Protein AF-A0A812RSB1-F1 (afdb_monomer_lite)

Structure (mmCIF, N/CA/C/O backbone):
data_AF-A0A812RSB1-F1
#
_entry.id   AF-A0A812RSB1-F1
#
loop_
_atom_site.group_PDB
_atom_site.id
_atom_site.type_symbol
_atom_site.label_atom_id
_atom_site.label_alt_id
_atom_site.label_comp_id
_atom_site.label_asym_id
_atom_site.label_entity_id
_atom_site.label_seq_id
_atom_site.pdbx_PDB_ins_code
_atom_site.Cartn_x
_atom_site.Cartn_y
_atom_site.Cartn_z
_atom_site.occupancy
_atom_site.B_iso_or_equiv
_atom_site.auth_seq_id
_atom_site.auth_comp_id
_atom_site.auth_asym_id
_atom_site.auth_atom_id
_atom_site.pdbx_PDB_model_num
ATOM 1 N N . MET A 1 1 ? 6.809 13.454 -17.494 1.00 49.53 1 MET A N 1
ATOM 2 C CA . MET A 1 1 ? 7.675 13.398 -16.291 1.00 49.53 1 MET A CA 1
ATOM 3 C C . MET A 1 1 ? 7.667 14.705 -15.499 1.00 49.53 1 MET A C 1
ATOM 5 O O . MET A 1 1 ? 7.183 14.689 -14.375 1.00 49.53 1 MET A O 1
ATOM 9 N N . VAL A 1 2 ? 8.113 15.830 -16.083 1.00 49.38 2 VAL A N 1
ATOM 10 C CA . VAL A 1 2 ? 8.108 17.153 -15.418 1.00 49.38 2 VAL A CA 1
ATOM 11 C C . VAL A 1 2 ? 6.722 17.513 -14.894 1.00 49.38 2 VAL A C 1
ATOM 13 O O . VAL A 1 2 ? 6.624 17.955 -13.766 1.00 49.38 2 VAL A O 1
ATOM 16 N N . LEU A 1 3 ? 5.649 17.221 -15.638 1.00 50.78 3 LEU A N 1
ATOM 17 C CA . LEU A 1 3 ? 4.277 17.473 -15.187 1.00 50.78 3 LEU A CA 1
ATOM 18 C C . LEU A 1 3 ? 3.860 16.628 -13.970 1.00 50.78 3 LEU A C 1
ATOM 20 O O . LEU A 1 3 ? 3.276 17.166 -13.045 1.00 50.78 3 LEU A O 1
ATOM 24 N N . ALA A 1 4 ? 4.164 15.326 -13.933 1.00 53.88 4 ALA A N 1
ATOM 25 C CA . ALA A 1 4 ? 3.795 14.464 -12.803 1.00 53.88 4 ALA A CA 1
ATOM 26 C C . ALA A 1 4 ? 4.578 14.836 -11.536 1.00 53.88 4 ALA A C 1
ATOM 28 O O . ALA A 1 4 ? 3.996 14.984 -10.465 1.00 53.88 4 ALA A O 1
ATOM 29 N N . MET A 1 5 ? 5.885 15.078 -11.682 1.00 57.00 5 MET A N 1
ATOM 30 C CA . MET A 1 5 ? 6.706 15.644 -10.615 1.00 57.00 5 MET A CA 1
ATOM 31 C C . MET A 1 5 ? 6.168 17.007 -10.187 1.00 57.00 5 MET A C 1
ATOM 33 O O . MET A 1 5 ? 5.941 17.222 -9.006 1.00 57.00 5 MET A O 1
ATOM 37 N N . TRP A 1 6 ? 5.899 17.908 -11.131 1.00 66.25 6 TRP A N 1
ATOM 38 C CA . TRP A 1 6 ? 5.356 19.235 -10.862 1.00 66.25 6 TRP A CA 1
ATOM 39 C C . TRP A 1 6 ? 4.002 19.167 -10.161 1.00 66.25 6 TRP A C 1
ATOM 41 O O . TRP A 1 6 ? 3.794 19.924 -9.232 1.00 66.25 6 TRP A O 1
ATOM 51 N N . LEU A 1 7 ? 3.113 18.233 -10.500 1.00 59.78 7 LEU A N 1
ATOM 52 C CA . LEU A 1 7 ? 1.844 18.039 -9.794 1.00 59.78 7 LEU A CA 1
ATOM 53 C C . LEU A 1 7 ? 2.051 17.523 -8.362 1.00 59.78 7 LEU A C 1
ATOM 55 O O . LEU A 1 7 ? 1.311 17.929 -7.465 1.00 59.78 7 LEU A O 1
ATOM 59 N N . ILE A 1 8 ? 3.060 16.678 -8.124 1.00 58.88 8 ILE A N 1
ATOM 60 C CA . ILE A 1 8 ? 3.468 16.258 -6.772 1.00 58.88 8 ILE A CA 1
ATOM 61 C C . ILE A 1 8 ? 4.057 17.452 -5.998 1.00 58.88 8 ILE A C 1
ATOM 63 O O . ILE A 1 8 ? 3.692 17.676 -4.845 1.00 58.88 8 ILE A O 1
ATOM 67 N N . PHE A 1 9 ? 4.908 18.262 -6.636 1.00 63.09 9 PHE A N 1
ATOM 68 C CA . PHE A 1 9 ? 5.545 19.443 -6.041 1.00 63.09 9 PHE A CA 1
ATOM 69 C C . PHE A 1 9 ? 4.565 20.580 -5.762 1.00 63.09 9 PHE A C 1
ATOM 71 O O . PHE A 1 9 ? 4.555 21.132 -4.664 1.00 63.09 9 PHE A O 1
ATOM 78 N N . ALA A 1 10 ? 3.711 20.907 -6.725 1.00 68.19 10 ALA A N 1
ATOM 79 C CA . ALA A 1 10 ? 2.697 21.947 -6.629 1.00 68.19 10 ALA A CA 1
ATOM 80 C C . ALA A 1 10 ? 1.650 21.609 -5.560 1.00 68.19 10 ALA A C 1
ATOM 82 O O . ALA A 1 10 ? 1.092 22.506 -4.935 1.00 68.19 10 ALA A O 1
ATOM 83 N N . ASN A 1 11 ? 1.426 20.319 -5.288 1.00 70.81 11 ASN A N 1
ATOM 84 C CA . ASN A 1 11 ? 0.566 19.866 -4.199 1.00 70.81 11 ASN A CA 1
ATOM 85 C C . ASN A 1 11 ? 1.333 19.496 -2.919 1.00 70.81 11 ASN A C 1
ATOM 87 O O . ASN A 1 11 ? 0.725 18.943 -2.005 1.00 70.81 11 ASN A O 1
ATOM 91 N N . ASN A 1 12 ? 2.628 19.808 -2.790 1.00 70.38 12 ASN A N 1
ATOM 92 C CA . ASN A 1 12 ? 3.428 19.393 -1.630 1.00 70.38 12 ASN A CA 1
ATOM 93 C C . ASN A 1 12 ? 2.857 19.910 -0.296 1.00 70.38 12 ASN A C 1
ATOM 95 O O . ASN A 1 12 ? 2.898 19.199 0.703 1.00 70.38 12 ASN A O 1
ATOM 99 N N . SER A 1 13 ? 2.247 21.101 -0.270 1.00 70.56 13 SER A N 1
ATOM 100 C CA . SER A 1 13 ? 1.531 21.601 0.914 1.00 70.56 13 SER A CA 1
ATOM 101 C C . SER A 1 13 ? 0.355 20.694 1.293 1.00 70.56 13 SER A C 1
ATOM 103 O O . SER A 1 13 ? 0.229 20.302 2.451 1.00 70.56 13 SER A O 1
ATOM 105 N N . LYS A 1 14 ? -0.451 20.269 0.314 1.00 82.25 14 LYS A N 1
ATOM 106 C CA . LYS A 1 14 ? -1.558 19.325 0.520 1.00 82.25 14 LYS A CA 1
ATOM 107 C C . LYS A 1 14 ? -1.062 17.945 0.939 1.00 82.25 14 LYS A C 1
ATOM 109 O O . LYS A 1 14 ? -1.669 17.332 1.806 1.00 82.25 14 LYS A O 1
ATOM 114 N N . VAL A 1 15 ? 0.051 17.469 0.379 1.00 82.38 15 VAL A N 1
ATOM 115 C CA . VAL A 1 15 ? 0.662 16.183 0.761 1.00 82.38 15 VAL A CA 1
ATOM 116 C C . VAL A 1 15 ? 1.251 16.252 2.174 1.00 82.38 15 VAL A C 1
ATOM 118 O O . VAL A 1 15 ? 1.156 15.291 2.934 1.00 82.38 15 VAL A O 1
ATOM 121 N N . ALA A 1 16 ? 1.818 17.392 2.568 1.00 86.19 16 ALA A N 1
ATOM 122 C CA . ALA A 1 16 ? 2.317 17.597 3.920 1.00 86.19 16 ALA A CA 1
ATOM 123 C C . ALA A 1 16 ? 1.189 17.629 4.957 1.00 86.19 16 ALA A C 1
ATOM 125 O O . ALA A 1 16 ? 1.330 17.038 6.028 1.00 86.19 16 ALA A O 1
ATOM 126 N N . VAL A 1 17 ? 0.069 18.272 4.618 1.00 88.75 17 VAL A N 1
ATOM 127 C CA . VAL A 1 17 ? -1.168 18.219 5.407 1.00 88.75 17 VAL A CA 1
ATOM 128 C C . VAL A 1 17 ? -1.701 16.787 5.452 1.00 88.75 17 VAL A C 1
ATOM 130 O O . VAL A 1 17 ? -1.991 16.289 6.532 1.00 88.75 17 VAL A O 1
ATOM 133 N N . ALA A 1 18 ? -1.722 16.083 4.317 1.00 89.31 18 ALA A N 1
ATOM 134 C CA . ALA A 1 18 ? -2.164 14.694 4.234 1.00 89.31 18 ALA A CA 1
ATOM 135 C C . ALA A 1 18 ? -1.343 13.757 5.130 1.00 89.31 18 ALA A C 1
ATOM 137 O O . ALA A 1 18 ? -1.919 12.931 5.821 1.00 89.31 18 ALA A O 1
ATOM 138 N N . GLN A 1 19 ? -0.014 13.888 5.174 1.00 90.62 19 GLN A N 1
ATOM 139 C CA . GLN A 1 19 ? 0.820 13.054 6.049 1.00 90.62 19 GLN A CA 1
ATOM 140 C C . GLN A 1 19 ? 0.535 13.313 7.539 1.00 90.62 19 GLN A C 1
ATOM 142 O O . GLN A 1 19 ? 0.650 12.406 8.357 1.00 90.62 19 GLN A O 1
ATOM 147 N N . LYS A 1 20 ? 0.166 14.542 7.910 1.00 90.19 20 LYS A N 1
ATOM 148 C CA . LYS A 1 20 ? -0.197 14.887 9.293 1.00 90.19 20 LYS A CA 1
ATOM 149 C C . LYS A 1 20 ? -1.659 14.581 9.627 1.00 90.19 20 LYS A C 1
ATOM 151 O O . LYS A 1 20 ? -2.046 14.709 10.783 1.00 90.19 20 LYS A O 1
ATOM 156 N N . ALA A 1 21 ? -2.458 14.206 8.634 1.00 89.75 21 ALA A N 1
ATOM 157 C CA . ALA A 1 21 ? -3.871 13.943 8.806 1.00 89.75 21 ALA A CA 1
ATOM 158 C C . ALA A 1 21 ? -4.132 12.656 9.615 1.00 89.75 21 ALA A C 1
ATOM 160 O O . ALA A 1 21 ? -3.266 11.766 9.682 1.00 89.75 21 ALA A O 1
ATOM 161 N N . PRO A 1 22 ? -5.345 12.504 10.178 1.00 88.00 22 PRO A N 1
ATOM 162 C CA . PRO A 1 22 ? -5.785 11.250 10.776 1.00 88.00 22 PRO A CA 1
ATOM 163 C C . PRO A 1 22 ? -5.596 10.059 9.828 1.00 88.00 22 PRO A C 1
ATOM 165 O O . PRO A 1 22 ? -5.604 10.201 8.601 1.00 88.00 22 PRO A O 1
ATOM 168 N N . LEU A 1 23 ? -5.404 8.867 10.399 1.00 89.25 23 LEU A N 1
ATOM 169 C CA . LEU A 1 23 ? -5.113 7.651 9.631 1.00 89.25 23 LEU A CA 1
ATOM 170 C C . LEU A 1 23 ? -6.201 7.348 8.586 1.00 89.25 23 LEU A C 1
ATOM 172 O O . LEU A 1 23 ? -5.881 7.002 7.449 1.00 89.25 23 LEU A O 1
ATOM 176 N N . GLU A 1 24 ? -7.470 7.577 8.923 1.00 87.38 24 GLU A N 1
ATOM 177 C CA . GLU A 1 24 ? -8.598 7.435 8.000 1.00 87.38 24 GLU A CA 1
ATOM 178 C C . GLU A 1 24 ? -8.453 8.326 6.754 1.00 87.38 24 GLU A C 1
ATOM 180 O O . GLU A 1 24 ? -8.559 7.857 5.615 1.00 87.38 24 GLU A O 1
ATOM 185 N N . GLN A 1 25 ? -8.140 9.609 6.947 1.00 88.44 25 GLN A N 1
ATOM 186 C CA . GLN A 1 25 ? -7.951 10.545 5.841 1.00 88.44 25 GLN A CA 1
ATOM 187 C C . GLN A 1 25 ? -6.737 10.156 4.986 1.00 88.44 25 GLN A C 1
ATOM 189 O O . GLN A 1 25 ? -6.804 10.209 3.755 1.00 88.44 25 GLN A O 1
ATOM 194 N N . ARG A 1 26 ? -5.652 9.685 5.615 1.00 93.38 26 ARG A N 1
ATOM 195 C CA . ARG A 1 26 ? -4.484 9.137 4.906 1.00 93.38 26 ARG A CA 1
ATOM 196 C C . ARG A 1 26 ? -4.847 7.929 4.043 1.00 93.38 26 ARG A C 1
ATOM 198 O O . ARG A 1 26 ? -4.439 7.882 2.880 1.00 93.38 26 ARG A O 1
ATOM 205 N N . HIS A 1 27 ? -5.639 6.990 4.563 1.00 92.25 27 HIS A N 1
ATOM 206 C CA . HIS A 1 27 ? -6.136 5.844 3.798 1.00 92.25 27 HIS A CA 1
ATOM 207 C C . HIS A 1 27 ? -6.982 6.273 2.599 1.00 92.25 27 HIS A C 1
ATOM 209 O O . HIS A 1 27 ? -6.788 5.753 1.501 1.00 92.25 27 HIS A O 1
ATOM 215 N N . ASN A 1 28 ? -7.879 7.245 2.776 1.00 88.94 28 ASN A N 1
ATOM 216 C CA . ASN A 1 28 ? -8.705 7.770 1.689 1.00 88.94 28 ASN A CA 1
ATOM 217 C C . ASN A 1 28 ? -7.861 8.389 0.570 1.00 88.94 28 ASN A C 1
ATOM 219 O O . ASN A 1 28 ? -8.055 8.061 -0.600 1.00 88.94 28 ASN A O 1
ATOM 223 N N . ILE A 1 29 ? -6.869 9.206 0.924 1.00 90.81 29 ILE A N 1
ATOM 224 C CA . ILE A 1 29 ? -5.946 9.806 -0.047 1.00 90.81 29 ILE A CA 1
ATOM 225 C C . ILE A 1 29 ? -5.142 8.716 -0.771 1.00 90.81 29 ILE A C 1
ATOM 227 O O . ILE A 1 29 ? -5.072 8.710 -2.001 1.00 90.81 29 ILE A O 1
ATOM 231 N N . CYS A 1 30 ? -4.588 7.746 -0.037 1.00 92.88 30 CYS A N 1
ATOM 232 C CA . CYS A 1 30 ? -3.840 6.633 -0.625 1.00 92.88 30 CYS A CA 1
ATOM 233 C C . CYS A 1 30 ? -4.706 5.755 -1.544 1.00 92.88 30 CYS A C 1
ATOM 235 O O . CYS A 1 30 ? -4.207 5.258 -2.560 1.00 92.88 30 CYS A O 1
ATOM 237 N N . ALA A 1 31 ? -5.990 5.577 -1.229 1.00 89.88 31 ALA A N 1
ATOM 238 C CA . ALA A 1 31 ? -6.953 4.863 -2.063 1.00 89.88 31 ALA A CA 1
ATOM 239 C C . ALA A 1 31 ? -7.212 5.580 -3.387 1.00 89.88 31 ALA A C 1
ATOM 241 O O . ALA A 1 31 ? -7.066 4.958 -4.437 1.00 89.88 31 ALA A O 1
ATOM 242 N N . THR A 1 32 ? -7.472 6.886 -3.362 1.00 88.44 32 THR A N 1
ATOM 243 C CA . THR A 1 32 ? -7.654 7.685 -4.585 1.00 88.44 32 THR A CA 1
ATOM 244 C C . THR A 1 32 ? -6.414 7.641 -5.477 1.00 88.44 32 THR A C 1
ATOM 246 O O . THR A 1 32 ? -6.513 7.399 -6.680 1.00 88.44 32 THR A O 1
ATOM 249 N N . ILE A 1 33 ? -5.225 7.792 -4.886 1.00 89.12 33 ILE A N 1
ATOM 250 C CA . ILE A 1 33 ? -3.960 7.693 -5.626 1.00 89.12 33 ILE A CA 1
ATOM 251 C C . ILE A 1 33 ? -3.783 6.287 -6.228 1.00 89.12 33 ILE A C 1
ATOM 253 O O . ILE A 1 33 ? -3.262 6.148 -7.331 1.00 89.12 33 ILE A O 1
ATOM 257 N N . SER A 1 34 ? -4.236 5.232 -5.544 1.00 90.50 34 SER A N 1
ATOM 258 C CA . SER A 1 34 ? -4.175 3.857 -6.068 1.00 90.50 34 SER A CA 1
ATOM 259 C C . SER A 1 34 ? -5.009 3.665 -7.318 1.00 90.50 34 SER A C 1
ATOM 261 O O . SER A 1 34 ? -4.541 3.016 -8.246 1.00 90.50 34 SER A O 1
ATOM 263 N N . THR A 1 35 ? -6.211 4.238 -7.352 1.00 87.06 35 THR A N 1
ATOM 264 C CA . THR A 1 35 ? -7.065 4.198 -8.539 1.00 87.06 35 THR A CA 1
ATOM 265 C C . THR A 1 35 ? -6.372 4.879 -9.714 1.00 87.06 35 THR A C 1
ATOM 267 O O . THR A 1 35 ? -6.333 4.316 -10.801 1.00 87.06 35 THR A O 1
ATOM 270 N N . ALA A 1 36 ? -5.733 6.033 -9.491 1.00 86.94 36 ALA A N 1
ATOM 271 C CA . ALA A 1 36 ? -4.947 6.695 -10.530 1.00 86.94 36 ALA A CA 1
ATOM 272 C C . ALA A 1 36 ? -3.779 5.817 -11.019 1.00 86.94 36 ALA A C 1
ATOM 274 O O . ALA A 1 36 ? -3.605 5.650 -12.222 1.00 86.94 36 ALA A O 1
ATOM 275 N N . VAL A 1 37 ? -3.013 5.203 -10.106 1.00 90.81 37 VAL A N 1
ATOM 276 C CA . VAL A 1 37 ? -1.923 4.275 -10.467 1.00 90.81 37 VAL A CA 1
ATOM 277 C C . VAL A 1 37 ? -2.446 3.083 -11.271 1.00 90.81 37 VAL A C 1
ATOM 279 O O . VAL A 1 37 ? -1.833 2.732 -12.276 1.00 90.81 37 VAL A O 1
ATOM 282 N N . ALA A 1 38 ? -3.573 2.485 -10.875 1.00 89.31 38 ALA A N 1
ATOM 283 C CA . ALA A 1 38 ? -4.195 1.380 -11.604 1.00 89.31 38 ALA A CA 1
ATOM 284 C C . ALA A 1 38 ? -4.617 1.796 -13.019 1.00 89.31 38 ALA A C 1
ATOM 286 O O . ALA A 1 38 ? -4.326 1.076 -13.968 1.00 89.31 38 ALA A O 1
ATOM 287 N N . LEU A 1 39 ? -5.241 2.970 -13.167 1.00 89.12 39 LEU A N 1
ATOM 288 C CA . LEU A 1 39 ? -5.656 3.505 -14.466 1.00 89.12 39 LEU A CA 1
ATOM 289 C C . LEU A 1 39 ? -4.456 3.766 -15.384 1.00 89.12 39 LEU A C 1
ATOM 291 O O . LEU A 1 39 ? -4.465 3.321 -16.528 1.00 89.12 39 LEU A O 1
ATOM 295 N N . PHE A 1 40 ? -3.403 4.427 -14.884 1.00 89.31 40 PHE A N 1
ATOM 296 C CA . PHE A 1 40 ? -2.184 4.655 -15.667 1.00 89.31 40 PHE A CA 1
ATOM 297 C C . PHE A 1 40 ? -1.501 3.342 -16.054 1.00 89.31 40 PHE A C 1
ATOM 299 O O . PHE A 1 40 ? -1.122 3.180 -17.208 1.00 89.31 40 PHE A O 1
ATOM 306 N N . SER A 1 41 ? -1.385 2.394 -15.121 1.00 91.56 41 SER A N 1
ATOM 307 C CA . SER A 1 41 ? -0.762 1.092 -15.403 1.00 91.56 41 SER A CA 1
ATOM 308 C C . SER A 1 41 ? -1.579 0.297 -16.423 1.00 91.56 41 SER A C 1
ATOM 310 O O . SER A 1 41 ? -1.020 -0.275 -17.347 1.00 91.56 41 SER A O 1
ATOM 312 N N . GLY A 1 42 ? -2.912 0.300 -16.307 1.00 89.06 42 GLY A N 1
ATOM 313 C CA . GLY A 1 42 ? -3.801 -0.326 -17.286 1.00 89.06 42 GLY A CA 1
ATOM 314 C C . GLY A 1 42 ? -3.659 0.291 -18.677 1.00 89.06 42 GLY A C 1
ATOM 315 O O . GLY A 1 42 ? -3.538 -0.439 -19.655 1.00 89.06 42 GLY A O 1
ATOM 316 N N . PHE A 1 43 ? -3.599 1.623 -18.763 1.00 90.94 43 PHE A N 1
ATOM 317 C CA . PHE A 1 43 ? -3.384 2.334 -20.024 1.00 90.94 43 PHE A CA 1
ATOM 318 C C . PHE A 1 43 ? -2.038 1.981 -20.674 1.00 90.94 43 PHE A C 1
ATOM 320 O O . PHE A 1 43 ? -2.008 1.631 -21.851 1.00 90.94 43 PHE A O 1
ATOM 327 N N . PHE A 1 44 ? -0.932 2.023 -19.924 1.00 91.12 44 PHE A N 1
ATOM 328 C CA . PHE A 1 44 ? 0.382 1.684 -20.475 1.00 91.12 44 PHE A CA 1
ATOM 329 C C . PHE A 1 44 ? 0.519 0.194 -20.801 1.00 91.12 44 PHE A C 1
ATOM 331 O O . PHE A 1 44 ? 1.106 -0.116 -21.826 1.00 91.12 44 PHE A O 1
ATOM 338 N N . ASN A 1 45 ? -0.080 -0.719 -20.031 1.00 87.69 45 ASN A N 1
ATOM 339 C CA . ASN A 1 45 ? -0.124 -2.140 -20.400 1.00 87.69 45 ASN A CA 1
ATOM 340 C C . ASN A 1 45 ? -0.865 -2.368 -21.729 1.00 87.69 45 ASN A C 1
ATOM 342 O O . ASN A 1 45 ? -0.471 -3.232 -22.503 1.00 87.69 45 ASN A O 1
ATOM 346 N N . ILE A 1 46 ? -1.916 -1.592 -22.029 1.00 87.62 46 ILE A N 1
ATOM 347 C CA . ILE A 1 46 ? -2.570 -1.647 -23.347 1.00 87.62 46 ILE A CA 1
ATOM 348 C C . ILE A 1 46 ? -1.609 -1.170 -24.439 1.00 87.62 46 ILE A C 1
ATOM 350 O O . ILE A 1 46 ? -1.524 -1.822 -25.473 1.00 87.62 46 ILE A O 1
ATOM 354 N N . LEU A 1 47 ? -0.859 -0.083 -24.213 1.00 89.00 47 LEU A N 1
ATOM 355 C CA . LEU A 1 47 ? 0.153 0.372 -25.173 1.00 89.00 47 LEU A CA 1
ATOM 356 C C . LEU A 1 47 ? 1.216 -0.708 -25.426 1.00 89.00 47 LEU A C 1
ATOM 358 O O . LEU A 1 47 ? 1.450 -1.028 -26.589 1.00 89.00 47 LEU A O 1
ATOM 362 N N . GLN A 1 48 ? 1.728 -1.349 -24.366 1.00 86.38 48 GLN A N 1
ATOM 363 C CA . GLN A 1 48 ? 2.692 -2.460 -24.453 1.00 86.38 48 GLN A CA 1
ATOM 364 C C . GLN A 1 48 ? 2.184 -3.583 -25.364 1.00 86.38 48 GLN A C 1
ATOM 366 O O . GLN A 1 48 ? 2.914 -4.086 -26.209 1.00 86.38 48 GLN A O 1
ATOM 371 N N . LEU A 1 49 ? 0.903 -3.948 -25.243 1.00 83.31 49 LEU A N 1
ATOM 372 C CA . LEU A 1 49 ? 0.298 -4.999 -26.068 1.00 83.31 49 LEU A CA 1
ATOM 373 C C . LEU A 1 49 ? 0.146 -4.617 -27.547 1.00 83.31 49 LEU A C 1
ATOM 375 O O . LEU A 1 49 ? 0.047 -5.501 -28.394 1.00 83.31 49 LEU A O 1
ATOM 379 N N . THR A 1 50 ? 0.079 -3.322 -27.866 1.00 86.00 50 THR A N 1
ATOM 380 C CA . THR A 1 50 ? -0.087 -2.845 -29.249 1.00 86.00 50 THR A CA 1
ATOM 381 C C . THR A 1 50 ? 1.226 -2.726 -30.023 1.00 86.00 50 THR A C 1
ATOM 383 O O . THR A 1 50 ? 1.162 -2.516 -31.234 1.00 86.00 50 THR A O 1
ATOM 386 N N . ALA A 1 51 ? 2.385 -2.837 -29.357 1.00 84.06 51 ALA A N 1
ATOM 387 C CA . ALA A 1 51 ? 3.723 -2.668 -29.945 1.00 84.06 51 ALA A CA 1
ATOM 388 C C . ALA A 1 51 ? 3.928 -1.327 -30.690 1.00 84.06 51 ALA A C 1
ATOM 390 O O . ALA A 1 51 ? 4.859 -1.168 -31.474 1.00 84.06 51 ALA A O 1
ATOM 391 N N . ILE A 1 52 ? 3.058 -0.331 -30.467 1.00 86.81 52 ILE A N 1
ATOM 392 C CA . ILE A 1 52 ? 3.128 0.988 -31.130 1.00 86.81 52 ILE A CA 1
ATOM 393 C C . ILE A 1 52 ? 4.353 1.780 -30.651 1.00 86.81 52 ILE A C 1
ATOM 395 O O . ILE A 1 52 ? 4.829 2.688 -31.330 1.00 86.81 52 ILE A O 1
ATOM 399 N N . ASP A 1 53 ? 4.842 1.458 -29.461 1.00 86.88 53 ASP A N 1
ATOM 400 C CA . ASP A 1 53 ? 5.923 2.128 -28.755 1.00 86.88 53 ASP A CA 1
ATOM 401 C C . ASP A 1 53 ? 7.233 1.322 -28.737 1.00 86.88 53 ASP A C 1
ATOM 403 O O . ASP A 1 53 ? 8.152 1.649 -27.978 1.00 86.88 53 ASP A O 1
ATOM 407 N N . ASP A 1 54 ? 7.309 0.288 -29.572 1.00 89.00 54 ASP A N 1
ATOM 408 C CA . ASP A 1 54 ? 8.501 -0.518 -29.781 1.00 89.00 54 ASP A CA 1
ATOM 409 C C . ASP A 1 54 ? 9.550 0.291 -30.554 1.00 89.00 54 ASP A C 1
ATOM 411 O O . ASP A 1 54 ? 9.314 0.811 -31.646 1.00 89.00 54 ASP A O 1
ATOM 415 N N . PHE A 1 55 ? 10.725 0.435 -29.947 1.00 86.25 55 PHE A N 1
ATOM 416 C CA . PHE A 1 55 ? 11.831 1.217 -30.474 1.00 86.25 55 PHE A CA 1
ATOM 417 C C . PHE A 1 55 ? 13.052 0.326 -30.690 1.00 86.25 55 PHE A C 1
ATOM 419 O O . PHE A 1 55 ? 13.672 -0.150 -29.735 1.00 86.25 55 PHE A O 1
ATOM 426 N N . ASP A 1 56 ? 13.426 0.131 -31.951 1.00 85.06 56 ASP A N 1
ATOM 427 C CA . ASP A 1 56 ? 14.638 -0.598 -32.306 1.00 85.06 56 ASP A CA 1
ATOM 428 C C . ASP A 1 56 ? 15.869 0.261 -32.019 1.00 85.06 56 ASP A C 1
ATOM 430 O O . ASP A 1 56 ? 16.029 1.360 -32.557 1.00 85.06 56 ASP A O 1
ATOM 434 N N . LEU A 1 57 ? 16.761 -0.237 -31.162 1.00 81.06 57 LEU A N 1
ATOM 435 C CA . LEU A 1 57 ? 17.987 0.472 -30.806 1.00 81.06 57 LEU A CA 1
ATOM 436 C C . LEU A 1 57 ? 19.131 0.066 -31.750 1.00 81.06 57 LEU A C 1
ATOM 438 O O . LEU A 1 57 ? 19.670 -1.039 -31.612 1.00 81.06 57 LEU A O 1
ATOM 442 N N . PRO A 1 58 ? 19.551 0.938 -32.694 1.00 71.19 58 PRO A N 1
ATOM 443 C CA . PRO A 1 58 ? 20.633 0.612 -33.613 1.00 71.19 58 PRO A CA 1
ATOM 444 C C . PRO A 1 58 ? 21.955 0.455 -32.851 1.00 71.19 58 PRO A C 1
ATOM 446 O O . PRO A 1 58 ? 22.302 1.278 -32.005 1.00 71.19 58 PRO A O 1
ATOM 449 N N . GLY A 1 59 ? 22.712 -0.600 -33.164 1.00 67.31 59 GLY A N 1
ATOM 450 C CA . GLY A 1 59 ? 24.035 -0.854 -32.579 1.00 67.31 59 GLY A CA 1
ATOM 451 C C . GLY A 1 59 ? 24.063 -1.801 -31.373 1.00 67.31 59 GLY A C 1
ATOM 452 O O . GLY A 1 59 ? 25.143 -2.069 -30.854 1.00 67.31 59 GLY A O 1
ATOM 453 N N . ARG A 1 60 ? 22.922 -2.357 -30.942 1.00 71.62 60 ARG A N 1
ATOM 454 C CA . ARG A 1 60 ? 22.891 -3.456 -29.961 1.00 71.62 60 ARG A CA 1
ATOM 455 C C . ARG A 1 60 ? 22.988 -4.808 -30.674 1.00 71.62 60 ARG A C 1
ATOM 457 O O . ARG A 1 60 ? 22.311 -5.032 -31.675 1.00 71.62 60 ARG A O 1
ATOM 464 N N . ALA A 1 61 ? 23.803 -5.725 -30.152 1.00 62.62 61 ALA A N 1
ATOM 465 C CA . ALA A 1 61 ? 23.797 -7.108 -30.625 1.00 62.62 61 ALA A CA 1
ATOM 466 C C . ALA A 1 61 ? 22.401 -7.733 -30.406 1.00 62.62 61 ALA A C 1
ATOM 468 O O . ALA A 1 61 ? 21.785 -7.496 -29.367 1.00 62.62 61 ALA A O 1
ATOM 469 N N . ASN A 1 62 ? 21.934 -8.539 -31.368 1.00 64.06 62 ASN A N 1
ATOM 470 C CA . ASN A 1 62 ? 20.672 -9.302 -31.344 1.00 64.06 62 ASN A CA 1
ATOM 471 C C . ASN A 1 62 ? 19.355 -8.533 -31.585 1.00 64.06 62 ASN A C 1
ATOM 473 O O . ASN A 1 62 ? 18.324 -9.001 -31.115 1.00 64.06 62 ASN A O 1
ATOM 477 N N . ASN A 1 63 ? 19.350 -7.419 -32.335 1.00 66.38 63 ASN A N 1
ATOM 478 C CA . ASN A 1 63 ? 18.114 -6.706 -32.728 1.00 66.38 63 ASN A CA 1
ATOM 479 C C . ASN A 1 63 ? 17.167 -6.463 -31.535 1.00 66.38 63 ASN A C 1
ATOM 481 O O . ASN A 1 63 ? 16.017 -6.889 -31.534 1.00 66.38 63 ASN A O 1
ATOM 485 N N . PHE A 1 64 ? 17.691 -5.842 -30.476 1.00 78.88 64 PHE A N 1
ATOM 486 C CA . PHE A 1 64 ? 16.906 -5.549 -29.282 1.00 78.88 64 PHE A CA 1
ATOM 487 C C . PHE A 1 64 ? 15.874 -4.452 -29.564 1.00 78.88 64 PHE A C 1
ATOM 489 O O . PHE A 1 64 ? 16.242 -3.296 -29.799 1.00 78.88 64 PHE A O 1
ATOM 496 N N . THR A 1 65 ? 14.602 -4.819 -29.457 1.00 84.25 65 THR A N 1
ATOM 497 C CA . THR A 1 65 ? 13.469 -3.898 -29.507 1.00 84.25 65 THR A CA 1
ATOM 498 C C . THR A 1 65 ? 13.087 -3.499 -28.083 1.00 84.25 65 THR A C 1
ATOM 500 O O . THR A 1 65 ? 12.814 -4.346 -27.231 1.00 84.25 65 THR A O 1
ATOM 503 N N . LEU A 1 66 ? 13.117 -2.197 -27.798 1.00 85.88 66 LEU A N 1
ATOM 504 C CA . LEU A 1 66 ? 12.747 -1.648 -26.500 1.00 85.88 66 LEU A CA 1
ATOM 505 C C . LEU A 1 66 ? 11.298 -1.184 -26.520 1.00 85.88 66 LEU A C 1
ATOM 507 O O . LEU A 1 66 ? 10.971 -0.231 -27.220 1.00 85.88 66 LEU A O 1
ATOM 511 N N . ASN A 1 67 ? 10.472 -1.752 -25.653 1.00 88.88 67 ASN A N 1
ATOM 512 C CA . ASN A 1 67 ? 9.147 -1.214 -25.401 1.00 88.88 67 ASN A CA 1
ATOM 513 C C . ASN A 1 67 ? 9.226 0.005 -24.446 1.00 88.88 67 ASN A C 1
ATOM 515 O O . ASN A 1 67 ? 9.553 -0.132 -23.259 1.00 88.88 67 ASN A O 1
ATOM 519 N N . LEU A 1 68 ? 8.989 1.218 -24.967 1.00 90.69 68 LEU A N 1
ATOM 520 C CA . LEU A 1 68 ? 9.204 2.484 -24.243 1.00 90.69 68 LEU A CA 1
ATOM 521 C C . LEU A 1 68 ? 8.147 2.795 -23.182 1.00 90.69 68 LEU A C 1
ATOM 523 O O . LEU A 1 68 ? 8.408 3.551 -22.239 1.00 90.69 68 LEU A O 1
ATOM 527 N N . SER A 1 69 ? 6.952 2.240 -23.303 1.00 92.25 69 SER A N 1
ATOM 528 C CA . SER A 1 69 ? 5.872 2.464 -22.353 1.00 92.25 69 SER A CA 1
ATOM 529 C C . SER A 1 69 ? 6.198 1.871 -20.989 1.00 92.25 69 SER A C 1
ATOM 531 O O . SER A 1 69 ? 5.817 2.486 -19.994 1.00 92.25 69 SER A O 1
ATOM 533 N N . ARG A 1 70 ? 6.983 0.784 -20.904 1.00 91.88 70 ARG A N 1
ATOM 534 C CA . ARG A 1 70 ? 7.454 0.212 -19.625 1.00 91.88 70 ARG A CA 1
ATOM 535 C C . ARG A 1 70 ? 8.215 1.226 -18.756 1.00 91.88 70 ARG A C 1
ATOM 537 O O . ARG A 1 70 ? 7.741 1.541 -17.660 1.00 91.88 70 ARG A O 1
ATOM 544 N N . PRO A 1 71 ? 9.365 1.791 -19.187 1.00 93.88 71 PRO A N 1
ATOM 545 C CA . PRO A 1 71 ? 10.092 2.757 -18.368 1.00 93.88 71 PRO A CA 1
ATOM 546 C C . PRO A 1 71 ? 9.267 4.020 -18.095 1.00 93.88 71 PRO A C 1
ATOM 548 O O . PRO A 1 71 ? 9.339 4.557 -16.989 1.00 93.88 71 PRO A O 1
ATOM 551 N N . ILE A 1 72 ? 8.439 4.476 -19.044 1.00 93.75 72 ILE A N 1
ATOM 552 C CA . ILE A 1 72 ? 7.559 5.635 -18.835 1.00 93.75 72 ILE A CA 1
ATOM 553 C C . ILE A 1 72 ? 6.538 5.351 -17.725 1.00 93.75 72 ILE A C 1
ATOM 555 O O . ILE A 1 72 ? 6.405 6.151 -16.795 1.00 93.75 72 ILE A O 1
ATOM 559 N N . GLU A 1 73 ? 5.846 4.214 -17.785 1.00 94.56 73 GLU A N 1
ATOM 560 C CA . GLU A 1 73 ? 4.885 3.779 -16.774 1.00 94.56 73 GLU A CA 1
ATOM 561 C C . GLU A 1 73 ? 5.552 3.680 -15.402 1.00 94.56 73 GLU A C 1
ATOM 563 O O . GLU A 1 73 ? 5.038 4.219 -14.418 1.00 94.56 73 GLU A O 1
ATOM 568 N N . TRP A 1 74 ? 6.707 3.017 -15.316 1.00 95.75 74 TRP A N 1
ATOM 569 C CA . TRP A 1 74 ? 7.414 2.820 -14.054 1.00 95.75 74 TRP A CA 1
ATOM 570 C C . TRP A 1 74 ? 7.842 4.151 -13.442 1.00 95.75 74 TRP A C 1
ATOM 572 O O . TRP A 1 74 ? 7.601 4.383 -12.258 1.00 95.75 74 TRP A O 1
ATOM 582 N N . ILE A 1 75 ? 8.409 5.062 -14.239 1.00 95.06 75 ILE A N 1
ATOM 583 C CA . ILE A 1 75 ? 8.836 6.391 -13.769 1.00 95.06 75 ILE A CA 1
ATOM 584 C C . ILE A 1 75 ? 7.642 7.211 -13.265 1.00 95.06 75 ILE A C 1
ATOM 586 O O . ILE A 1 75 ? 7.800 8.037 -12.367 1.00 95.06 75 ILE A O 1
ATOM 590 N N . LEU A 1 76 ? 6.442 6.993 -13.806 1.00 91.12 76 LEU A N 1
ATOM 591 C CA . LEU A 1 76 ? 5.233 7.670 -13.341 1.00 91.12 76 LEU A CA 1
ATOM 592 C C . LEU A 1 76 ? 4.634 7.015 -12.091 1.00 91.12 76 LEU A C 1
ATOM 594 O O . LEU A 1 76 ? 4.207 7.718 -11.179 1.00 91.12 76 LEU A O 1
ATOM 598 N N . THR A 1 77 ? 4.593 5.687 -12.027 1.00 94.81 77 THR A N 1
ATOM 599 C CA . THR A 1 77 ? 3.810 4.949 -11.021 1.00 94.81 77 THR A CA 1
ATOM 600 C C . THR A 1 77 ? 4.609 4.583 -9.771 1.00 94.81 77 THR A C 1
ATOM 602 O O . THR A 1 77 ? 4.107 4.739 -8.654 1.00 94.81 77 THR A O 1
ATOM 605 N N . CYS A 1 78 ? 5.864 4.156 -9.914 1.00 96.25 78 CYS A N 1
ATOM 606 C CA . CYS A 1 78 ? 6.700 3.707 -8.799 1.00 96.25 78 CYS A CA 1
ATOM 607 C C . CYS A 1 78 ? 6.973 4.817 -7.762 1.00 96.25 78 CYS A C 1
ATOM 609 O O . CYS A 1 78 ? 6.771 4.571 -6.567 1.00 96.25 78 CYS A O 1
ATOM 611 N N . PRO A 1 79 ? 7.317 6.064 -8.151 1.00 95.69 79 PRO A N 1
ATOM 612 C CA . PRO A 1 79 ? 7.511 7.146 -7.184 1.00 95.69 79 PRO A CA 1
ATOM 613 C C . PRO A 1 79 ? 6.226 7.493 -6.426 1.00 95.69 79 PRO A C 1
ATOM 615 O O . PRO A 1 79 ? 6.273 7.835 -5.246 1.00 95.69 79 PRO A O 1
ATOM 618 N N . ILE A 1 80 ? 5.067 7.359 -7.078 1.00 93.94 80 ILE A N 1
ATOM 619 C CA . ILE A 1 80 ? 3.757 7.566 -6.454 1.00 93.94 80 ILE A CA 1
ATOM 620 C C . ILE A 1 80 ? 3.474 6.472 -5.413 1.00 93.94 80 ILE A C 1
ATOM 622 O O . ILE A 1 80 ? 2.981 6.770 -4.325 1.00 93.94 80 ILE A O 1
ATOM 626 N N . MET A 1 81 ? 3.814 5.210 -5.696 1.00 95.62 81 MET A N 1
ATOM 627 C CA . MET A 1 81 ? 3.699 4.121 -4.717 1.00 95.62 81 MET A CA 1
ATOM 628 C C . MET A 1 81 ? 4.620 4.328 -3.507 1.00 95.62 81 MET A C 1
ATOM 630 O O . MET A 1 81 ? 4.176 4.132 -2.376 1.00 95.62 81 MET A O 1
ATOM 634 N N . GLN A 1 82 ? 5.854 4.797 -3.723 1.00 96.75 82 GLN A N 1
ATOM 635 C CA . GLN A 1 82 ? 6.762 5.178 -2.633 1.00 96.75 82 GLN A CA 1
ATOM 636 C C . GLN A 1 82 ? 6.198 6.339 -1.805 1.00 96.75 82 GLN A C 1
ATOM 638 O O . GLN A 1 82 ? 6.195 6.285 -0.577 1.00 96.75 82 GLN A O 1
ATOM 643 N N . LEU A 1 83 ? 5.646 7.366 -2.462 1.00 94.81 83 LEU A N 1
ATOM 644 C CA . LEU A 1 83 ? 5.007 8.488 -1.775 1.00 94.81 83 LEU A CA 1
ATOM 645 C C . LEU A 1 83 ? 3.837 8.026 -0.899 1.00 94.81 83 LEU A C 1
ATOM 647 O O . LEU A 1 83 ? 3.686 8.511 0.221 1.00 94.81 83 LEU A O 1
ATOM 651 N N . LYS A 1 84 ? 3.026 7.075 -1.379 1.00 94.88 84 LYS A N 1
ATOM 652 C CA . LYS A 1 84 ? 1.912 6.513 -0.605 1.00 94.88 84 LYS A CA 1
ATOM 653 C C . LYS A 1 84 ? 2.378 5.864 0.693 1.00 94.88 84 LYS A C 1
ATOM 655 O O . LYS A 1 84 ? 1.722 6.079 1.705 1.00 94.88 84 LYS A O 1
ATOM 660 N N . LEU A 1 85 ? 3.482 5.110 0.683 1.00 96.25 85 LEU A N 1
ATOM 661 C CA . LEU A 1 85 ? 4.030 4.540 1.919 1.00 96.25 85 LEU A CA 1
ATOM 662 C C . LEU A 1 85 ? 4.397 5.646 2.911 1.00 96.25 85 LEU A C 1
ATOM 664 O O . LEU A 1 85 ? 3.927 5.618 4.043 1.00 96.25 85 LEU A O 1
ATOM 668 N N . VAL A 1 86 ? 5.116 6.680 2.467 1.00 96.44 86 VAL A N 1
ATOM 669 C CA . VAL A 1 86 ? 5.497 7.803 3.341 1.00 96.44 86 VAL A CA 1
ATOM 670 C C . VAL A 1 86 ? 4.269 8.525 3.912 1.00 96.44 86 VAL A C 1
ATOM 672 O O . VAL A 1 86 ? 4.218 8.829 5.103 1.00 96.44 86 VAL A O 1
ATOM 675 N N . VAL A 1 87 ? 3.266 8.810 3.072 1.00 95.25 87 VAL A N 1
ATOM 676 C CA . VAL A 1 87 ? 2.024 9.471 3.507 1.00 95.25 87 VAL A CA 1
ATOM 677 C C . VAL A 1 87 ? 1.285 8.595 4.509 1.00 95.25 87 VAL A C 1
ATOM 679 O O . VAL A 1 87 ? 0.860 9.098 5.546 1.00 95.25 87 VAL A O 1
ATOM 682 N N . LEU A 1 88 ? 1.171 7.294 4.237 1.00 95.38 88 LEU A N 1
ATOM 683 C CA . LEU A 1 88 ? 0.496 6.347 5.114 1.00 95.38 88 LEU A CA 1
ATOM 684 C C . LEU A 1 88 ? 1.211 6.198 6.460 1.00 95.38 88 LEU A C 1
ATOM 686 O O . LEU A 1 88 ? 0.536 6.117 7.480 1.00 95.38 88 LEU A O 1
ATOM 690 N N . ALA A 1 89 ? 2.543 6.253 6.491 1.00 95.06 89 ALA A N 1
ATOM 691 C CA . ALA A 1 89 ? 3.329 6.190 7.723 1.00 95.06 89 ALA A CA 1
ATOM 692 C C . ALA A 1 89 ? 3.071 7.374 8.674 1.00 95.06 89 ALA A C 1
ATOM 694 O O . ALA A 1 89 ? 3.243 7.264 9.889 1.00 95.06 89 ALA A O 1
ATOM 695 N N . GLY A 1 90 ? 2.617 8.505 8.132 1.00 93.69 90 GLY A N 1
ATOM 696 C CA . GLY A 1 90 ? 2.217 9.676 8.903 1.00 93.69 90 GLY A CA 1
ATOM 697 C C . GLY A 1 90 ? 3.375 10.466 9.499 1.00 93.69 90 GLY A C 1
ATOM 698 O O . GLY A 1 90 ? 4.497 10.424 8.998 1.00 93.69 90 GLY A O 1
ATOM 699 N N . SER A 1 91 ? 3.101 11.208 10.573 1.00 91.38 91 SER A N 1
ATOM 700 C CA . SER A 1 91 ? 4.058 12.107 11.240 1.00 91.38 91 SER A CA 1
ATOM 701 C C . SER A 1 91 ? 5.259 11.408 11.881 1.00 91.38 91 SER A C 1
ATOM 703 O O . SER A 1 91 ? 6.259 12.074 12.142 1.00 91.38 91 SER A O 1
ATOM 705 N N . ARG A 1 92 ? 5.183 10.091 12.106 1.00 91.81 92 ARG A N 1
ATOM 706 C CA . ARG A 1 92 ? 6.279 9.292 12.676 1.00 91.81 92 ARG A CA 1
ATOM 707 C C . ARG A 1 92 ? 7.474 9.149 11.736 1.00 91.81 92 ARG A C 1
ATOM 709 O O . ARG A 1 92 ? 8.601 9.010 12.191 1.00 91.81 92 ARG A O 1
ATOM 716 N N . VAL A 1 93 ? 7.241 9.218 10.425 1.00 94.25 93 VAL A N 1
ATOM 717 C CA . VAL A 1 93 ? 8.312 9.189 9.424 1.00 94.25 93 VAL A CA 1
ATOM 718 C C . VAL A 1 93 ? 8.755 10.622 9.098 1.00 94.25 93 VAL A C 1
ATOM 720 O O . VAL A 1 93 ? 7.905 11.485 8.842 1.00 94.25 93 VAL A O 1
ATOM 723 N N . PRO A 1 94 ? 10.071 10.915 9.053 1.00 94.56 94 PRO A N 1
ATOM 724 C CA . PRO A 1 94 ? 10.576 12.259 8.797 1.00 94.56 94 PRO A CA 1
ATOM 725 C C . PRO A 1 94 ? 10.025 12.889 7.513 1.00 94.56 94 PRO A C 1
ATOM 727 O O . PRO A 1 94 ? 9.993 12.276 6.448 1.00 94.56 94 PRO A O 1
ATOM 730 N N . SER A 1 95 ? 9.664 14.173 7.578 1.00 92.31 95 SER A N 1
ATOM 731 C CA . SER A 1 95 ? 9.009 14.885 6.467 1.00 92.31 95 SER A CA 1
ATOM 732 C C . SER A 1 95 ? 9.819 14.921 5.161 1.00 92.31 95 SER A C 1
ATOM 734 O O . SER A 1 95 ? 9.227 14.988 4.083 1.00 92.31 95 SER A O 1
ATOM 736 N N . TYR A 1 96 ? 11.155 14.857 5.222 1.00 93.81 96 TYR A N 1
ATOM 737 C CA . TYR A 1 96 ? 12.005 14.848 4.024 1.00 93.81 96 TYR A CA 1
ATOM 738 C C . TYR A 1 96 ? 11.833 13.568 3.182 1.00 93.81 96 TYR A C 1
ATOM 740 O O . TYR A 1 96 ? 12.085 13.585 1.975 1.00 93.81 96 TYR A O 1
ATOM 748 N N . ARG A 1 97 ? 11.343 12.468 3.781 1.00 94.69 97 ARG A N 1
ATOM 749 C CA . ARG A 1 97 ? 11.081 11.191 3.092 1.00 94.69 97 ARG A CA 1
ATOM 750 C C . ARG A 1 97 ? 10.064 11.327 1.971 1.00 94.69 97 ARG A C 1
ATOM 752 O O . ARG A 1 97 ? 10.186 10.627 0.971 1.00 94.69 97 ARG A O 1
ATOM 759 N N . ARG A 1 98 ? 9.128 12.278 2.093 1.00 93.06 98 ARG A N 1
ATOM 760 C CA . ARG A 1 98 ? 8.110 12.562 1.067 1.00 93.06 98 ARG A CA 1
ATOM 761 C C . ARG A 1 98 ? 8.730 12.902 -0.282 1.00 93.06 98 ARG A C 1
ATOM 763 O O . ARG A 1 98 ? 8.141 12.616 -1.311 1.00 93.06 98 ARG A O 1
ATOM 770 N N . PHE A 1 99 ? 9.904 13.523 -0.267 1.00 91.31 99 PHE A N 1
ATOM 771 C CA . PHE A 1 99 ? 10.640 13.877 -1.472 1.00 91.31 99 PHE A CA 1
ATOM 772 C C . PHE A 1 99 ? 11.693 12.828 -1.808 1.00 91.31 99 PHE A C 1
ATOM 774 O O . PHE A 1 99 ? 11.808 12.380 -2.945 1.00 91.31 99 PHE A O 1
ATOM 781 N N . MET A 1 100 ? 12.450 12.421 -0.794 1.00 95.56 100 MET A N 1
ATOM 782 C CA . MET A 1 100 ? 13.616 11.573 -0.968 1.00 95.56 100 MET A CA 1
ATOM 783 C C . MET A 1 100 ? 13.254 10.167 -1.473 1.00 95.56 100 MET A C 1
ATOM 785 O O . MET A 1 100 ? 13.929 9.670 -2.370 1.00 95.56 100 MET A O 1
ATOM 789 N N . MET A 1 101 ? 12.160 9.558 -0.993 1.00 96.81 101 MET A N 1
ATOM 790 C CA . MET A 1 101 ? 11.744 8.219 -1.441 1.00 96.81 101 MET A CA 1
ATOM 791 C C . MET A 1 101 ? 11.271 8.201 -2.908 1.00 96.81 101 MET A C 1
ATOM 793 O O . MET A 1 101 ? 11.796 7.394 -3.682 1.00 96.81 101 MET A O 1
ATOM 797 N N . PRO A 1 102 ? 10.361 9.096 -3.355 1.00 95.75 102 PRO A N 1
ATOM 798 C CA . PRO A 1 102 ? 10.027 9.208 -4.775 1.00 95.75 102 PRO A CA 1
ATOM 799 C C . PRO A 1 102 ? 11.233 9.549 -5.652 1.00 95.75 102 PRO A C 1
ATOM 801 O O . PRO A 1 102 ? 11.382 8.960 -6.720 1.00 95.75 102 PRO A O 1
ATOM 804 N N . LEU A 1 103 ? 12.113 10.454 -5.204 1.00 95.81 103 LEU A N 1
ATOM 805 C CA . LEU A 1 103 ? 13.297 10.841 -5.971 1.00 95.81 103 LEU A CA 1
ATOM 806 C C . LEU A 1 103 ? 14.243 9.657 -6.187 1.00 95.81 103 LEU A C 1
ATOM 808 O O . LEU A 1 103 ? 14.672 9.434 -7.312 1.00 95.81 103 LEU A O 1
ATOM 812 N N . ILE A 1 104 ? 14.530 8.870 -5.146 1.00 97.50 104 ILE A N 1
ATOM 813 C CA . ILE A 1 104 ? 15.363 7.670 -5.292 1.00 97.50 104 ILE A CA 1
ATOM 814 C C . ILE A 1 104 ? 14.718 6.684 -6.262 1.00 97.50 104 ILE A C 1
ATOM 816 O O . ILE A 1 104 ? 15.412 6.159 -7.128 1.00 97.50 104 ILE A O 1
ATOM 820 N N . SER A 1 105 ? 13.402 6.468 -6.172 1.00 97.25 105 SER A N 1
ATOM 821 C CA . SER A 1 105 ? 12.696 5.592 -7.112 1.00 97.25 105 SER A CA 1
ATOM 822 C C . SER A 1 105 ? 12.831 6.065 -8.557 1.00 97.25 105 SER A C 1
ATOM 824 O O . SER A 1 105 ? 13.077 5.241 -9.432 1.00 97.25 105 SER A O 1
ATOM 826 N N . VAL A 1 106 ? 12.709 7.370 -8.816 1.00 96.75 106 VAL A N 1
ATOM 827 C CA . VAL A 1 106 ? 12.960 7.934 -10.149 1.00 96.75 106 VAL A CA 1
ATOM 828 C C . VAL A 1 106 ? 14.404 7.686 -10.565 1.00 96.75 106 VAL A C 1
ATOM 830 O O . VAL A 1 106 ? 14.632 7.213 -11.671 1.00 96.75 106 VAL A O 1
ATOM 833 N N . SER A 1 107 ? 15.377 7.965 -9.697 1.00 97.62 107 SER A N 1
ATOM 834 C CA . SER A 1 107 ? 16.796 7.792 -10.012 1.00 97.62 107 SER A CA 1
ATOM 835 C C . SER A 1 107 ? 17.137 6.345 -10.369 1.00 97.62 107 SER A C 1
ATOM 837 O O . SER A 1 107 ? 17.822 6.121 -11.363 1.00 97.62 107 SER A O 1
ATOM 839 N N . VAL A 1 108 ? 16.614 5.360 -9.627 1.00 98.31 108 VAL A N 1
ATOM 840 C CA . VAL A 1 108 ? 16.761 3.927 -9.948 1.00 98.31 108 VAL A CA 1
ATOM 841 C C . VAL A 1 108 ? 16.246 3.633 -11.356 1.00 98.31 108 VAL A C 1
ATOM 843 O O . VAL A 1 108 ? 16.940 3.008 -12.156 1.00 98.31 108 VAL A O 1
ATOM 846 N N . LEU A 1 109 ? 15.046 4.117 -11.677 1.00 97.44 109 LEU A N 1
ATOM 847 C CA . LEU A 1 109 ? 14.396 3.844 -12.956 1.00 97.44 109 LEU A CA 1
ATOM 848 C C . LEU A 1 109 ? 15.053 4.576 -14.125 1.00 97.44 109 LEU A C 1
ATOM 850 O O . LEU A 1 109 ? 15.155 4.010 -15.209 1.00 97.44 109 LEU A O 1
ATOM 854 N N . LEU A 1 110 ? 15.554 5.793 -13.912 1.00 97.00 110 LEU A N 1
ATOM 855 C CA . LEU A 1 110 ? 16.351 6.510 -14.905 1.00 97.00 110 LEU A CA 1
ATOM 856 C C . LEU A 1 110 ? 17.674 5.792 -15.175 1.00 97.00 110 LEU A C 1
ATOM 858 O O . LEU A 1 110 ? 18.069 5.698 -16.331 1.00 97.00 110 LEU A O 1
ATOM 862 N N . CYS A 1 111 ? 18.322 5.226 -14.153 1.00 97.69 111 CYS A N 1
ATOM 863 C CA . CYS A 1 111 ? 19.527 4.413 -14.342 1.00 97.69 111 CYS A CA 1
ATOM 864 C C . CYS A 1 111 ? 19.222 3.117 -15.105 1.00 97.69 111 CYS A C 1
ATOM 866 O O . CYS A 1 111 ? 19.944 2.772 -16.036 1.00 97.69 111 CYS A O 1
ATOM 868 N N . GLY A 1 112 ? 18.125 2.429 -14.766 1.00 96.06 112 GLY A N 1
ATOM 869 C CA . GLY A 1 112 ? 17.664 1.255 -15.513 1.00 96.06 112 GLY A CA 1
ATOM 870 C C . GLY A 1 112 ? 17.349 1.588 -16.973 1.00 96.06 112 GLY A C 1
ATOM 871 O O . GLY A 1 112 ? 17.799 0.897 -17.880 1.00 96.06 112 GLY A O 1
ATOM 872 N N . THR A 1 113 ? 16.664 2.707 -17.211 1.00 94.88 113 THR A N 1
ATOM 873 C CA . THR A 1 113 ? 16.361 3.206 -18.559 1.00 94.88 113 THR A CA 1
ATOM 874 C C . THR A 1 113 ? 17.649 3.548 -19.314 1.00 94.88 113 THR A C 1
ATOM 876 O O . THR A 1 113 ? 17.852 3.073 -20.424 1.00 94.88 113 THR A O 1
ATOM 879 N N . ALA A 1 114 ? 18.578 4.293 -18.706 1.00 95.12 114 ALA A N 1
ATOM 880 C CA . ALA A 1 114 ? 19.876 4.611 -19.305 1.00 95.12 114 ALA A CA 1
ATOM 881 C C . ALA A 1 114 ? 20.684 3.346 -19.647 1.00 95.12 114 ALA A C 1
ATOM 883 O O . ALA A 1 114 ? 21.326 3.287 -20.693 1.00 95.12 114 ALA A O 1
ATOM 884 N N . SER A 1 115 ? 20.605 2.307 -18.811 1.00 94.56 115 SER A N 1
ATOM 885 C CA . SER A 1 115 ? 21.196 0.996 -19.095 1.00 94.56 115 SER A CA 1
ATOM 886 C C . SER A 1 115 ? 20.598 0.362 -20.364 1.00 94.56 115 SER A C 1
ATOM 888 O O . SER A 1 115 ? 21.334 -0.167 -21.194 1.00 94.56 115 SER A O 1
ATOM 890 N N . MET A 1 116 ? 19.284 0.482 -20.594 1.00 91.19 116 MET A N 1
ATOM 891 C CA . MET A 1 116 ? 18.643 -0.007 -21.828 1.00 91.19 116 MET A CA 1
ATOM 892 C C . MET A 1 116 ? 19.148 0.722 -23.084 1.00 91.19 116 MET A C 1
ATOM 894 O O . MET A 1 116 ? 19.369 0.078 -24.105 1.00 91.19 116 MET A O 1
ATOM 898 N N . PHE A 1 117 ? 19.380 2.035 -22.995 1.00 90.50 117 PHE A N 1
ATOM 899 C CA . PHE A 1 117 ? 19.832 2.871 -24.117 1.00 90.50 117 PHE A CA 1
ATOM 900 C C . PHE A 1 117 ? 21.346 2.862 -24.361 1.00 90.50 117 PHE A C 1
ATOM 902 O O . PHE A 1 117 ? 21.810 3.444 -25.340 1.00 90.50 117 PHE A O 1
ATOM 909 N N . THR A 1 118 ? 22.133 2.239 -23.483 1.00 90.56 118 THR A N 1
ATOM 910 C CA . THR A 1 118 ? 23.595 2.198 -23.607 1.00 90.56 118 THR A CA 1
ATOM 911 C C . THR A 1 118 ? 24.092 0.808 -24.001 1.00 90.56 118 THR A C 1
ATOM 913 O O . THR A 1 118 ? 23.493 -0.219 -23.668 1.00 90.56 118 THR A O 1
ATOM 916 N N . GLY A 1 119 ? 25.191 0.785 -24.758 1.00 84.25 119 GLY A N 1
ATOM 917 C CA . GLY A 1 119 ? 25.896 -0.430 -25.165 1.00 84.25 119 GLY A CA 1
ATOM 918 C C . GLY A 1 119 ? 27.019 -0.831 -24.202 1.00 84.25 119 GLY A C 1
ATOM 919 O O . GLY A 1 119 ? 27.416 -0.065 -23.316 1.00 84.25 119 GLY A O 1
ATOM 920 N N . ASP A 1 120 ? 27.539 -2.040 -24.412 1.00 83.88 120 ASP A N 1
ATOM 921 C CA . ASP A 1 120 ? 28.801 -2.546 -23.859 1.00 83.88 120 ASP A CA 1
ATOM 922 C C . ASP A 1 120 ? 28.941 -2.421 -22.329 1.00 83.88 120 ASP A C 1
ATOM 924 O O . ASP A 1 120 ? 28.044 -2.792 -21.570 1.00 83.88 120 ASP A O 1
ATOM 928 N N . ALA A 1 121 ? 30.091 -1.941 -21.847 1.00 91.38 121 ALA A N 1
ATOM 929 C CA . ALA A 1 121 ? 30.400 -1.826 -20.424 1.00 91.38 121 ALA A CA 1
ATOM 930 C C . ALA A 1 121 ? 29.568 -0.743 -19.714 1.00 91.38 121 ALA A C 1
ATOM 932 O O . ALA A 1 121 ? 29.225 -0.897 -18.539 1.00 91.38 121 ALA A O 1
ATOM 933 N N . LEU A 1 122 ? 29.210 0.339 -20.417 1.00 93.19 122 LEU A N 1
ATOM 934 C CA . LEU A 1 122 ? 28.471 1.464 -19.833 1.00 93.19 122 LEU A CA 1
ATOM 935 C C . LEU A 1 122 ? 27.070 1.041 -19.372 1.00 93.19 122 LEU A C 1
ATOM 937 O O . LEU A 1 122 ? 26.595 1.495 -18.331 1.00 93.19 122 LEU A O 1
ATOM 941 N N . ARG A 1 123 ? 26.454 0.094 -20.085 1.00 91.62 123 ARG A N 1
ATOM 942 C CA . ARG A 1 123 ? 25.203 -0.558 -19.687 1.00 91.62 123 ARG A CA 1
ATOM 943 C C . ARG A 1 123 ? 25.271 -1.143 -18.282 1.00 91.62 123 ARG A C 1
ATOM 945 O O . ARG A 1 123 ? 24.389 -0.889 -17.459 1.00 91.62 123 ARG A O 1
ATOM 952 N N . PHE A 1 124 ? 26.321 -1.915 -18.006 1.00 94.88 124 PHE A N 1
ATOM 953 C CA . PHE A 1 124 ? 26.520 -2.555 -16.709 1.00 94.88 124 PHE A CA 1
ATOM 954 C C . PHE A 1 124 ? 26.900 -1.546 -15.624 1.00 94.88 124 PHE A C 1
ATOM 956 O O . PHE A 1 124 ? 26.502 -1.726 -14.476 1.00 94.88 124 PHE A O 1
ATOM 963 N N . ALA A 1 125 ? 27.592 -0.458 -15.978 1.00 97.00 125 ALA A N 1
ATOM 964 C CA . ALA A 1 125 ? 27.853 0.640 -15.050 1.00 97.00 125 ALA A CA 1
ATOM 965 C C . ALA A 1 125 ? 26.547 1.315 -14.590 1.00 97.00 125 ALA A C 1
ATOM 967 O O . ALA A 1 125 ? 26.326 1.462 -13.386 1.00 97.00 125 ALA A O 1
ATOM 968 N N . TRP A 1 126 ? 25.643 1.649 -15.520 1.00 97.69 126 TRP A N 1
ATOM 969 C CA . TRP A 1 126 ? 24.324 2.202 -15.185 1.00 97.69 126 TRP A CA 1
ATOM 970 C C . TRP A 1 126 ? 23.460 1.224 -14.392 1.00 97.69 126 TRP A C 1
ATOM 972 O O . TRP A 1 126 ? 22.827 1.625 -13.415 1.00 97.69 126 TRP A O 1
ATOM 982 N N . TYR A 1 127 ? 23.465 -0.057 -14.771 1.00 97.25 127 TYR A N 1
ATOM 983 C CA . TYR A 1 127 ? 22.748 -1.100 -14.039 1.00 97.25 127 TYR A CA 1
ATOM 984 C C . TYR A 1 127 ? 23.270 -1.243 -12.603 1.00 97.25 127 TYR A C 1
ATOM 986 O O . TYR A 1 127 ? 22.485 -1.197 -11.658 1.00 97.25 127 TYR A O 1
ATOM 994 N N . GLY A 1 128 ? 24.590 -1.345 -12.419 1.00 98.00 128 GLY A N 1
ATOM 995 C CA . GLY A 1 128 ? 25.218 -1.450 -11.102 1.00 98.00 128 GLY A CA 1
ATOM 996 C C . GLY A 1 128 ? 24.934 -0.232 -10.223 1.00 98.00 128 GLY A C 1
ATOM 997 O O . GLY A 1 128 ? 24.568 -0.382 -9.058 1.00 98.00 128 GLY A O 1
ATOM 998 N N . PHE A 1 129 ? 25.005 0.976 -10.787 1.00 98.25 129 PHE A N 1
ATOM 999 C CA . PHE A 1 129 ? 24.642 2.197 -10.068 1.00 98.25 129 PHE 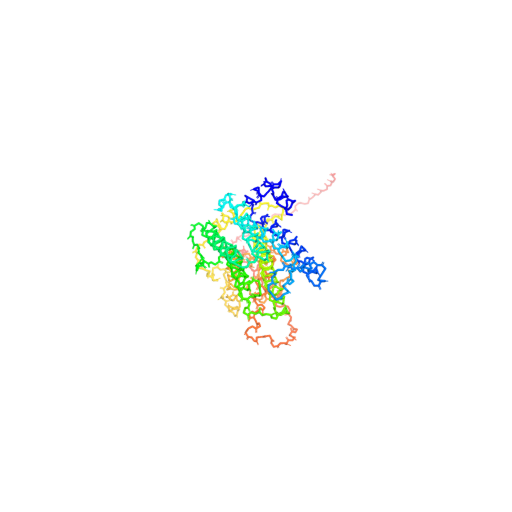A CA 1
ATOM 1000 C C . PHE A 1 129 ? 23.153 2.218 -9.679 1.00 98.25 129 PHE A C 1
ATOM 1002 O O . PHE A 1 129 ? 22.815 2.506 -8.528 1.00 98.25 129 PHE A O 1
ATOM 1009 N N . GLY A 1 130 ? 22.262 1.827 -10.595 1.00 98.19 130 GLY A N 1
ATOM 1010 C CA . GLY A 1 130 ? 20.835 1.658 -10.319 1.00 98.19 130 GLY A CA 1
ATOM 1011 C C . GLY A 1 130 ? 20.556 0.627 -9.220 1.00 98.19 130 GLY A C 1
ATOM 1012 O O . GLY A 1 130 ? 19.711 0.870 -8.359 1.00 98.19 130 GLY A O 1
ATOM 1013 N N . LEU A 1 131 ? 21.302 -0.481 -9.184 1.00 98.31 131 LEU A N 1
ATOM 1014 C CA . LEU A 1 131 ? 21.184 -1.527 -8.164 1.00 98.31 131 LEU A CA 1
ATOM 1015 C C . LEU A 1 131 ? 21.629 -1.038 -6.775 1.00 98.31 131 LEU A C 1
ATOM 1017 O O . LEU A 1 131 ? 20.975 -1.340 -5.772 1.00 98.31 131 LEU A O 1
ATOM 1021 N N . CYS A 1 132 ? 22.688 -0.226 -6.702 1.00 98.50 132 CYS A N 1
ATOM 1022 C CA . CYS A 1 132 ? 23.094 0.449 -5.466 1.00 98.50 132 CYS A CA 1
ATOM 1023 C C . CYS A 1 132 ? 21.989 1.384 -4.952 1.00 98.50 132 CYS A C 1
ATOM 1025 O O . CYS A 1 132 ? 21.621 1.326 -3.777 1.00 98.50 132 CYS A O 1
ATOM 1027 N N . LEU A 1 133 ? 21.404 2.202 -5.833 1.00 98.56 133 LEU A N 1
ATOM 1028 C CA . LEU A 1 133 ? 20.279 3.073 -5.480 1.00 98.56 133 LEU A CA 1
ATOM 1029 C C . LEU A 1 133 ? 19.036 2.274 -5.055 1.00 98.56 133 LEU A C 1
ATOM 1031 O O . LEU A 1 133 ? 18.359 2.663 -4.104 1.00 98.56 133 LEU A O 1
ATOM 1035 N N . ALA A 1 134 ? 18.753 1.140 -5.701 1.00 98.44 134 ALA A N 1
ATOM 1036 C CA . ALA A 1 134 ? 17.645 0.261 -5.333 1.00 98.44 134 ALA A CA 1
ATOM 1037 C C . ALA A 1 134 ? 17.864 -0.360 -3.946 1.00 98.44 134 ALA A C 1
ATOM 1039 O O . ALA A 1 134 ? 16.938 -0.422 -3.140 1.00 98.44 134 ALA A O 1
ATOM 1040 N N . SER A 1 135 ? 19.103 -0.732 -3.626 1.00 98.44 135 SER A N 1
ATOM 1041 C CA . SER A 1 135 ? 19.479 -1.230 -2.299 1.00 98.44 135 SER A CA 1
ATOM 1042 C C . SER A 1 135 ? 19.282 -0.159 -1.220 1.00 98.44 135 SER A C 1
ATOM 1044 O O . SER A 1 135 ? 18.699 -0.438 -0.172 1.00 98.44 135 SER A O 1
ATOM 1046 N N . ILE A 1 136 ? 19.670 1.093 -1.499 1.00 98.50 136 ILE A N 1
ATOM 1047 C CA . ILE A 1 136 ? 19.402 2.248 -0.621 1.00 98.50 136 ILE A CA 1
ATOM 1048 C C . ILE A 1 136 ? 17.889 2.473 -0.461 1.00 98.50 136 ILE A C 1
ATOM 1050 O O . ILE A 1 136 ? 17.405 2.716 0.646 1.00 98.50 136 ILE A O 1
ATOM 1054 N N . MET A 1 137 ? 17.116 2.352 -1.543 1.00 98.38 137 MET A N 1
ATOM 1055 C CA . MET A 1 137 ? 15.656 2.463 -1.508 1.00 98.38 137 MET A CA 1
ATOM 1056 C C . MET A 1 137 ? 15.020 1.384 -0.622 1.00 98.38 137 MET A C 1
ATOM 1058 O O . MET A 1 137 ? 14.159 1.695 0.201 1.00 98.38 137 MET A O 1
ATOM 1062 N N . PHE A 1 138 ? 15.436 0.121 -0.756 1.00 98.38 138 PHE A N 1
ATOM 1063 C CA . PHE A 1 138 ? 14.938 -0.977 0.078 1.00 98.38 138 PHE A CA 1
ATOM 1064 C C . PHE A 1 138 ? 15.341 -0.809 1.540 1.00 98.38 138 PHE A C 1
ATOM 1066 O O . PHE A 1 138 ? 14.502 -0.994 2.422 1.00 98.38 138 PHE A O 1
ATOM 1073 N N . PHE A 1 139 ? 16.570 -0.363 1.803 1.00 98.25 139 PHE A N 1
ATOM 1074 C CA . PHE A 1 139 ? 17.015 -0.014 3.149 1.00 98.25 139 PHE A CA 1
ATOM 1075 C C . PHE A 1 139 ? 16.129 1.069 3.779 1.00 98.25 139 PHE A C 1
ATOM 1077 O O . PHE A 1 139 ? 15.731 0.957 4.935 1.00 98.25 139 PHE A O 1
ATOM 1084 N N . HIS A 1 140 ? 15.748 2.100 3.026 1.00 98.25 140 HIS A N 1
ATOM 1085 C CA . HIS A 1 140 ? 14.858 3.131 3.551 1.00 98.25 140 HIS A CA 1
ATOM 1086 C C . HIS A 1 140 ? 13.401 2.690 3.687 1.00 98.25 140 HIS A C 1
ATOM 1088 O O . HIS A 1 140 ? 12.725 3.144 4.607 1.00 98.25 140 HIS A O 1
ATOM 1094 N N . ASN A 1 141 ? 12.913 1.773 2.851 1.00 97.81 141 ASN A N 1
ATOM 1095 C CA . ASN A 1 141 ? 11.620 1.125 3.087 1.00 97.81 141 ASN A CA 1
ATOM 1096 C C . ASN A 1 141 ? 11.630 0.303 4.382 1.00 97.81 141 ASN A C 1
ATOM 1098 O O . ASN A 1 141 ? 10.699 0.409 5.174 1.00 97.81 141 ASN A O 1
ATOM 1102 N N . ALA A 1 142 ? 12.716 -0.420 4.655 1.00 97.69 142 ALA A N 1
ATOM 1103 C CA . ALA A 1 142 ? 12.913 -1.123 5.918 1.00 97.69 142 ALA A CA 1
ATOM 1104 C C . ALA A 1 142 ? 12.987 -0.170 7.123 1.00 97.69 142 ALA A C 1
ATOM 1106 O O . ALA A 1 142 ? 12.373 -0.420 8.158 1.00 97.69 142 ALA A O 1
ATOM 1107 N N . LEU A 1 143 ? 13.710 0.943 6.986 1.00 97.44 143 LEU A N 1
ATOM 1108 C CA . LEU A 1 143 ? 13.859 1.932 8.050 1.00 97.44 143 LEU A CA 1
ATOM 1109 C C . LEU A 1 143 ? 12.532 2.625 8.388 1.00 97.44 143 LEU A C 1
ATOM 1111 O O . LEU A 1 143 ? 12.248 2.834 9.562 1.00 97.44 143 LEU A O 1
ATOM 1115 N N . GLN A 1 144 ? 11.686 2.905 7.393 1.00 97.19 144 GLN A N 1
ATOM 1116 C CA . GLN A 1 144 ? 10.357 3.480 7.626 1.00 97.19 144 GLN A CA 1
ATOM 1117 C C . GLN A 1 144 ? 9.449 2.578 8.469 1.00 97.19 144 GLN A C 1
ATOM 1119 O O . GLN A 1 144 ? 8.599 3.101 9.181 1.00 97.19 144 GLN A O 1
ATOM 1124 N N . ILE A 1 145 ? 9.612 1.249 8.407 1.00 97.62 145 ILE A N 1
ATOM 1125 C CA . ILE A 1 145 ? 8.883 0.317 9.285 1.00 97.62 145 ILE A CA 1
ATOM 1126 C C . ILE A 1 145 ? 9.260 0.607 10.738 1.00 97.62 145 ILE A C 1
ATOM 1128 O O . ILE A 1 145 ? 8.390 0.889 11.554 1.00 97.62 145 ILE A O 1
ATOM 1132 N N . LYS A 1 146 ? 10.568 0.636 11.019 1.00 96.94 146 LYS A N 1
ATOM 1133 C CA . LYS A 1 146 ? 11.101 0.914 12.355 1.00 96.94 146 LYS A CA 1
ATOM 1134 C C . LYS A 1 146 ? 10.709 2.308 12.855 1.00 96.94 146 LYS A C 1
ATOM 1136 O O . LYS A 1 146 ? 10.377 2.468 14.022 1.00 96.94 146 LYS A O 1
ATOM 1141 N N . GLU A 1 147 ? 10.755 3.319 11.986 1.00 96.06 147 GLU A N 1
ATOM 1142 C CA . GLU A 1 147 ? 10.349 4.693 12.313 1.00 96.06 147 GLU A CA 1
ATOM 1143 C C . GLU A 1 147 ? 8.838 4.775 12.615 1.00 96.06 147 GLU A C 1
ATOM 1145 O O . GLU A 1 147 ? 8.436 5.396 13.595 1.00 96.06 147 GLU A O 1
ATOM 1150 N N . ASN A 1 148 ? 7.989 4.116 11.817 1.00 95.56 148 ASN A N 1
ATOM 1151 C CA . ASN A 1 148 ? 6.534 4.123 12.002 1.00 95.56 148 ASN A CA 1
ATOM 1152 C C . ASN A 1 148 ? 6.071 3.391 13.273 1.00 95.56 148 ASN A C 1
ATOM 1154 O O . ASN A 1 148 ? 5.042 3.759 13.848 1.00 95.56 148 ASN A O 1
ATOM 1158 N N . SER A 1 149 ? 6.825 2.385 13.708 1.00 94.12 149 SER A N 1
ATOM 1159 C CA . SER A 1 149 ? 6.564 1.621 14.926 1.00 94.12 149 SER A CA 1
ATOM 1160 C C . SER A 1 149 ? 7.358 2.117 16.140 1.00 94.12 149 SER A C 1
ATOM 1162 O O . SER A 1 149 ? 7.437 1.398 17.127 1.00 94.12 149 SER A O 1
ATOM 1164 N N . GLU A 1 150 ? 8.065 3.250 16.046 1.00 93.56 150 GLU A N 1
ATOM 1165 C CA . GLU A 1 150 ? 8.910 3.782 17.133 1.00 93.56 150 GLU A CA 1
ATOM 1166 C C . GLU A 1 150 ? 9.952 2.771 17.667 1.00 93.56 150 GLU A C 1
ATOM 1168 O O . GLU A 1 150 ? 10.365 2.805 18.822 1.00 93.56 150 GLU A O 1
ATOM 1173 N N . GLY A 1 151 ? 10.427 1.872 16.800 1.00 93.12 151 GLY A N 1
ATOM 1174 C CA . GLY A 1 151 ? 11.415 0.847 17.135 1.00 93.12 151 GLY A CA 1
ATOM 1175 C C . GLY A 1 151 ? 10.854 -0.520 17.530 1.00 93.12 151 GLY A C 1
ATOM 1176 O O . GLY A 1 151 ? 11.647 -1.454 17.624 1.00 93.12 151 GLY A O 1
ATOM 1177 N N . GLU A 1 152 ? 9.537 -0.665 17.701 1.00 93.62 152 GLU A N 1
ATOM 1178 C CA . GLU A 1 152 ? 8.912 -1.946 18.078 1.00 93.62 152 GLU A CA 1
ATOM 1179 C C . GLU A 1 152 ? 8.978 -3.009 16.970 1.00 93.62 152 GLU A C 1
ATOM 1181 O O . GLU A 1 152 ? 9.014 -4.206 17.246 1.00 93.62 152 GLU A O 1
ATOM 1186 N N . GLU A 1 153 ? 9.038 -2.593 15.705 1.00 95.94 153 GLU A N 1
ATOM 1187 C CA . GLU A 1 153 ? 9.011 -3.475 14.546 1.00 95.94 153 GLU A CA 1
ATOM 1188 C C . GLU A 1 153 ? 10.257 -3.329 13.668 1.00 95.94 153 GLU A C 1
ATOM 1190 O O . GLU A 1 153 ? 10.980 -2.329 13.659 1.00 95.94 153 GLU A O 1
ATOM 1195 N N . SER A 1 154 ? 10.508 -4.372 12.883 1.00 95.88 154 SER A N 1
ATOM 1196 C CA . SER A 1 154 ? 11.593 -4.443 11.911 1.00 95.88 154 SER A CA 1
ATOM 1197 C C . SER A 1 154 ? 11.157 -5.236 10.677 1.00 95.88 154 SER A C 1
ATOM 1199 O O . SER A 1 154 ? 10.023 -5.704 10.572 1.00 95.88 154 SER A O 1
ATOM 1201 N N . LEU A 1 155 ? 12.072 -5.455 9.728 1.00 94.88 155 LEU A N 1
ATOM 1202 C CA . LEU A 1 155 ? 11.800 -6.347 8.596 1.00 94.88 155 LEU A CA 1
ATOM 1203 C C . LEU A 1 155 ? 11.404 -7.761 9.041 1.00 94.88 155 LEU A C 1
ATOM 1205 O O . LEU A 1 155 ? 10.543 -8.377 8.419 1.00 94.88 155 LEU A O 1
ATOM 1209 N N . PHE A 1 156 ? 11.980 -8.264 10.133 1.00 95.19 156 PHE A N 1
ATOM 1210 C CA . PHE A 1 156 ? 11.819 -9.659 10.557 1.00 95.19 156 PHE A CA 1
ATOM 1211 C C . PHE A 1 156 ? 10.882 -9.838 11.758 1.00 95.19 156 PHE A C 1
ATOM 1213 O O . PHE A 1 156 ? 10.522 -10.964 12.077 1.00 95.19 156 PHE A O 1
ATOM 1220 N N . HIS A 1 157 ? 10.461 -8.747 12.402 1.00 94.75 157 HIS A N 1
ATOM 1221 C CA . HIS A 1 157 ? 9.635 -8.776 13.611 1.00 94.75 157 HIS A CA 1
ATOM 1222 C C . HIS A 1 157 ? 8.536 -7.707 13.567 1.00 94.75 157 HIS A C 1
ATOM 1224 O O . HIS A 1 157 ? 8.774 -6.620 13.044 1.00 94.75 157 HIS A O 1
ATOM 1230 N N . GLY A 1 158 ? 7.360 -8.006 14.122 1.00 92.75 158 GLY A N 1
ATOM 1231 C CA . GLY A 1 158 ? 6.185 -7.126 14.126 1.00 92.75 158 GLY A CA 1
ATOM 1232 C C . GLY A 1 158 ? 5.020 -7.677 13.303 1.00 92.75 158 GLY A C 1
ATOM 1233 O O . GLY A 1 158 ? 5.209 -8.567 12.473 1.00 92.75 158 GLY A O 1
ATOM 1234 N N . ASP A 1 159 ? 3.821 -7.135 13.492 1.00 91.88 159 ASP A N 1
ATOM 1235 C CA . ASP A 1 159 ? 2.600 -7.592 12.808 1.00 91.88 159 ASP A CA 1
ATOM 1236 C C . ASP A 1 159 ? 1.720 -6.454 12.257 1.00 91.88 159 ASP A C 1
ATOM 1238 O O . ASP A 1 159 ? 0.622 -6.697 11.747 1.00 91.88 159 ASP A O 1
ATOM 1242 N N . SER A 1 160 ? 2.200 -5.208 12.289 1.00 92.88 160 SER A N 1
ATOM 1243 C CA . SER A 1 160 ? 1.436 -4.070 11.793 1.00 92.88 160 SER A CA 1
ATOM 1244 C C . SER A 1 160 ? 1.121 -4.185 10.302 1.00 92.88 160 SER A C 1
ATOM 1246 O O . SER A 1 160 ? 1.888 -4.704 9.479 1.00 92.88 160 SER A O 1
ATOM 1248 N N . ASP A 1 161 ? -0.028 -3.629 9.927 1.00 93.88 161 ASP A N 1
ATOM 1249 C CA . ASP A 1 161 ? -0.441 -3.587 8.530 1.00 93.88 161 ASP A CA 1
ATOM 1250 C C . ASP A 1 161 ? 0.526 -2.745 7.674 1.00 93.88 161 ASP A C 1
ATOM 1252 O O . ASP A 1 161 ? 0.774 -3.072 6.510 1.00 93.88 161 ASP A O 1
ATOM 1256 N N . TYR A 1 162 ? 1.128 -1.700 8.259 1.00 95.88 162 TYR A N 1
ATOM 1257 C CA . TYR A 1 162 ? 2.138 -0.872 7.597 1.00 95.88 162 TYR A CA 1
ATOM 1258 C C . TYR A 1 162 ? 3.411 -1.667 7.274 1.00 95.88 162 TYR A C 1
ATOM 1260 O O . TYR A 1 162 ? 3.922 -1.591 6.149 1.00 95.88 162 TYR A O 1
ATOM 1268 N N . ARG A 1 163 ? 3.892 -2.482 8.224 1.00 96.88 163 ARG A N 1
ATOM 1269 C CA . ARG A 1 163 ? 5.012 -3.407 8.015 1.00 96.88 163 ARG A CA 1
ATOM 1270 C C . ARG A 1 163 ? 4.711 -4.379 6.880 1.00 96.88 163 ARG A C 1
ATOM 1272 O O . ARG A 1 163 ? 5.508 -4.487 5.947 1.00 96.88 163 ARG A O 1
ATOM 1279 N N . LYS A 1 164 ? 3.558 -5.055 6.929 1.00 97.19 164 LYS A N 1
ATOM 1280 C CA . LYS A 1 164 ? 3.139 -6.034 5.909 1.00 97.19 164 LYS A CA 1
ATOM 1281 C C . LYS A 1 164 ? 3.103 -5.410 4.511 1.00 97.19 164 LYS A C 1
ATOM 1283 O O . LYS A 1 164 ? 3.658 -5.984 3.577 1.00 97.19 164 LYS A O 1
ATOM 1288 N N . LEU A 1 165 ? 2.534 -4.209 4.374 1.00 97.19 165 LEU A N 1
ATOM 1289 C CA . LEU A 1 165 ? 2.491 -3.476 3.104 1.00 97.19 165 LEU A CA 1
ATOM 1290 C C . LEU A 1 165 ? 3.892 -3.067 2.606 1.00 97.19 165 LEU A C 1
ATOM 1292 O O . LEU A 1 165 ? 4.172 -3.153 1.409 1.00 97.19 165 LEU A O 1
ATOM 1296 N N . SER A 1 166 ? 4.782 -2.646 3.507 1.00 97.50 166 SER A N 1
ATOM 1297 C CA . SER A 1 166 ? 6.155 -2.252 3.157 1.00 97.50 166 SER A CA 1
ATOM 1298 C C . SER A 1 166 ? 7.000 -3.451 2.710 1.00 97.50 166 SER A C 1
ATOM 1300 O O . SER A 1 166 ? 7.712 -3.369 1.710 1.00 97.50 166 SER A O 1
ATOM 1302 N N . ILE A 1 167 ? 6.880 -4.590 3.402 1.00 98.00 167 ILE A N 1
ATOM 1303 C CA . ILE A 1 167 ? 7.539 -5.849 3.020 1.00 98.00 167 ILE A CA 1
ATOM 1304 C C . ILE A 1 167 ? 6.997 -6.349 1.683 1.00 98.00 167 ILE A C 1
ATOM 1306 O O . ILE A 1 167 ? 7.785 -6.729 0.820 1.00 98.00 167 ILE A O 1
ATOM 1310 N N . LEU A 1 168 ? 5.677 -6.300 1.483 1.00 97.75 168 LEU A N 1
ATOM 1311 C CA . LEU A 1 168 ? 5.052 -6.653 0.212 1.00 97.75 168 LEU A CA 1
ATOM 1312 C C . LEU A 1 168 ? 5.661 -5.850 -0.946 1.00 97.75 168 LEU A C 1
ATOM 1314 O O . LEU A 1 168 ? 5.985 -6.429 -1.982 1.00 97.75 168 LEU A O 1
ATOM 1318 N N . LEU A 1 169 ? 5.871 -4.541 -0.769 1.00 97.50 169 LEU A N 1
ATOM 1319 C CA . LEU A 1 169 ? 6.536 -3.718 -1.780 1.00 97.50 169 LEU A CA 1
ATOM 1320 C C . LEU A 1 169 ? 7.970 -4.198 -2.043 1.00 97.50 169 LEU A C 1
ATOM 1322 O O . LEU A 1 169 ? 8.323 -4.422 -3.194 1.00 97.50 169 LEU A O 1
ATOM 1326 N N . ILE A 1 170 ? 8.787 -4.396 -1.002 1.00 98.06 170 ILE A N 1
ATOM 1327 C CA . ILE A 1 170 ? 10.187 -4.835 -1.161 1.00 98.06 170 ILE A CA 1
ATOM 1328 C C . ILE A 1 170 ? 10.257 -6.183 -1.892 1.00 98.06 170 ILE A C 1
ATOM 1330 O O . ILE A 1 170 ? 10.981 -6.314 -2.877 1.00 98.06 170 ILE A O 1
ATOM 1334 N N . VAL A 1 171 ? 9.474 -7.166 -1.442 1.00 98.19 171 VAL A N 1
ATOM 1335 C CA . VAL A 1 171 ? 9.469 -8.531 -1.990 1.00 98.19 171 VAL A CA 1
ATOM 1336 C C . VAL A 1 171 ? 8.985 -8.554 -3.434 1.00 98.19 171 VAL A C 1
ATOM 1338 O O . VAL A 1 171 ? 9.537 -9.289 -4.243 1.00 98.19 171 VAL A O 1
ATOM 1341 N N . THR A 1 172 ? 7.983 -7.748 -3.785 1.00 97.88 172 THR A N 1
ATOM 1342 C CA . THR A 1 172 ? 7.477 -7.705 -5.166 1.00 97.88 172 THR A CA 1
ATOM 1343 C C . THR A 1 172 ? 8.347 -6.868 -6.101 1.00 97.88 172 THR A C 1
ATOM 1345 O O . THR A 1 172 ? 8.287 -7.067 -7.310 1.00 97.88 172 THR A O 1
ATOM 1348 N N . TRP A 1 173 ? 9.171 -5.955 -5.576 1.00 98.38 173 TRP A N 1
ATOM 1349 C CA . TRP A 1 173 ? 10.059 -5.110 -6.381 1.00 98.38 173 TRP A CA 1
ATOM 1350 C C . TRP A 1 173 ? 11.452 -5.707 -6.571 1.00 98.38 173 TRP A C 1
ATOM 1352 O O . TRP A 1 173 ? 12.084 -5.452 -7.591 1.00 98.38 173 TRP A O 1
ATOM 1362 N N . PHE A 1 174 ? 11.937 -6.515 -5.627 1.00 98.00 174 PHE A N 1
ATOM 1363 C CA . PHE A 1 174 ? 13.236 -7.183 -5.728 1.00 98.00 174 PHE A CA 1
ATOM 1364 C C . PHE A 1 174 ? 13.407 -8.051 -6.998 1.00 98.00 174 PHE A C 1
ATOM 1366 O O . PHE A 1 174 ? 14.490 -8.030 -7.582 1.00 98.00 174 PHE A O 1
ATOM 1373 N N . PRO A 1 175 ? 12.378 -8.762 -7.501 1.00 98.38 175 PRO A N 1
ATOM 1374 C CA . PRO A 1 175 ? 12.484 -9.518 -8.744 1.00 98.38 175 PRO A CA 1
ATOM 1375 C C . PRO A 1 175 ? 12.732 -8.677 -10.002 1.00 98.38 175 PRO A C 1
ATOM 1377 O O . PRO A 1 175 ? 13.268 -9.215 -10.961 1.00 98.38 175 PRO A O 1
ATOM 1380 N N . PHE A 1 176 ? 12.392 -7.382 -10.033 1.00 97.81 176 PHE A N 1
ATOM 1381 C CA . PHE A 1 176 ? 12.584 -6.541 -11.225 1.00 97.81 176 PHE A CA 1
ATOM 1382 C C . PHE A 1 176 ? 14.057 -6.410 -11.653 1.00 97.81 176 PHE A C 1
ATOM 1384 O O . PHE A 1 176 ? 14.353 -6.717 -12.807 1.00 97.81 176 PHE A O 1
ATOM 1391 N N . PRO A 1 177 ? 15.009 -5.997 -10.786 1.00 97.44 177 PRO A N 1
ATOM 1392 C CA . PRO A 1 177 ? 16.424 -5.973 -11.157 1.00 97.44 177 PRO A CA 1
ATOM 1393 C C . PRO A 1 177 ? 16.967 -7.373 -11.475 1.00 97.44 177 PRO A C 1
ATOM 1395 O O . PRO A 1 177 ? 17.771 -7.518 -12.392 1.00 97.44 177 PRO A O 1
ATOM 1398 N N . MET A 1 178 ? 16.486 -8.418 -10.791 1.00 97.75 178 MET A N 1
ATOM 1399 C CA . MET A 1 178 ? 16.872 -9.798 -11.108 1.00 97.75 178 MET A CA 1
ATOM 1400 C C . MET A 1 178 ? 16.425 -10.188 -12.522 1.00 97.75 178 MET A C 1
ATOM 1402 O O . MET A 1 178 ? 17.237 -10.665 -13.311 1.00 97.75 178 MET A O 1
ATOM 1406 N N . TRP A 1 179 ? 15.170 -9.916 -12.881 1.00 97.38 179 TRP A N 1
ATOM 1407 C CA . TRP A 1 179 ? 14.629 -10.171 -14.214 1.00 97.38 179 TRP A CA 1
ATOM 1408 C C . TRP A 1 179 ? 15.341 -9.348 -15.294 1.00 97.38 179 TRP A C 1
ATOM 1410 O O . TRP A 1 179 ? 15.714 -9.891 -16.332 1.00 97.38 179 TRP A O 1
ATOM 1420 N N . PHE A 1 180 ? 15.644 -8.074 -15.018 1.00 95.50 180 PHE A N 1
ATOM 1421 C CA . PHE A 1 180 ? 16.471 -7.235 -15.891 1.00 95.50 180 PHE A CA 1
ATOM 1422 C C . PHE A 1 180 ? 17.846 -7.864 -16.151 1.00 95.50 180 PHE A C 1
ATOM 1424 O O . PHE A 1 180 ? 18.328 -7.883 -17.277 1.00 95.50 180 PHE A O 1
ATOM 1431 N N . SER A 1 181 ? 18.491 -8.394 -15.109 1.00 95.81 181 SER A N 1
ATOM 1432 C CA . SER A 1 181 ? 19.814 -9.006 -15.248 1.00 95.81 181 SER A CA 1
ATOM 1433 C C . SER A 1 181 ? 19.786 -10.296 -16.071 1.00 95.81 181 SER A C 1
ATOM 1435 O O . SER A 1 181 ? 20.721 -10.553 -16.825 1.00 95.81 181 SER A O 1
ATOM 1437 N N . LEU A 1 182 ? 18.720 -11.093 -15.952 1.00 96.06 182 LEU A N 1
ATOM 1438 C CA . LEU A 1 182 ? 18.580 -12.380 -16.636 1.00 96.06 182 LEU A CA 1
ATOM 1439 C C . LEU A 1 182 ? 18.132 -12.237 -18.096 1.00 96.06 182 LEU A C 1
ATOM 1441 O O . LEU A 1 182 ? 18.490 -13.074 -18.922 1.00 96.06 182 LEU A O 1
ATOM 1445 N N . SER A 1 183 ? 17.366 -11.197 -18.413 1.00 93.81 183 SER A N 1
ATOM 1446 C CA . SER A 1 183 ? 16.852 -10.910 -19.757 1.00 93.81 183 SER A CA 1
ATOM 1447 C C . SER A 1 183 ? 17.926 -10.350 -20.703 1.00 93.81 183 SER A C 1
ATOM 1449 O O . SER A 1 183 ? 19.075 -10.111 -20.310 1.00 93.81 183 SER A O 1
ATOM 1451 N N . VAL A 1 184 ? 17.561 -10.155 -21.976 1.00 90.94 184 VAL A N 1
ATOM 1452 C CA . VAL A 1 184 ? 18.440 -9.595 -23.024 1.00 90.94 184 VAL A CA 1
ATOM 1453 C C . VAL A 1 184 ? 18.914 -8.177 -22.706 1.00 90.94 184 VAL A C 1
ATOM 1455 O O . VAL A 1 184 ? 19.971 -7.751 -23.175 1.00 90.94 184 VAL A O 1
ATOM 1458 N N . GLU A 1 185 ? 18.178 -7.456 -21.860 1.00 89.94 185 GLU A N 1
ATOM 1459 C CA . GLU A 1 185 ? 18.565 -6.155 -21.339 1.00 89.94 185 GLU A CA 1
ATOM 1460 C C . GLU A 1 185 ? 19.872 -6.216 -20.531 1.00 89.94 185 GLU A C 1
ATOM 1462 O O . GLU A 1 185 ? 20.678 -5.285 -20.624 1.00 89.94 185 GLU A O 1
ATOM 1467 N N . GLY A 1 186 ? 20.112 -7.311 -19.802 1.00 90.75 186 GLY A N 1
ATOM 1468 C CA . GLY A 1 186 ? 21.292 -7.557 -18.974 1.00 90.75 186 GLY A CA 1
ATOM 1469 C C . GLY A 1 186 ? 22.273 -8.555 -19.594 1.00 90.75 186 GLY A C 1
ATOM 1470 O O . GLY A 1 186 ? 22.980 -8.247 -20.558 1.00 90.75 186 GLY A O 1
ATOM 1471 N N . PHE A 1 187 ? 22.369 -9.746 -19.002 1.00 91.69 187 PHE A N 1
ATOM 1472 C CA . PHE A 1 187 ? 23.301 -10.798 -19.418 1.00 91.69 187 PHE A CA 1
ATOM 1473 C C . PHE A 1 187 ? 22.785 -11.654 -20.583 1.00 91.69 187 PHE A C 1
ATOM 1475 O O . PHE A 1 187 ? 23.580 -12.373 -21.182 1.00 91.69 187 PHE A O 1
ATOM 1482 N N . GLY A 1 188 ? 21.492 -11.583 -20.919 1.00 91.25 188 GLY A N 1
ATOM 1483 C CA . GLY A 1 188 ? 20.907 -12.358 -22.016 1.00 91.25 188 GLY A CA 1
ATOM 1484 C C . GLY A 1 188 ? 20.874 -13.862 -21.758 1.00 91.25 188 GLY A C 1
ATOM 1485 O O . GLY A 1 188 ? 21.029 -14.643 -22.690 1.00 91.25 188 GLY A O 1
ATOM 1486 N N . VAL A 1 189 ? 20.691 -14.273 -20.498 1.00 95.06 189 VAL A N 1
ATOM 1487 C CA . VAL A 1 189 ? 20.491 -15.688 -20.134 1.00 95.06 189 VAL A CA 1
ATOM 1488 C C . VAL A 1 189 ? 19.160 -16.189 -20.696 1.00 95.06 189 VAL A C 1
ATOM 1490 O O . VAL A 1 189 ? 19.067 -17.312 -21.184 1.00 95.06 189 VAL A O 1
ATOM 1493 N N . ILE A 1 190 ? 18.137 -15.336 -20.646 1.00 94.38 190 ILE A N 1
ATOM 1494 C CA . ILE A 1 190 ? 16.838 -15.537 -21.277 1.00 94.38 190 ILE A CA 1
ATOM 1495 C C . ILE A 1 190 ? 16.809 -14.679 -22.538 1.00 94.38 190 ILE A C 1
ATOM 1497 O O . ILE A 1 190 ? 16.984 -13.463 -22.458 1.00 94.38 190 ILE A O 1
ATOM 1501 N N . THR A 1 191 ? 16.590 -15.314 -23.688 1.00 92.44 191 THR A N 1
ATOM 1502 C CA . THR A 1 191 ? 16.591 -14.654 -25.002 1.00 92.44 191 THR A CA 1
ATOM 1503 C C . THR A 1 191 ? 15.245 -14.685 -25.713 1.00 92.44 191 THR A C 1
ATOM 1505 O O . THR A 1 191 ? 15.076 -13.952 -26.680 1.00 92.44 191 THR A O 1
ATOM 1508 N N . ASP A 1 192 ? 14.295 -15.502 -25.247 1.00 91.62 192 ASP A N 1
ATOM 1509 C CA . ASP A 1 192 ? 12.951 -15.588 -25.822 1.00 91.62 192 ASP A CA 1
ATOM 1510 C C . ASP A 1 192 ? 12.162 -14.294 -25.536 1.00 91.62 192 ASP A C 1
ATOM 1512 O O . ASP A 1 192 ? 11.828 -14.041 -24.371 1.00 91.62 192 ASP A O 1
ATOM 1516 N N . PRO A 1 193 ? 11.838 -13.483 -26.565 1.00 87.81 193 PRO A N 1
ATOM 1517 C CA . PRO A 1 193 ? 11.116 -12.228 -26.382 1.00 87.81 193 PRO A CA 1
ATOM 1518 C C . PRO A 1 193 ? 9.755 -12.430 -25.716 1.00 87.81 193 PRO A C 1
ATOM 1520 O O . PRO A 1 193 ? 9.372 -11.643 -24.852 1.00 87.81 193 PRO A O 1
ATOM 1523 N N . PHE A 1 194 ? 9.046 -13.514 -26.053 1.00 89.06 194 PHE A N 1
ATOM 1524 C CA . PHE A 1 194 ? 7.733 -13.792 -25.476 1.00 89.06 194 PHE A CA 1
ATOM 1525 C C . PHE A 1 194 ? 7.830 -14.022 -23.965 1.00 89.06 194 PHE A C 1
ATOM 1527 O O . PHE A 1 194 ? 7.059 -13.449 -23.194 1.00 89.06 194 PHE A O 1
ATOM 1534 N N . LEU A 1 195 ? 8.809 -14.819 -23.527 1.00 93.19 195 LEU A N 1
ATOM 1535 C CA . LEU A 1 195 ? 9.028 -15.086 -22.109 1.00 93.19 195 LEU A CA 1
ATOM 1536 C C . LEU A 1 195 ? 9.419 -13.813 -21.345 1.00 93.19 195 LEU A C 1
ATOM 1538 O O . LEU A 1 195 ? 8.934 -13.603 -20.233 1.00 93.19 195 LEU A O 1
ATOM 1542 N N . ILE A 1 196 ? 10.262 -12.961 -21.938 1.00 91.75 196 ILE A N 1
ATOM 1543 C CA . ILE A 1 196 ? 10.701 -11.690 -21.343 1.00 91.75 196 ILE A CA 1
ATOM 1544 C C . ILE A 1 196 ? 9.510 -10.759 -21.123 1.00 91.75 196 ILE A C 1
ATOM 1546 O O . ILE A 1 196 ? 9.316 -10.295 -19.995 1.00 91.75 196 ILE A O 1
ATOM 1550 N N . GLU A 1 197 ? 8.690 -10.540 -22.154 1.00 89.12 197 GLU A N 1
ATOM 1551 C CA . GLU A 1 197 ? 7.497 -9.691 -22.062 1.00 89.12 197 GLU A CA 1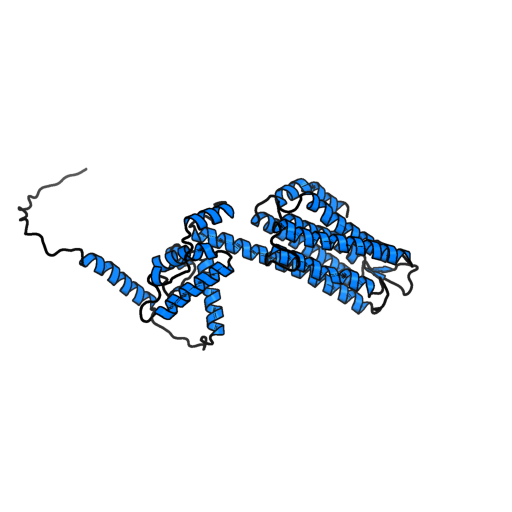
ATOM 1552 C C . GLU A 1 197 ? 6.483 -10.239 -21.055 1.00 89.12 197 GLU A C 1
ATOM 1554 O O . GLU A 1 197 ? 6.014 -9.508 -20.178 1.00 89.12 197 GLU A O 1
ATOM 1559 N N . MET A 1 198 ? 6.212 -11.547 -21.087 1.00 90.56 198 MET A N 1
ATOM 1560 C CA . MET A 1 198 ? 5.340 -12.190 -20.101 1.00 90.56 198 MET A CA 1
ATOM 1561 C C . MET A 1 198 ? 5.856 -12.014 -18.670 1.00 90.56 198 MET A C 1
ATOM 1563 O O . MET A 1 198 ? 5.068 -11.747 -17.760 1.00 90.56 198 MET A O 1
ATOM 1567 N N . GLY A 1 199 ? 7.170 -12.113 -18.457 1.00 93.75 199 GLY A N 1
ATOM 1568 C CA . GLY A 1 199 ? 7.781 -11.868 -17.154 1.00 93.75 199 GLY A CA 1
ATOM 1569 C C . GLY A 1 199 ? 7.545 -10.445 -16.655 1.00 93.75 199 GLY A C 1
ATOM 1570 O O . GLY A 1 199 ? 7.122 -10.258 -15.513 1.00 93.75 199 GLY A O 1
ATOM 1571 N N . TRP A 1 200 ? 7.727 -9.438 -17.513 1.00 93.19 200 TRP A N 1
ATOM 1572 C CA . TRP A 1 200 ? 7.455 -8.043 -17.158 1.00 93.19 200 TRP A CA 1
ATOM 1573 C C . TRP A 1 200 ? 5.981 -7.797 -16.828 1.00 93.19 200 TRP A C 1
ATOM 1575 O O . TRP A 1 200 ? 5.681 -7.145 -15.822 1.00 93.19 200 TRP A O 1
ATOM 1585 N N . VAL A 1 201 ? 5.058 -8.359 -17.613 1.00 91.38 201 VAL A N 1
ATOM 1586 C CA . VAL A 1 201 ? 3.610 -8.268 -17.363 1.00 91.38 201 VAL A CA 1
ATOM 1587 C C . VAL A 1 201 ? 3.247 -8.888 -16.013 1.00 91.38 201 VAL A C 1
ATOM 1589 O O . VAL A 1 201 ? 2.578 -8.246 -15.198 1.00 91.38 201 VAL A O 1
ATOM 1592 N N . VAL A 1 202 ? 3.725 -10.103 -15.728 1.00 93.69 202 VAL A N 1
ATOM 1593 C CA . VAL A 1 202 ? 3.463 -10.791 -14.453 1.00 93.69 202 VAL A CA 1
ATOM 1594 C C . VAL A 1 202 ? 4.010 -9.982 -13.277 1.00 93.69 202 VAL A C 1
ATOM 1596 O O . VAL A 1 202 ? 3.286 -9.751 -12.307 1.00 93.69 202 VAL A O 1
ATOM 1599 N N . LEU A 1 203 ? 5.249 -9.491 -13.366 1.00 95.62 203 LEU A N 1
ATOM 1600 C CA . LEU A 1 203 ? 5.856 -8.665 -12.320 1.00 95.62 203 LEU A CA 1
ATOM 1601 C C . LEU A 1 203 ? 5.070 -7.369 -12.078 1.00 95.62 203 LEU A C 1
ATOM 1603 O O . LEU A 1 203 ? 4.845 -6.984 -10.925 1.00 95.62 203 LEU A O 1
ATOM 1607 N N . ASN A 1 204 ? 4.602 -6.708 -13.138 1.00 93.44 204 ASN A N 1
ATOM 1608 C CA . ASN A 1 204 ? 3.781 -5.503 -13.040 1.00 93.44 204 ASN A CA 1
ATOM 1609 C C . ASN A 1 204 ? 2.433 -5.771 -12.363 1.00 93.44 204 ASN A C 1
ATOM 1611 O O . ASN A 1 204 ? 2.054 -5.035 -11.447 1.00 93.44 204 ASN A O 1
ATOM 1615 N N . ILE A 1 205 ? 1.724 -6.825 -12.774 1.00 91.56 205 ILE A N 1
ATOM 1616 C CA . ILE A 1 205 ? 0.432 -7.192 -12.183 1.00 91.56 205 ILE A CA 1
ATOM 1617 C C . ILE A 1 205 ? 0.627 -7.536 -10.707 1.00 91.56 205 ILE A C 1
ATOM 1619 O O . ILE A 1 205 ? -0.009 -6.926 -9.848 1.00 91.56 205 ILE A O 1
ATOM 1623 N N . VAL A 1 206 ? 1.548 -8.449 -10.392 1.00 95.69 206 VAL A N 1
ATOM 1624 C CA . VAL A 1 206 ? 1.773 -8.913 -9.018 1.00 95.69 206 VAL A CA 1
ATOM 1625 C C . VAL A 1 206 ? 2.186 -7.759 -8.105 1.00 95.69 206 VAL A C 1
ATOM 1627 O O . VAL A 1 206 ? 1.607 -7.605 -7.031 1.00 95.69 206 VAL A O 1
ATOM 1630 N N . SER A 1 207 ? 3.129 -6.910 -8.515 1.00 96.25 207 SER A N 1
ATOM 1631 C CA . SER A 1 207 ? 3.609 -5.809 -7.668 1.00 96.25 207 SER A CA 1
ATOM 1632 C C . SER A 1 207 ? 2.564 -4.715 -7.448 1.00 96.25 207 SER A C 1
ATOM 1634 O O . SER A 1 207 ? 2.364 -4.275 -6.314 1.00 96.25 207 SER A O 1
ATOM 1636 N N . LYS A 1 208 ? 1.861 -4.274 -8.498 1.00 95.00 208 LYS A N 1
ATOM 1637 C CA . LYS A 1 208 ? 0.918 -3.154 -8.392 1.00 95.00 208 LYS A CA 1
ATOM 1638 C C . LYS A 1 208 ? -0.432 -3.594 -7.845 1.00 95.00 208 LYS A C 1
ATOM 1640 O O . LYS A 1 208 ? -0.927 -2.976 -6.902 1.00 95.00 208 LYS A O 1
ATOM 1645 N N . PHE A 1 209 ? -1.027 -4.658 -8.385 1.00 93.81 209 PHE A N 1
ATOM 1646 C CA . PHE A 1 209 ? -2.370 -5.078 -7.978 1.00 93.81 209 PHE A CA 1
ATOM 1647 C C . PHE A 1 209 ? -2.368 -5.601 -6.549 1.00 93.81 209 PHE A C 1
ATOM 1649 O O . PHE A 1 209 ? -3.219 -5.182 -5.769 1.00 93.81 209 PHE A O 1
ATOM 1656 N N . THR A 1 210 ? -1.387 -6.421 -6.157 1.00 95.25 210 THR A N 1
ATOM 1657 C CA . THR A 1 210 ? -1.319 -6.917 -4.773 1.00 95.25 210 THR A CA 1
ATOM 1658 C C . THR A 1 210 ? -1.136 -5.763 -3.791 1.00 95.25 210 THR A C 1
ATOM 1660 O O . THR A 1 210 ? -1.825 -5.712 -2.774 1.00 95.25 210 THR A O 1
ATOM 1663 N N . PHE A 1 211 ? -0.290 -4.778 -4.115 1.00 96.06 211 PHE A N 1
ATOM 1664 C CA . PHE A 1 211 ? -0.119 -3.582 -3.287 1.00 96.06 211 PHE A CA 1
ATOM 1665 C C . PHE A 1 211 ? -1.411 -2.761 -3.164 1.00 96.06 211 PHE A C 1
ATOM 1667 O O . PHE A 1 211 ? -1.768 -2.316 -2.073 1.00 96.06 211 PHE A O 1
ATOM 1674 N N . ILE A 1 212 ? -2.129 -2.556 -4.272 1.00 94.44 212 ILE A N 1
ATOM 1675 C CA . ILE A 1 212 ? -3.394 -1.812 -4.286 1.00 94.44 212 ILE A CA 1
ATOM 1676 C C . ILE A 1 212 ? -4.470 -2.558 -3.494 1.00 94.44 212 ILE A C 1
ATOM 1678 O O . ILE A 1 212 ? -5.090 -1.955 -2.620 1.00 94.44 212 ILE A O 1
ATOM 1682 N N . ILE A 1 213 ? -4.660 -3.854 -3.749 1.00 94.62 213 ILE A N 1
ATOM 1683 C CA . ILE A 1 213 ? -5.636 -4.702 -3.052 1.00 94.62 213 ILE A CA 1
ATOM 1684 C C . ILE A 1 213 ? -5.347 -4.717 -1.551 1.00 94.62 213 ILE A C 1
ATOM 1686 O O . ILE A 1 213 ? -6.260 -4.512 -0.751 1.00 94.62 213 ILE A O 1
ATOM 1690 N N . TRP A 1 214 ? -4.084 -4.895 -1.155 1.00 95.38 214 TRP A N 1
ATOM 1691 C CA . TRP A 1 214 ? -3.701 -4.902 0.255 1.00 95.38 214 TRP A CA 1
ATOM 1692 C C . TRP A 1 214 ? -3.986 -3.559 0.929 1.00 95.38 214 TRP A C 1
ATOM 1694 O O . TRP A 1 214 ? -4.578 -3.514 2.004 1.00 95.38 214 TRP A O 1
ATOM 1704 N N . MET A 1 215 ? -3.650 -2.449 0.269 1.00 93.00 215 MET A N 1
ATOM 1705 C CA . MET A 1 215 ? -3.941 -1.110 0.780 1.00 93.00 215 MET A CA 1
ATOM 1706 C C . MET A 1 215 ? -5.459 -0.875 0.924 1.00 93.00 215 MET A C 1
ATOM 1708 O O . MET A 1 215 ? -5.901 -0.369 1.958 1.00 93.00 215 MET A O 1
ATOM 1712 N N . GLN A 1 216 ? -6.276 -1.299 -0.050 1.00 93.25 216 GLN A N 1
ATOM 1713 C CA . GLN A 1 216 ? -7.740 -1.201 0.055 1.00 93.25 216 GLN A CA 1
ATOM 1714 C C . GLN A 1 216 ? -8.283 -2.063 1.198 1.00 93.25 216 GLN A C 1
ATOM 1716 O O . GLN A 1 216 ? -9.158 -1.625 1.943 1.00 93.25 216 GLN A O 1
ATOM 1721 N N . ARG A 1 217 ? -7.731 -3.266 1.393 1.00 93.25 217 ARG A N 1
ATOM 1722 C CA . ARG A 1 217 ? -8.070 -4.125 2.531 1.00 93.25 217 ARG A CA 1
ATOM 1723 C C . ARG A 1 217 ? -7.763 -3.434 3.859 1.00 93.25 217 ARG A C 1
ATOM 1725 O O . ARG A 1 217 ? -8.636 -3.414 4.720 1.00 93.25 217 ARG A O 1
ATOM 1732 N N . MET A 1 218 ? -6.577 -2.841 4.012 1.00 91.81 218 MET A N 1
ATOM 1733 C CA . MET A 1 218 ? -6.206 -2.092 5.221 1.00 91.81 218 MET A CA 1
ATOM 1734 C C . MET A 1 218 ? -7.196 -0.960 5.503 1.00 91.81 218 MET A C 1
ATOM 1736 O O . MET A 1 218 ? -7.692 -0.841 6.621 1.00 91.81 218 MET A O 1
ATOM 1740 N N . LYS A 1 219 ? -7.554 -0.181 4.473 1.00 92.00 219 LYS A N 1
ATOM 1741 C CA . LYS A 1 219 ? -8.570 0.873 4.582 1.00 92.00 219 LYS A CA 1
ATOM 1742 C C . LYS A 1 219 ? -9.912 0.315 5.071 1.00 92.00 219 LYS A C 1
ATOM 1744 O O . LYS A 1 219 ? -10.458 0.827 6.042 1.00 92.00 219 LYS A O 1
ATOM 1749 N N . MET A 1 220 ? -10.434 -0.731 4.426 1.00 89.81 220 MET A N 1
ATOM 1750 C CA . MET A 1 220 ? -11.731 -1.324 4.782 1.00 89.81 220 MET A CA 1
ATOM 1751 C C . MET A 1 220 ? -11.747 -1.909 6.197 1.00 89.81 220 MET A C 1
ATOM 1753 O O . MET A 1 220 ? -12.779 -1.881 6.861 1.00 89.81 220 MET A O 1
ATOM 1757 N N . VAL A 1 221 ? -10.630 -2.482 6.650 1.00 87.25 221 VAL A N 1
ATOM 1758 C CA . VAL A 1 221 ? -10.494 -2.991 8.020 1.00 87.25 221 VAL A CA 1
ATOM 1759 C C . VAL A 1 221 ? -10.496 -1.832 9.012 1.00 87.25 221 VAL A C 1
ATOM 1761 O O . VAL A 1 221 ? -11.232 -1.877 9.991 1.00 87.25 221 VAL A O 1
ATOM 1764 N N . HIS A 1 222 ? -9.728 -0.774 8.749 1.00 87.25 222 HIS A N 1
ATOM 1765 C CA . HIS A 1 222 ? -9.680 0.401 9.616 1.00 87.25 222 HIS A CA 1
ATOM 1766 C C . HIS A 1 222 ? -11.041 1.107 9.726 1.00 87.25 222 HIS A C 1
ATOM 1768 O O . HIS A 1 222 ? -11.481 1.408 10.831 1.00 87.25 222 HIS A O 1
ATOM 1774 N N . GLN A 1 223 ? -11.741 1.303 8.604 1.00 87.25 223 GLN A N 1
ATOM 1775 C CA . GLN A 1 223 ? -13.075 1.915 8.594 1.00 87.25 223 GLN A CA 1
ATOM 1776 C C . GLN A 1 223 ? -14.085 1.096 9.401 1.00 87.25 223 GLN A C 1
ATOM 1778 O O . GLN A 1 223 ? -14.765 1.655 10.256 1.00 87.25 223 GLN A O 1
ATOM 1783 N N . ARG A 1 224 ? -14.104 -0.233 9.221 1.00 84.19 224 ARG A N 1
ATOM 1784 C CA . ARG A 1 224 ? -14.968 -1.125 10.009 1.00 84.19 224 ARG A CA 1
ATOM 1785 C C . ARG A 1 224 ? -14.690 -1.050 11.506 1.00 84.19 224 ARG A C 1
ATOM 1787 O O . ARG A 1 224 ? -15.631 -1.078 12.291 1.00 84.19 224 ARG A O 1
ATOM 1794 N N . LYS A 1 225 ? -13.420 -0.926 11.912 1.00 82.31 225 LYS A N 1
ATOM 1795 C CA . LYS A 1 225 ? -13.050 -0.745 13.326 1.00 82.31 225 LYS A CA 1
ATOM 1796 C C . LYS A 1 225 ? -13.604 0.564 13.894 1.00 82.31 225 LYS A C 1
ATOM 1798 O O . LYS A 1 225 ? -14.155 0.557 14.988 1.00 82.31 225 LYS A O 1
ATOM 1803 N N . ILE A 1 226 ? -13.479 1.670 13.159 1.00 81.50 226 ILE A N 1
ATOM 1804 C CA . ILE A 1 226 ? -13.991 2.979 13.598 1.00 81.50 226 ILE A CA 1
ATOM 1805 C C . ILE A 1 226 ? -15.519 2.971 13.680 1.00 81.50 226 ILE A C 1
ATOM 1807 O O . ILE A 1 226 ? -16.072 3.428 14.676 1.00 81.50 226 ILE A O 1
ATOM 1811 N N . GLU A 1 227 ? -16.195 2.445 12.661 1.00 84.44 227 GLU A N 1
ATOM 1812 C CA . GLU A 1 227 ? -17.656 2.329 12.614 1.00 84.44 227 GLU A CA 1
ATOM 1813 C C . GLU A 1 227 ? -18.185 1.490 13.782 1.00 84.44 227 GLU A C 1
ATOM 1815 O O . GLU A 1 227 ? -18.990 1.973 14.573 1.00 84.44 227 GLU A O 1
ATOM 1820 N N . SER A 1 228 ? -17.611 0.302 13.982 1.00 81.00 228 SER A N 1
ATOM 1821 C CA . SER A 1 228 ? -17.927 -0.578 15.113 1.00 81.00 228 SER A CA 1
ATOM 1822 C C . SER A 1 228 ? -17.753 0.116 16.464 1.00 81.00 228 SER A C 1
ATOM 1824 O O . SER A 1 228 ? -18.563 -0.043 17.376 1.00 81.00 228 SER A O 1
ATOM 1826 N N . ALA A 1 229 ? -16.683 0.899 16.609 1.00 78.12 229 ALA A N 1
ATOM 1827 C CA . ALA A 1 229 ? -16.427 1.626 17.838 1.00 78.12 229 ALA A CA 1
ATOM 1828 C C . ALA A 1 229 ? -17.431 2.773 18.040 1.00 78.12 229 ALA A C 1
ATOM 1830 O O . ALA A 1 229 ? -17.923 2.949 19.151 1.00 78.12 229 ALA A O 1
ATOM 1831 N N . ARG A 1 230 ? -17.788 3.525 16.989 1.00 80.81 230 ARG A N 1
ATOM 1832 C CA . ARG A 1 230 ? -18.820 4.576 17.058 1.00 80.81 230 ARG A CA 1
ATOM 1833 C C . ARG A 1 230 ? -20.168 4.015 17.499 1.00 80.81 230 ARG A C 1
ATOM 1835 O O . ARG A 1 230 ? -20.755 4.554 18.436 1.00 80.81 230 ARG A O 1
ATOM 1842 N N . GLU A 1 231 ? -20.607 2.918 16.886 1.00 82.81 231 GLU A N 1
ATOM 1843 C CA . GLU A 1 231 ? -21.862 2.254 17.245 1.00 82.81 231 GLU A CA 1
ATOM 1844 C C . GLU A 1 231 ? -21.849 1.781 18.705 1.00 82.81 231 GLU A C 1
ATOM 1846 O O . GLU A 1 231 ? -22.797 2.026 19.447 1.00 82.81 231 GLU A O 1
ATOM 1851 N N . LEU A 1 232 ? -20.739 1.190 19.167 1.00 80.56 232 LEU A N 1
ATOM 1852 C CA . LEU A 1 232 ? -20.599 0.734 20.555 1.00 80.56 232 LEU A CA 1
ATOM 1853 C C . LEU A 1 232 ? -20.727 1.879 21.579 1.00 80.56 232 LEU A C 1
ATOM 1855 O O . LEU A 1 232 ? -21.145 1.678 22.727 1.00 80.56 232 LEU A O 1
ATOM 1859 N N . TYR A 1 233 ? -20.342 3.088 21.176 1.00 79.06 233 TYR A N 1
ATOM 1860 C CA . TYR A 1 233 ? -20.445 4.291 21.992 1.00 79.06 233 TYR A CA 1
ATOM 1861 C C . TYR A 1 233 ? -21.735 5.086 21.779 1.00 79.06 233 TYR A C 1
ATOM 1863 O O . TYR A 1 233 ? -21.888 6.116 22.437 1.00 79.06 233 TYR A O 1
ATOM 1871 N N . GLY A 1 234 ? -22.650 4.618 20.921 1.00 80.25 234 GLY A N 1
ATOM 1872 C CA . GLY A 1 234 ? -23.885 5.328 20.584 1.00 80.25 234 GLY A CA 1
ATOM 1873 C C . GLY A 1 234 ? -23.628 6.701 19.957 1.00 80.25 234 GLY A C 1
ATOM 1874 O O . GLY A 1 234 ? -24.393 7.633 20.184 1.00 80.25 234 GLY A O 1
ATOM 1875 N N . LEU A 1 235 ? -22.507 6.855 19.248 1.00 81.38 235 LEU A N 1
ATOM 1876 C CA . LEU A 1 235 ? -22.111 8.121 18.635 1.00 81.38 235 LEU A CA 1
ATOM 1877 C C . LEU A 1 235 ? -22.707 8.264 17.238 1.00 81.38 235 LEU A C 1
ATOM 1879 O O . LEU A 1 235 ? -22.824 7.286 16.498 1.00 81.38 235 LEU A O 1
ATOM 1883 N N . SER A 1 236 ? -23.032 9.501 16.861 1.00 78.12 236 SER A N 1
ATOM 1884 C CA . SER A 1 236 ? -23.507 9.804 15.513 1.00 78.12 236 SER A CA 1
ATOM 1885 C C . SER A 1 236 ? -22.374 9.619 14.490 1.00 78.12 236 SER A C 1
ATOM 1887 O O . SER A 1 236 ? -21.215 9.913 14.802 1.00 78.12 236 SER A O 1
ATOM 1889 N N . PRO A 1 237 ? -22.664 9.224 13.233 1.00 72.50 237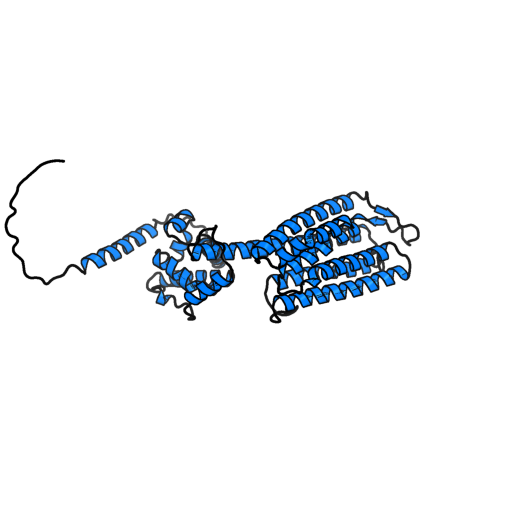 PRO A N 1
ATOM 1890 C CA . PRO A 1 237 ? -21.674 9.207 12.151 1.00 72.50 237 PRO A CA 1
ATOM 1891 C C . PRO A 1 237 ? -20.971 10.555 11.920 1.00 72.50 237 PRO A C 1
ATOM 1893 O O . PRO A 1 237 ? -19.863 10.581 11.388 1.00 72.50 237 PRO A O 1
ATOM 1896 N N . SER A 1 238 ? -21.609 11.664 12.312 1.00 74.06 238 SER A N 1
ATOM 1897 C CA . SER A 1 238 ? -21.064 13.022 12.209 1.00 74.06 238 SER A CA 1
ATOM 1898 C C . SER A 1 238 ? -20.030 13.365 13.280 1.00 74.06 238 SER A C 1
ATOM 1900 O O . SER A 1 238 ? -19.330 14.365 13.136 1.00 74.06 238 SER A O 1
ATOM 1902 N N . ASP A 1 239 ? -19.944 12.580 14.354 1.00 77.69 239 ASP A N 1
ATOM 1903 C CA . ASP A 1 239 ? -19.049 12.887 15.461 1.00 77.69 239 ASP A CA 1
ATOM 1904 C C . ASP A 1 239 ? -17.615 12.490 15.075 1.00 77.69 239 ASP A C 1
ATOM 1906 O O . ASP A 1 239 ? -17.263 11.308 14.923 1.00 77.69 239 ASP A O 1
ATOM 1910 N N . GLU A 1 240 ? -16.769 13.504 14.876 1.00 69.75 240 GLU A N 1
ATOM 1911 C CA . GLU A 1 240 ? -15.330 13.309 14.737 1.00 69.75 240 GLU A CA 1
ATOM 1912 C C . GLU A 1 240 ? -14.793 12.751 16.053 1.00 69.75 240 GLU A C 1
ATOM 1914 O O . GLU A 1 240 ? -14.839 13.400 17.096 1.00 69.75 240 GLU A O 1
ATOM 1919 N N . MET A 1 241 ? -14.294 11.520 16.007 1.00 70.38 241 MET A N 1
ATOM 1920 C CA . MET A 1 241 ? -13.713 10.863 17.164 1.00 70.38 241 MET A CA 1
ATOM 1921 C C . MET A 1 241 ? -12.315 10.402 16.795 1.00 70.38 241 MET A C 1
ATOM 1923 O O . MET A 1 241 ? -12.119 9.713 15.790 1.00 70.38 241 MET A O 1
ATOM 1927 N N . THR A 1 242 ? -11.335 10.799 17.598 1.00 74.06 242 THR A N 1
ATOM 1928 C CA . THR A 1 242 ? -9.957 10.367 17.386 1.00 74.06 242 THR A CA 1
ATOM 1929 C C . THR A 1 242 ? -9.735 8.976 17.985 1.00 74.06 242 THR A C 1
ATOM 1931 O O . THR A 1 242 ? -10.440 8.541 18.898 1.00 74.06 242 THR A O 1
ATOM 1934 N N . GLU A 1 243 ? -8.724 8.257 17.493 1.00 70.62 243 GLU A N 1
ATOM 1935 C CA . GLU A 1 243 ? -8.320 6.969 18.078 1.00 70.62 243 GLU A CA 1
ATOM 1936 C C . GLU A 1 243 ? -7.926 7.117 19.563 1.00 70.62 243 GLU A C 1
ATOM 1938 O O . GLU A 1 243 ? -8.123 6.202 20.363 1.00 70.62 243 GLU A O 1
ATOM 1943 N N . GLU A 1 244 ? -7.413 8.286 19.958 1.00 76.31 244 GLU A N 1
ATOM 1944 C CA . GLU A 1 244 ? -7.116 8.586 21.359 1.00 76.31 244 GLU A CA 1
ATOM 1945 C C . GLU A 1 244 ? -8.376 8.721 22.214 1.00 76.31 244 GLU A C 1
ATOM 1947 O O . GLU A 1 244 ? -8.395 8.220 23.338 1.00 76.31 244 GLU A O 1
ATOM 1952 N N . ASP A 1 245 ? -9.438 9.344 21.697 1.00 80.50 245 ASP A N 1
ATOM 1953 C CA . ASP A 1 245 ? -10.714 9.453 22.414 1.00 80.50 245 ASP A CA 1
ATOM 1954 C C . ASP A 1 245 ? -11.332 8.072 22.637 1.00 80.50 245 ASP A C 1
ATOM 1956 O O . ASP A 1 245 ? -11.815 7.769 23.732 1.00 80.50 245 ASP A O 1
ATOM 1960 N N . LEU A 1 246 ? -11.233 7.202 21.627 1.00 73.75 246 LEU A N 1
ATOM 1961 C CA . LEU A 1 246 ? -11.628 5.800 21.727 1.00 73.75 246 LEU A CA 1
ATOM 1962 C C . LEU A 1 246 ? -10.852 5.066 22.815 1.00 73.75 246 LEU A C 1
ATOM 1964 O O . LEU A 1 246 ? -11.463 4.410 23.658 1.00 73.75 246 LEU A O 1
ATOM 1968 N N . LYS A 1 247 ? -9.521 5.205 22.832 1.00 74.56 247 LYS A N 1
ATOM 1969 C CA . LYS A 1 247 ? -8.653 4.597 23.850 1.00 74.56 247 LYS A CA 1
ATOM 1970 C C . LYS A 1 247 ? -8.949 5.127 25.251 1.00 74.56 247 LYS A C 1
ATOM 1972 O O . LYS A 1 247 ? -9.028 4.333 26.185 1.00 74.56 247 LYS A O 1
ATOM 1977 N N . LYS A 1 248 ? -9.171 6.435 25.410 1.00 81.44 248 LYS A N 1
ATOM 1978 C CA . LYS A 1 248 ? -9.550 7.043 26.697 1.00 81.44 248 LYS A CA 1
ATOM 1979 C C . LYS A 1 248 ? -10.886 6.501 27.189 1.00 81.44 248 LYS A C 1
ATOM 1981 O O . LYS A 1 248 ? -10.976 6.068 28.336 1.00 81.44 248 LYS A O 1
ATOM 1986 N N . ARG A 1 249 ? -11.907 6.451 26.327 1.00 77.94 249 ARG A N 1
ATOM 1987 C CA . ARG A 1 249 ? -13.207 5.858 26.679 1.00 77.94 249 ARG A CA 1
ATOM 1988 C C . ARG A 1 249 ? -13.069 4.378 27.027 1.00 77.94 249 ARG A C 1
ATOM 1990 O O . ARG A 1 249 ? -13.607 3.979 28.052 1.00 77.94 249 ARG A O 1
ATOM 1997 N N . ALA A 1 250 ? -12.272 3.621 26.263 1.00 71.00 250 ALA A N 1
ATOM 1998 C CA . ALA A 1 250 ? -11.966 2.215 26.535 1.00 71.00 250 ALA A CA 1
ATOM 1999 C C . ALA A 1 250 ? -11.372 2.028 27.934 1.00 71.00 250 ALA A C 1
ATOM 2001 O O . ALA A 1 250 ? -11.849 1.197 28.698 1.00 71.00 250 ALA A O 1
ATOM 2002 N N . ALA A 1 251 ? -10.355 2.830 28.267 1.00 75.56 251 ALA A N 1
ATOM 2003 C CA . ALA A 1 251 ? -9.664 2.786 29.550 1.00 75.56 251 ALA A CA 1
ATOM 2004 C C . ALA A 1 251 ? -10.589 3.172 30.710 1.00 75.56 251 ALA A C 1
ATOM 2006 O O . ALA A 1 251 ? -10.517 2.576 31.776 1.00 75.56 251 ALA A O 1
ATOM 2007 N N . THR A 1 252 ? -11.501 4.122 30.484 1.00 74.88 252 THR A N 1
ATOM 2008 C CA . THR A 1 252 ? -12.505 4.513 31.487 1.00 74.88 252 THR A CA 1
ATOM 2009 C C . THR A 1 252 ? -13.548 3.409 31.697 1.00 74.88 252 THR A C 1
ATOM 2011 O O . THR A 1 252 ? -14.095 3.275 32.785 1.00 74.88 252 THR A O 1
ATOM 2014 N N . SER A 1 253 ? -13.817 2.604 30.664 1.00 66.81 253 SER A N 1
ATOM 2015 C CA . SER A 1 253 ? -14.741 1.466 30.725 1.00 66.81 253 SER A CA 1
ATOM 2016 C C . SER A 1 253 ? -14.095 0.127 31.115 1.00 66.81 253 SER A C 1
ATOM 2018 O O . SER A 1 253 ? -14.816 -0.851 31.278 1.00 66.81 253 SER A O 1
ATOM 2020 N N . GLY A 1 254 ? -12.764 0.043 31.229 1.00 54.25 254 GLY A N 1
ATOM 2021 C CA . GLY A 1 254 ? -12.040 -1.230 31.275 1.00 54.25 254 GLY A CA 1
ATOM 2022 C C . GLY A 1 254 ? -11.657 -1.708 32.677 1.00 54.25 254 GLY A C 1
ATOM 2023 O O . GLY A 1 254 ? -10.703 -1.209 33.267 1.00 54.25 254 GLY A O 1
ATOM 2024 N N . ILE A 1 255 ? -12.337 -2.757 33.152 1.00 52.84 255 ILE A N 1
ATOM 2025 C CA . ILE A 1 255 ? -11.864 -3.687 34.190 1.00 52.84 255 ILE A CA 1
ATOM 2026 C C . ILE A 1 255 ? -10.856 -4.636 33.517 1.00 52.84 255 ILE A C 1
ATOM 2028 O O . ILE A 1 255 ? -11.219 -5.375 32.608 1.00 52.84 255 ILE A O 1
ATOM 2032 N N . SER A 1 256 ? -9.585 -4.628 33.925 1.00 52.16 256 SER A N 1
ATOM 2033 C CA . SER A 1 256 ? -8.502 -5.414 33.295 1.00 52.16 256 SER A CA 1
ATOM 2034 C C . SER A 1 256 ? -8.462 -6.897 33.713 1.00 52.16 256 SER A C 1
ATOM 2036 O O . SER A 1 256 ? -7.384 -7.486 33.813 1.00 52.16 256 SER A O 1
ATOM 2038 N N . GLY A 1 257 ? -9.610 -7.494 34.026 1.00 58.19 257 GLY A N 1
ATOM 2039 C CA . GLY A 1 257 ? -9.725 -8.908 34.388 1.00 58.19 257 GLY A CA 1
ATOM 2040 C C . GLY A 1 257 ? -10.116 -9.740 33.171 1.00 58.19 257 GLY A C 1
ATOM 2041 O O . GLY A 1 257 ? -10.872 -9.263 32.328 1.00 58.19 257 GLY A O 1
ATOM 2042 N N . GLY A 1 258 ? -9.612 -10.973 33.066 1.00 71.31 258 GLY A N 1
ATOM 2043 C CA . GLY A 1 258 ? -10.087 -11.925 32.057 1.00 71.31 258 GLY A CA 1
ATOM 2044 C C . GLY A 1 258 ? -11.618 -12.018 32.048 1.00 71.31 258 GLY A C 1
ATOM 2045 O O . GLY A 1 258 ? -12.270 -11.812 33.072 1.00 71.31 258 GLY A O 1
ATOM 2046 N N . ILE A 1 259 ? -12.195 -12.294 30.880 1.00 80.50 259 ILE A N 1
ATOM 2047 C CA . ILE A 1 259 ? -13.647 -12.386 30.716 1.00 80.50 259 ILE A CA 1
ATOM 2048 C C . ILE A 1 259 ? -14.115 -13.615 31.489 1.00 80.50 259 ILE A C 1
ATOM 2050 O O . ILE A 1 259 ? -13.854 -14.736 31.063 1.00 80.50 259 ILE A O 1
ATOM 2054 N N . ASN A 1 260 ? -14.774 -13.404 32.627 1.00 86.62 260 ASN A N 1
ATOM 2055 C CA . ASN A 1 260 ? -15.506 -14.461 33.312 1.00 86.62 260 ASN A CA 1
ATOM 2056 C C . ASN A 1 260 ? -16.990 -14.351 32.912 1.00 86.62 260 ASN A C 1
ATOM 2058 O O . ASN A 1 260 ? -17.634 -13.382 33.326 1.00 86.62 260 ASN A O 1
ATOM 2062 N N . PRO A 1 261 ? -17.532 -15.285 32.106 1.00 86.75 261 PRO A N 1
ATOM 2063 C CA . PRO A 1 261 ? -18.936 -15.284 31.684 1.00 86.75 261 PRO A CA 1
ATOM 2064 C C . PRO A 1 261 ? -19.921 -15.232 32.862 1.00 86.75 261 PRO A C 1
ATOM 2066 O O . PRO A 1 261 ? -20.963 -14.583 32.768 1.00 86.75 261 PRO A O 1
ATOM 2069 N N . GLU A 1 262 ? -19.542 -15.800 34.010 1.00 89.19 262 GLU A N 1
ATOM 2070 C CA . GLU A 1 262 ? -20.351 -15.794 35.234 1.00 89.19 262 GLU A CA 1
ATOM 2071 C C . GLU A 1 262 ? -20.666 -14.376 35.733 1.00 89.19 262 GLU A C 1
ATOM 2073 O O . GLU A 1 262 ? -21.737 -14.140 36.292 1.00 89.19 262 GLU A O 1
ATOM 2078 N N . ASN A 1 263 ? -19.783 -13.401 35.478 1.00 88.75 263 ASN A N 1
ATOM 2079 C CA . ASN A 1 263 ? -20.000 -12.003 35.870 1.00 88.75 263 ASN A CA 1
ATOM 2080 C C . ASN A 1 263 ? -21.198 -11.362 35.151 1.00 88.75 263 ASN A C 1
ATOM 2082 O O . ASN A 1 263 ? -21.704 -10.336 35.604 1.00 88.75 263 ASN A O 1
ATOM 2086 N N . TYR A 1 264 ? -21.639 -11.956 34.042 1.00 87.81 264 TYR A N 1
ATOM 2087 C CA . TYR A 1 264 ? -22.787 -11.515 33.253 1.00 87.81 264 TYR A CA 1
ATOM 2088 C C . TYR A 1 264 ? -24.008 -12.420 33.462 1.00 87.81 264 TYR A C 1
ATOM 2090 O O . TYR A 1 264 ? -25.013 -12.260 32.779 1.00 87.81 264 TYR A O 1
ATOM 2098 N N . GLY A 1 265 ? -23.929 -13.385 34.386 1.00 86.69 265 GLY A N 1
ATOM 2099 C CA . GLY A 1 265 ? -24.964 -14.402 34.568 1.00 86.69 265 GLY A CA 1
ATOM 2100 C C . GLY A 1 265 ? -25.028 -15.429 33.435 1.00 86.69 265 GLY A C 1
ATOM 2101 O O . GLY A 1 265 ? -26.053 -16.087 33.297 1.00 86.69 265 GLY A O 1
ATOM 2102 N N . LEU A 1 266 ? -23.960 -15.552 32.638 1.00 89.00 266 LEU A N 1
ATOM 2103 C CA . LEU A 1 266 ? -23.819 -16.559 31.587 1.00 89.00 266 LEU A CA 1
ATOM 2104 C C . LEU A 1 266 ? -23.131 -17.818 32.133 1.00 89.00 266 LEU A C 1
ATOM 2106 O O . LEU A 1 266 ? -22.345 -17.749 33.079 1.00 89.00 266 LEU A O 1
ATOM 2110 N N . GLY A 1 267 ? -23.378 -18.960 31.496 1.00 84.50 267 GLY A N 1
ATOM 2111 C CA . GLY A 1 267 ? -22.773 -20.247 31.835 1.00 84.50 267 GLY A CA 1
ATOM 2112 C C . GLY A 1 267 ? -23.540 -21.033 32.900 1.00 84.50 267 GLY A C 1
ATOM 2113 O O . GLY A 1 267 ? -22.962 -21.917 33.531 1.00 84.50 267 GLY A O 1
ATOM 2114 N N . GLN A 1 268 ? -24.825 -20.734 33.121 1.00 84.25 268 GLN A N 1
ATOM 2115 C CA . GLN A 1 268 ? -25.658 -21.444 34.097 1.00 84.25 268 GLN A CA 1
ATOM 2116 C C . GLN A 1 268 ? -26.854 -22.132 33.423 1.00 84.25 268 GLN A C 1
ATOM 2118 O O . GLN A 1 268 ? -27.596 -21.521 32.663 1.00 84.25 268 GLN A O 1
ATOM 2123 N N . GLY A 1 269 ? -27.095 -23.402 33.761 1.00 89.56 269 GLY A N 1
ATOM 2124 C CA . GLY A 1 269 ? -28.261 -24.161 33.290 1.00 89.56 269 GLY A CA 1
ATOM 2125 C C . GLY A 1 269 ? -28.035 -24.932 31.984 1.00 89.56 269 GLY A C 1
ATOM 2126 O O . GLY A 1 269 ? -26.903 -25.187 31.588 1.00 89.56 269 GLY A O 1
ATOM 2127 N N . GLU A 1 270 ? -29.127 -25.346 31.334 1.00 86.94 270 GLU A N 1
ATOM 2128 C CA . GLU A 1 270 ? -29.085 -26.199 30.129 1.00 86.94 270 GLU A CA 1
ATOM 2129 C C . GLU A 1 270 ? -28.476 -25.499 28.902 1.00 86.94 270 GLU A C 1
ATOM 2131 O O . GLU A 1 270 ? -27.990 -26.167 27.993 1.00 86.94 270 GLU A O 1
ATOM 2136 N N . GLU A 1 271 ? -28.463 -24.163 28.879 1.00 89.56 271 GLU A N 1
ATOM 2137 C CA . GLU A 1 271 ? -27.903 -23.366 27.779 1.00 89.56 271 GLU A CA 1
ATOM 2138 C C . GLU A 1 271 ? -26.440 -22.944 28.009 1.00 89.56 271 GLU A C 1
ATOM 2140 O O . GLU A 1 271 ? -25.861 -22.291 27.136 1.00 89.56 271 GLU A O 1
ATOM 2145 N N . ALA A 1 272 ? -25.819 -23.349 29.127 1.00 89.31 272 ALA A N 1
ATOM 2146 C CA . ALA A 1 272 ? -24.501 -22.880 29.563 1.00 89.31 272 ALA A CA 1
ATOM 2147 C C . ALA A 1 272 ? -23.423 -22.961 28.468 1.00 89.31 272 ALA A C 1
ATOM 2149 O O . ALA A 1 272 ? -22.697 -21.994 28.254 1.00 89.31 272 ALA A O 1
ATOM 2150 N N . ASP A 1 273 ? -23.360 -24.065 27.717 1.00 90.12 273 ASP A N 1
ATOM 2151 C CA . ASP A 1 273 ? -22.377 -24.237 26.639 1.00 90.12 273 ASP A CA 1
ATOM 2152 C C . ASP A 1 273 ? -22.539 -23.184 25.532 1.00 90.12 273 ASP A C 1
ATOM 2154 O O . ASP A 1 273 ? -21.558 -22.640 25.023 1.00 90.12 273 ASP A O 1
ATOM 2158 N N . SER A 1 274 ? -23.782 -22.852 25.169 1.00 91.69 274 SER A N 1
ATOM 2159 C CA . SER A 1 274 ? -24.075 -21.855 24.133 1.00 91.69 274 SER A CA 1
ATOM 2160 C C . SER A 1 274 ? -23.839 -20.417 24.606 1.00 91.69 274 SER A C 1
ATOM 2162 O O . SER A 1 274 ? -23.442 -19.565 23.809 1.00 91.69 274 SER A O 1
ATOM 2164 N N . GLU A 1 275 ? -24.028 -20.153 25.899 1.00 93.94 275 GLU A N 1
ATOM 2165 C CA . GLU A 1 275 ? -23.746 -18.864 26.534 1.00 93.94 275 GLU A CA 1
ATOM 2166 C C . GLU A 1 275 ? -22.234 -18.622 26.670 1.00 93.94 275 GLU A C 1
ATOM 2168 O O . GLU A 1 275 ? -21.729 -17.555 26.309 1.00 93.94 275 GLU A O 1
ATOM 2173 N N . LEU A 1 276 ? -21.485 -19.641 27.111 1.00 92.06 276 LEU A N 1
ATOM 2174 C CA . LEU A 1 276 ? -20.020 -19.620 27.137 1.00 92.06 276 LEU A CA 1
ATOM 2175 C C . LEU A 1 276 ? -19.459 -19.403 25.729 1.00 92.06 276 LEU A C 1
ATOM 2177 O O . LEU A 1 276 ? -18.558 -18.582 25.538 1.00 92.06 276 LEU A O 1
ATOM 2181 N N . LYS A 1 277 ? -20.043 -20.076 24.730 1.00 94.44 277 LYS A N 1
ATOM 2182 C CA . LYS A 1 277 ? -19.641 -19.916 23.333 1.00 94.44 277 LYS A CA 1
ATOM 2183 C C . LYS A 1 277 ? -19.903 -18.512 22.801 1.00 94.44 277 LYS A C 1
ATOM 2185 O O . LYS A 1 277 ? -19.068 -17.978 22.073 1.00 94.44 277 LYS A O 1
ATOM 2190 N N . LEU A 1 278 ? -21.022 -17.886 23.172 1.00 95.62 278 LEU A N 1
ATOM 2191 C CA . LEU A 1 278 ? -21.295 -16.493 22.820 1.00 95.62 278 LEU A CA 1
ATOM 2192 C C . LEU A 1 278 ? -20.204 -15.564 23.371 1.00 95.62 278 LEU A C 1
ATOM 2194 O O . LEU A 1 278 ? -19.675 -14.734 22.630 1.00 95.62 278 LEU A O 1
ATOM 2198 N N . ALA A 1 279 ? -19.848 -15.725 24.649 1.00 94.88 279 ALA A N 1
ATOM 2199 C CA . ALA A 1 279 ? -18.819 -14.913 25.289 1.00 94.88 279 ALA A CA 1
ATOM 2200 C C . ALA A 1 279 ? -17.452 -15.062 24.603 1.00 94.88 279 ALA A C 1
ATOM 2202 O O . ALA A 1 279 ? -16.787 -14.061 24.322 1.00 94.88 279 ALA A O 1
ATOM 2203 N N . GLU A 1 280 ? -17.071 -16.298 24.273 1.00 93.88 280 GLU A N 1
ATOM 2204 C CA . GLU A 1 280 ? -15.859 -16.610 23.512 1.00 93.88 280 GLU A CA 1
ATOM 2205 C C . GLU A 1 280 ? -15.876 -15.940 22.128 1.00 93.88 280 GLU A C 1
ATOM 2207 O O . GLU A 1 280 ? -14.956 -15.196 21.791 1.00 93.88 280 GLU A O 1
ATOM 2212 N N . LEU A 1 281 ? -16.952 -16.106 21.349 1.00 95.06 281 LEU A N 1
ATOM 2213 C CA . LEU A 1 281 ? -17.083 -15.525 20.007 1.00 95.06 281 LEU A CA 1
ATOM 2214 C C . LEU A 1 281 ? -16.956 -14.002 20.003 1.00 95.06 281 LEU A C 1
ATOM 2216 O O . LEU A 1 281 ? -16.283 -13.440 19.133 1.00 95.06 281 LEU A O 1
ATOM 2220 N N . VAL A 1 282 ? -17.603 -13.325 20.954 1.00 95.06 282 VAL A N 1
ATOM 2221 C CA . VAL A 1 282 ? -17.535 -11.863 21.088 1.00 95.06 282 VAL A CA 1
ATOM 2222 C C . VAL A 1 282 ? -16.110 -11.437 21.437 1.00 95.06 282 VAL A C 1
ATOM 2224 O O . VAL A 1 282 ? -15.573 -10.522 20.807 1.00 95.06 282 VAL A O 1
ATOM 2227 N N . ALA A 1 283 ? -15.468 -12.130 22.381 1.00 92.19 283 ALA A N 1
ATOM 2228 C CA . ALA A 1 283 ? -14.093 -11.854 22.778 1.00 92.19 283 ALA A CA 1
ATOM 2229 C C . ALA A 1 283 ? -13.118 -12.000 21.618 1.00 92.19 283 ALA A C 1
ATOM 2231 O O . ALA A 1 283 ? -12.347 -11.086 21.319 1.00 92.19 283 ALA A O 1
ATOM 2232 N N . GLU A 1 284 ? -13.183 -13.121 20.911 1.00 90.62 284 GLU A N 1
ATOM 2233 C CA . GLU A 1 284 ? -12.308 -13.365 19.781 1.00 90.62 284 GLU A CA 1
ATOM 2234 C C . GLU A 1 284 ? -12.571 -12.398 18.619 1.00 90.62 284 GLU A C 1
ATOM 2236 O O . GLU A 1 284 ? -11.631 -11.954 17.948 1.00 90.62 284 GLU A O 1
ATOM 2241 N N . THR A 1 285 ? -13.837 -12.044 18.370 1.00 90.38 285 THR A N 1
ATOM 2242 C CA . THR A 1 285 ? -14.212 -11.048 17.356 1.00 90.38 285 THR A CA 1
ATOM 2243 C C . THR A 1 285 ? -13.597 -9.696 17.691 1.00 90.38 285 THR A C 1
ATOM 2245 O O . THR A 1 285 ? -12.950 -9.089 16.836 1.00 90.38 285 THR A O 1
ATOM 2248 N N . LEU A 1 286 ? -13.692 -9.251 18.944 1.00 89.75 286 LEU A N 1
ATOM 2249 C CA . LEU A 1 286 ? -13.109 -7.981 19.364 1.00 89.75 286 LEU A CA 1
ATOM 2250 C C . LEU A 1 286 ? -11.583 -8.016 19.377 1.00 89.75 286 LEU A C 1
ATOM 2252 O O . LEU A 1 286 ? -10.967 -7.050 18.936 1.00 89.75 286 LEU A O 1
ATOM 2256 N N . VAL A 1 287 ? -10.948 -9.126 19.758 1.00 85.44 287 VAL A N 1
ATOM 2257 C CA . VAL A 1 287 ? -9.494 -9.312 19.591 1.00 85.44 287 VAL A CA 1
ATOM 2258 C C . VAL A 1 287 ? -9.095 -9.191 18.118 1.00 85.44 287 VAL A C 1
ATOM 2260 O O . VAL A 1 287 ? -8.170 -8.451 17.790 1.00 85.44 287 VAL A O 1
ATOM 2263 N N . THR A 1 288 ? -9.836 -9.832 17.212 1.00 81.06 288 THR A N 1
ATOM 2264 C CA . THR A 1 288 ? -9.576 -9.791 15.760 1.00 81.06 288 THR A CA 1
ATOM 2265 C C . THR A 1 288 ? -9.728 -8.377 15.195 1.00 81.06 288 THR A C 1
ATOM 2267 O O . THR A 1 288 ? -8.969 -7.949 14.322 1.00 81.06 288 THR A O 1
ATOM 2270 N N . LEU A 1 289 ? -10.679 -7.610 15.728 1.00 80.94 289 LEU A N 1
ATOM 2271 C CA . LEU A 1 289 ? -10.869 -6.203 15.392 1.00 80.94 289 LEU A CA 1
ATOM 2272 C C . LEU A 1 289 ? -9.872 -5.276 16.113 1.00 80.94 289 LEU A C 1
ATOM 2274 O O . LEU A 1 289 ? -9.832 -4.084 15.821 1.00 80.94 289 LEU A O 1
ATOM 2278 N N . GLY A 1 290 ? -9.002 -5.776 16.994 1.00 78.06 290 GLY A N 1
ATOM 2279 C CA . GLY A 1 290 ? -8.106 -4.941 17.806 1.00 78.06 290 GLY A CA 1
ATOM 2280 C C . GLY A 1 290 ? -8.858 -4.050 18.804 1.00 78.06 290 GLY A C 1
ATOM 2281 O O . GLY A 1 290 ? -8.391 -2.973 19.151 1.00 78.06 290 GLY A O 1
ATOM 2282 N N . MET A 1 291 ? -10.039 -4.497 19.221 1.00 85.69 291 MET A N 1
ATOM 2283 C CA . MET A 1 291 ? -10.983 -3.860 20.137 1.00 85.69 291 MET A CA 1
ATOM 2284 C C . MET A 1 291 ? -11.151 -4.677 21.430 1.00 85.69 291 MET A C 1
ATOM 2286 O O . MET A 1 291 ? -12.183 -4.589 22.088 1.00 85.69 291 MET A O 1
ATOM 2290 N N . SER A 1 292 ? -10.160 -5.488 21.813 1.00 86.19 292 SER A N 1
ATOM 2291 C CA . SER A 1 292 ? -10.253 -6.407 22.962 1.00 86.19 292 SER A CA 1
ATOM 2292 C C . SER A 1 292 ? -10.590 -5.713 24.287 1.00 86.19 292 SER A C 1
ATOM 2294 O O . SER A 1 292 ? -11.304 -6.284 25.111 1.00 86.19 292 SER A O 1
ATOM 2296 N N . SER A 1 293 ? -10.164 -4.459 24.467 1.00 82.62 293 SER A N 1
ATOM 2297 C CA . SER A 1 293 ? -10.507 -3.613 25.621 1.00 82.62 293 SER A CA 1
ATOM 2298 C C . SER A 1 293 ? -12.002 -3.284 25.738 1.00 82.62 293 SER A C 1
ATOM 2300 O O . SER A 1 293 ? -12.446 -2.839 26.792 1.00 82.62 293 SER A O 1
ATOM 2302 N N . HIS A 1 294 ? -12.786 -3.501 24.681 1.00 86.69 294 HIS A N 1
ATOM 2303 C CA . HIS A 1 294 ? -14.221 -3.228 24.637 1.00 86.69 294 HIS A CA 1
ATOM 2304 C C . HIS A 1 294 ? -15.092 -4.468 24.868 1.00 86.69 294 HIS A C 1
ATOM 2306 O O . HIS A 1 294 ? -16.317 -4.378 24.784 1.00 86.69 294 HIS A O 1
ATOM 2312 N N . THR A 1 295 ? -14.477 -5.618 25.156 1.00 90.94 295 THR A N 1
ATOM 2313 C CA . THR A 1 295 ? -15.197 -6.893 25.249 1.00 90.94 295 THR A CA 1
ATOM 2314 C C . THR A 1 295 ? -16.218 -6.932 26.364 1.00 90.94 295 THR A C 1
ATOM 2316 O O . THR A 1 295 ? -17.357 -7.317 26.119 1.00 90.94 295 THR A O 1
ATOM 2319 N N . ASP A 1 296 ? -15.847 -6.465 27.555 1.00 89.62 296 ASP A N 1
ATOM 2320 C CA . ASP A 1 296 ? -16.762 -6.424 28.695 1.00 89.62 296 ASP A CA 1
ATOM 2321 C C . ASP A 1 296 ? -17.996 -5.566 28.378 1.00 89.62 296 ASP A C 1
ATOM 2323 O O . ASP A 1 296 ? -19.125 -6.038 28.482 1.00 89.62 296 ASP A O 1
ATOM 2327 N N . ARG A 1 297 ? -17.791 -4.355 27.848 1.00 89.38 297 ARG A N 1
ATOM 2328 C CA . ARG A 1 297 ? -18.886 -3.459 27.454 1.00 89.38 297 ARG A CA 1
ATOM 2329 C C . ARG A 1 297 ? -19.809 -4.083 26.406 1.00 89.38 297 ARG A C 1
ATOM 2331 O O . ARG A 1 297 ? -21.023 -3.953 26.531 1.00 89.38 297 ARG A O 1
ATOM 2338 N N . MET A 1 298 ? -19.250 -4.721 25.378 1.00 93.69 298 MET A N 1
ATOM 2339 C CA . MET A 1 298 ? -20.046 -5.377 24.338 1.00 93.69 298 MET A CA 1
ATOM 2340 C C . MET A 1 298 ? -20.889 -6.513 24.925 1.00 93.69 298 MET A C 1
ATOM 2342 O O . MET A 1 298 ? -22.081 -6.587 24.642 1.00 93.69 298 MET A O 1
ATOM 2346 N N . LEU A 1 299 ? -20.299 -7.352 25.784 1.00 94.31 299 LEU A N 1
ATOM 2347 C CA . LEU A 1 299 ? -21.018 -8.441 26.444 1.00 94.31 299 LEU A CA 1
ATOM 2348 C C . LEU A 1 299 ? -22.135 -7.929 27.351 1.00 94.31 299 LEU A C 1
ATOM 2350 O O . LEU A 1 299 ? -23.244 -8.446 27.263 1.00 94.31 299 LEU A O 1
ATOM 2354 N N . ARG A 1 300 ? -21.895 -6.876 28.146 1.00 93.06 300 ARG A N 1
ATOM 2355 C CA . ARG A 1 300 ? -22.963 -6.243 28.944 1.00 93.06 300 ARG A CA 1
ATOM 2356 C C . ARG A 1 300 ? -24.103 -5.765 28.062 1.00 93.06 300 ARG A C 1
AT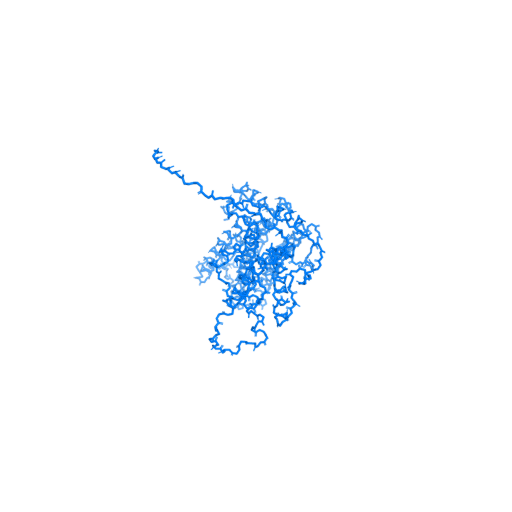OM 2358 O O . ARG A 1 300 ? -25.238 -6.135 28.309 1.00 93.06 300 ARG A O 1
ATOM 2365 N N . LEU A 1 301 ? -23.801 -5.014 26.999 1.00 93.00 301 LEU A N 1
ATOM 2366 C CA . LEU A 1 301 ? -24.826 -4.505 26.084 1.00 93.00 301 LEU A CA 1
ATOM 2367 C C . LEU A 1 301 ? -25.654 -5.630 25.456 1.00 93.00 301 LEU A C 1
ATOM 2369 O O . LEU A 1 301 ? -26.867 -5.489 25.324 1.00 93.00 301 LEU A O 1
ATOM 2373 N N . MET A 1 302 ? -25.023 -6.742 25.080 1.00 95.56 302 MET A N 1
ATOM 2374 C CA . MET A 1 302 ? -25.721 -7.909 24.539 1.00 95.56 302 MET A CA 1
ATOM 2375 C C . MET A 1 302 ? -26.629 -8.558 25.588 1.00 95.56 302 MET A C 1
ATOM 2377 O O . MET A 1 302 ? -27.818 -8.744 25.328 1.00 95.56 302 MET A O 1
ATOM 2381 N N . VAL A 1 303 ? -26.102 -8.836 26.782 1.00 94.94 303 VAL A N 1
ATOM 2382 C CA . VAL A 1 303 ? -26.848 -9.483 27.871 1.00 94.94 303 VAL A CA 1
ATOM 2383 C C . VAL A 1 303 ? -27.999 -8.606 28.369 1.00 94.94 303 VAL A C 1
ATOM 2385 O O . VAL A 1 303 ? -29.116 -9.101 28.511 1.00 94.94 303 VAL A O 1
ATOM 2388 N N . ASP A 1 304 ? -27.772 -7.302 28.536 1.00 94.31 304 ASP A N 1
ATOM 2389 C CA . ASP A 1 304 ? -28.788 -6.326 28.953 1.00 94.31 304 ASP A CA 1
ATOM 2390 C C . ASP A 1 304 ? -29.957 -6.248 27.951 1.00 94.31 304 ASP A C 1
ATOM 2392 O O . ASP A 1 304 ? -31.096 -5.980 28.335 1.00 94.31 304 ASP A O 1
ATOM 2396 N N . ASN A 1 305 ? -29.697 -6.543 26.672 1.00 95.81 305 ASN A N 1
ATOM 2397 C CA . ASN A 1 305 ? -30.701 -6.617 25.607 1.00 95.81 305 ASN A CA 1
ATOM 2398 C C . ASN A 1 305 ? -31.248 -8.037 25.360 1.00 95.81 305 ASN A C 1
ATOM 2400 O O . ASN A 1 305 ? -31.958 -8.270 24.379 1.00 95.81 305 ASN A O 1
ATOM 2404 N N . GLY A 1 306 ? -30.943 -8.996 26.239 1.00 94.19 306 GLY A N 1
ATOM 2405 C CA . GLY A 1 306 ? -31.449 -10.369 26.165 1.00 94.19 306 GLY A CA 1
ATOM 2406 C C . GLY A 1 306 ? -30.759 -11.254 25.123 1.00 94.19 306 GLY A C 1
ATOM 2407 O O . GLY A 1 306 ? -31.298 -12.295 24.749 1.00 94.19 306 GLY A O 1
ATOM 2408 N N . VAL A 1 307 ? -29.578 -10.865 24.643 1.00 96.38 307 VAL A N 1
ATOM 2409 C CA . VAL A 1 307 ? -28.738 -11.669 23.747 1.00 96.38 307 VAL A CA 1
ATOM 2410 C C . VAL A 1 307 ? -27.768 -12.487 24.598 1.00 96.38 307 VAL A C 1
ATOM 2412 O O . VAL A 1 307 ? -26.629 -12.082 24.819 1.00 96.38 307 VAL A O 1
ATOM 2415 N N . THR A 1 308 ? -28.242 -13.622 25.116 1.00 95.31 308 THR A N 1
ATOM 2416 C CA . THR A 1 308 ? -27.485 -14.462 26.065 1.00 95.31 308 THR A CA 1
ATOM 2417 C C . THR A 1 308 ? -26.836 -15.687 25.426 1.00 95.31 308 THR A C 1
ATOM 2419 O O . THR A 1 308 ? -25.829 -16.164 25.933 1.00 95.31 308 THR A O 1
ATOM 2422 N N . ASN A 1 309 ? -27.335 -16.169 24.284 1.00 95.75 309 ASN A N 1
ATOM 2423 C CA . ASN A 1 309 ? -26.810 -17.361 23.612 1.00 95.75 309 ASN A CA 1
ATOM 2424 C C . ASN A 1 309 ? -26.613 -17.164 22.094 1.00 95.75 309 ASN A C 1
ATOM 2426 O O . ASN A 1 309 ? -27.078 -16.188 21.491 1.00 95.75 309 ASN A O 1
ATOM 2430 N N . THR A 1 310 ? -25.917 -18.108 21.453 1.00 95.31 310 THR A N 1
ATOM 2431 C CA . THR A 1 310 ? -25.615 -18.062 20.009 1.00 95.31 310 THR A CA 1
ATOM 2432 C C . THR A 1 310 ? -26.852 -18.182 19.114 1.00 95.31 310 THR A C 1
ATOM 2434 O O . THR A 1 310 ? -26.854 -17.633 18.012 1.00 95.31 310 THR A O 1
ATOM 2437 N N . ALA A 1 311 ? -27.930 -18.826 19.574 1.00 94.56 311 ALA A N 1
ATOM 2438 C CA . ALA A 1 311 ? -29.172 -18.944 18.808 1.00 94.56 311 ALA A CA 1
ATOM 2439 C C . ALA A 1 311 ? -29.921 -17.606 18.709 1.00 94.56 311 ALA A C 1
ATOM 2441 O O . ALA A 1 311 ? -30.503 -17.301 17.667 1.00 94.56 311 ALA A O 1
ATOM 2442 N N . VAL A 1 312 ? -29.888 -16.790 19.770 1.00 95.12 312 VAL A N 1
ATOM 2443 C CA . VAL A 1 312 ? -30.377 -15.405 19.723 1.00 95.12 312 VAL A CA 1
ATOM 2444 C C . VAL A 1 312 ? -29.508 -14.576 18.788 1.00 95.12 312 VAL A C 1
ATOM 2446 O O . VAL A 1 312 ? -30.041 -13.873 17.930 1.00 95.12 312 VAL A O 1
ATOM 2449 N N . LEU A 1 313 ? -28.181 -14.689 18.924 1.00 96.19 313 LEU A N 1
ATOM 2450 C CA . LEU A 1 313 ? -27.232 -13.965 18.083 1.00 96.19 313 LEU A CA 1
ATOM 2451 C C . LEU A 1 313 ? -27.504 -14.209 16.592 1.00 96.19 313 LEU A C 1
ATOM 2453 O O . LEU A 1 313 ? -27.565 -13.241 15.846 1.00 96.19 313 LEU A O 1
ATOM 2457 N N . GLU A 1 314 ? -27.710 -15.457 16.152 1.00 96.00 314 GLU A N 1
ATOM 2458 C CA . GLU A 1 314 ? -27.990 -15.806 14.743 1.00 96.00 314 GLU A CA 1
ATOM 2459 C C . GLU A 1 314 ? -29.234 -15.111 14.162 1.00 96.00 314 GLU A C 1
ATOM 2461 O O . GLU A 1 314 ? -29.316 -14.911 12.953 1.00 96.00 314 GLU A O 1
ATOM 2466 N N . ARG A 1 315 ? -30.212 -14.752 15.001 1.00 94.50 315 ARG A N 1
ATOM 2467 C CA . ARG A 1 315 ? -31.501 -14.191 14.561 1.00 94.50 315 ARG A CA 1
ATOM 2468 C C . ARG A 1 315 ? -31.533 -12.674 14.529 1.00 94.50 315 ARG A C 1
ATOM 2470 O O . ARG A 1 315 ? -32.491 -12.102 14.011 1.00 94.50 315 ARG A O 1
ATOM 2477 N N . LEU A 1 316 ? -30.525 -12.021 15.101 1.00 95.94 316 LEU A N 1
ATOM 2478 C CA . LEU A 1 316 ? -30.431 -10.572 15.058 1.00 95.94 316 LEU A CA 1
ATOM 2479 C C . LEU A 1 316 ? -30.268 -10.116 13.607 1.00 95.94 316 LEU A C 1
ATOM 2481 O O . LEU A 1 316 ? -29.390 -10.576 12.882 1.00 95.94 316 LEU A O 1
ATOM 2485 N N . ASN A 1 317 ? -31.121 -9.192 13.192 1.00 96.31 317 ASN A N 1
ATOM 2486 C CA . ASN A 1 317 ? -30.984 -8.476 11.935 1.00 96.31 317 ASN A CA 1
ATOM 2487 C C . ASN A 1 317 ? -30.697 -6.996 12.226 1.00 96.31 317 ASN A C 1
ATOM 2489 O O . ASN A 1 317 ? -30.752 -6.552 13.376 1.00 96.31 317 ASN A O 1
ATOM 2493 N N . GLN A 1 318 ? -30.389 -6.232 11.179 1.00 94.38 318 GLN A N 1
ATOM 2494 C CA . GLN A 1 318 ? -30.032 -4.822 11.319 1.00 94.38 318 GLN A CA 1
ATOM 2495 C C . GLN A 1 318 ? -31.132 -4.007 12.013 1.00 94.38 318 GLN A C 1
ATOM 2497 O O . GLN A 1 318 ? -30.834 -3.226 12.913 1.00 94.38 318 GLN A O 1
ATOM 2502 N N . GLU A 1 319 ? -32.399 -4.219 11.646 1.00 94.00 319 GLU A N 1
ATOM 2503 C CA . GLU A 1 319 ? -33.548 -3.532 12.252 1.00 94.00 319 GLU A CA 1
ATOM 2504 C C . GLU A 1 319 ? -33.649 -3.810 13.752 1.00 94.00 319 GLU A C 1
ATOM 2506 O O . GLU A 1 319 ? -33.746 -2.883 14.554 1.00 94.00 319 GLU A O 1
ATOM 2511 N N . ARG A 1 320 ? -33.518 -5.076 14.152 1.00 92.56 320 ARG A N 1
ATOM 2512 C CA . ARG A 1 320 ? -33.586 -5.476 15.554 1.00 92.56 320 ARG A CA 1
ATOM 2513 C C . ARG A 1 320 ? -32.409 -4.947 16.362 1.00 92.56 320 ARG A C 1
ATOM 2515 O O . ARG A 1 320 ? -32.589 -4.556 17.511 1.00 92.56 320 ARG A O 1
ATOM 2522 N N . CYS A 1 321 ? -31.212 -4.910 15.783 1.00 94.25 321 CYS A N 1
ATOM 2523 C CA . CYS A 1 321 ? -30.070 -4.277 16.433 1.00 94.25 321 CYS A CA 1
ATOM 2524 C C . CYS A 1 321 ? -30.297 -2.777 16.631 1.00 94.25 321 CYS A C 1
ATOM 2526 O O . CYS A 1 321 ? -29.984 -2.278 17.707 1.00 94.25 321 CYS A O 1
ATOM 2528 N N . MET A 1 322 ? -30.910 -2.080 15.668 1.00 88.62 322 MET A N 1
ATOM 2529 C CA . MET A 1 322 ? -31.295 -0.676 15.851 1.00 88.62 322 MET A CA 1
ATOM 2530 C C . MET A 1 322 ? -32.319 -0.504 16.985 1.00 88.62 322 MET A C 1
ATOM 2532 O O . MET A 1 322 ? -32.136 0.370 17.826 1.00 88.62 322 MET A O 1
ATOM 2536 N N . GLU A 1 323 ? -33.345 -1.358 17.071 1.00 91.69 323 GLU A N 1
ATOM 2537 C CA . GLU A 1 323 ? -34.334 -1.325 18.167 1.00 91.69 323 GLU A CA 1
ATOM 2538 C C . GLU A 1 323 ? -33.703 -1.552 19.551 1.00 91.69 323 GLU A C 1
ATOM 2540 O O . GLU A 1 323 ? -34.098 -0.923 20.532 1.00 91.69 323 GLU A O 1
ATOM 2545 N N . LEU A 1 324 ? -32.717 -2.449 19.626 1.00 92.56 324 LEU A N 1
ATOM 2546 C CA . LEU A 1 324 ? -32.000 -2.803 20.855 1.00 92.56 324 LEU A CA 1
ATOM 2547 C C . LEU A 1 324 ? -30.800 -1.881 21.144 1.00 92.56 324 LEU A C 1
ATOM 2549 O O . LEU A 1 324 ? -30.086 -2.087 22.122 1.00 92.56 324 LEU A O 1
ATOM 2553 N N . ASN A 1 325 ? -30.547 -0.873 20.301 1.00 90.81 325 ASN A N 1
ATOM 2554 C CA . ASN A 1 325 ? -29.343 -0.033 20.352 1.00 90.81 325 ASN A CA 1
ATOM 2555 C C . ASN A 1 325 ? -28.033 -0.854 20.389 1.00 90.81 325 ASN A C 1
ATOM 2557 O O . ASN A 1 325 ? -27.071 -0.494 21.071 1.00 90.81 325 ASN A O 1
ATOM 2561 N N . LEU A 1 326 ? -28.002 -1.979 19.672 1.00 93.50 326 LEU A N 1
ATOM 2562 C CA . LEU A 1 326 ? -26.831 -2.837 19.526 1.00 93.50 326 LEU A CA 1
ATOM 2563 C C . LEU A 1 326 ? -26.013 -2.436 18.286 1.00 93.50 326 LEU A C 1
ATOM 2565 O O . LEU A 1 326 ? -26.596 -2.149 17.238 1.00 93.50 326 LEU A O 1
ATOM 2569 N N . PRO A 1 327 ? -24.670 -2.477 18.361 1.00 91.94 327 PRO A N 1
ATOM 2570 C CA . PRO A 1 327 ? -23.801 -2.142 17.238 1.00 91.94 327 PRO A CA 1
ATOM 2571 C C . PRO A 1 327 ? -23.853 -3.225 16.153 1.00 91.94 327 PRO A C 1
ATOM 2573 O O . PRO A 1 327 ? -23.219 -4.280 16.279 1.00 91.94 327 PRO A O 1
ATOM 2576 N N . TRP A 1 328 ? -24.629 -2.980 15.091 1.00 93.31 328 TRP A N 1
ATOM 2577 C CA . TRP A 1 328 ? -24.869 -3.943 14.016 1.00 93.31 328 TRP A CA 1
ATOM 2578 C C . TRP A 1 328 ? -23.572 -4.447 13.379 1.00 93.31 328 TRP A C 1
ATOM 2580 O O . TRP A 1 328 ? -23.448 -5.649 13.166 1.00 93.31 328 TRP A O 1
ATOM 2590 N N . ALA A 1 329 ? -22.572 -3.592 13.148 1.00 87.75 329 ALA A N 1
ATOM 2591 C CA . ALA A 1 329 ? -21.316 -4.014 12.527 1.00 87.75 329 ALA A CA 1
ATOM 2592 C C . ALA A 1 329 ? -20.556 -5.056 13.376 1.00 87.75 329 ALA A C 1
ATOM 2594 O O . ALA A 1 329 ? -19.932 -5.984 12.840 1.00 87.75 329 ALA A O 1
ATOM 2595 N N . LEU A 1 330 ? -20.630 -4.941 14.709 1.00 92.75 330 LEU A N 1
ATOM 2596 C CA . LEU A 1 330 ? -20.038 -5.906 15.642 1.00 92.75 330 LEU A CA 1
ATOM 2597 C C . LEU A 1 330 ? -20.864 -7.189 15.734 1.00 92.75 330 LEU A C 1
ATOM 2599 O O . LEU A 1 330 ? -20.290 -8.282 15.748 1.00 92.75 330 LEU A O 1
ATOM 2603 N N . ILE A 1 331 ? -22.192 -7.067 15.761 1.00 95.94 331 ILE A N 1
ATOM 2604 C CA . ILE A 1 331 ? -23.099 -8.219 15.751 1.00 95.94 331 ILE A CA 1
ATOM 2605 C C . ILE A 1 331 ? -22.912 -9.026 14.464 1.00 95.94 331 ILE A C 1
ATOM 2607 O O . ILE A 1 331 ? -22.636 -10.221 14.541 1.00 95.94 331 ILE A O 1
ATOM 2611 N N . GLU A 1 332 ? -22.933 -8.378 13.299 1.00 95.00 332 GLU A N 1
ATOM 2612 C CA . GLU A 1 332 ? -22.711 -9.008 11.997 1.00 95.00 332 GLU A CA 1
ATOM 2613 C C . GLU A 1 332 ? -21.332 -9.687 11.931 1.00 95.00 332 GLU A C 1
ATOM 2615 O O . GLU A 1 332 ? -21.198 -10.815 11.453 1.00 95.00 332 GLU A O 1
ATOM 2620 N N . SER A 1 333 ? -20.284 -9.038 12.451 1.00 91.44 333 SER A N 1
ATOM 2621 C CA . SER A 1 333 ? -18.940 -9.630 12.505 1.00 91.44 333 SER A CA 1
ATOM 2622 C C . SER A 1 333 ? -18.900 -10.892 13.376 1.00 91.44 333 SER A C 1
ATOM 2624 O O . SER A 1 333 ? -18.293 -11.891 12.982 1.00 91.44 333 SER A O 1
ATOM 2626 N N . THR A 1 334 ? -19.587 -10.871 14.521 1.00 95.31 334 THR A N 1
ATOM 2627 C CA . THR A 1 334 ? -19.689 -12.019 15.437 1.00 95.31 334 THR A CA 1
ATOM 2628 C C . THR A 1 334 ? -20.514 -13.150 14.805 1.00 95.31 334 THR A C 1
ATOM 2630 O O . THR A 1 334 ? -20.107 -14.309 14.857 1.00 95.31 334 THR A O 1
ATOM 2633 N N . GLN A 1 335 ? -21.613 -12.827 14.113 1.00 96.62 335 GLN A N 1
ATOM 2634 C CA . GLN A 1 335 ? -22.438 -13.783 13.359 1.00 96.62 335 GLN A CA 1
ATOM 2635 C C . GLN A 1 335 ? -21.662 -14.461 12.224 1.00 96.62 335 GLN A C 1
ATOM 2637 O O . GLN A 1 335 ? -21.732 -15.680 12.055 1.00 96.62 335 GLN A O 1
ATOM 2642 N N . ARG A 1 336 ? -20.890 -13.693 11.442 1.00 93.56 336 ARG A N 1
ATOM 2643 C CA . ARG A 1 336 ? -20.049 -14.242 10.366 1.00 93.56 336 ARG A CA 1
ATOM 2644 C C . ARG A 1 336 ? -18.996 -15.199 10.920 1.00 93.56 336 ARG A C 1
ATOM 2646 O O . ARG A 1 336 ? -18.761 -16.249 10.322 1.00 93.56 336 ARG A O 1
ATOM 2653 N N . ARG A 1 337 ? -18.390 -14.864 12.065 1.00 93.69 337 ARG A N 1
ATOM 2654 C CA . ARG A 1 337 ? -17.439 -15.744 12.758 1.00 93.69 337 ARG A CA 1
ATOM 2655 C C . ARG A 1 337 ? -18.112 -17.034 13.218 1.00 93.69 337 ARG A C 1
ATOM 2657 O O . ARG A 1 337 ? -17.614 -18.112 12.912 1.00 93.69 337 ARG A O 1
ATOM 2664 N N . TRP A 1 338 ? -19.264 -16.919 13.869 1.00 95.06 338 TRP A N 1
ATOM 2665 C CA . TRP A 1 338 ? -20.050 -18.068 14.307 1.00 95.06 338 TRP A CA 1
ATOM 2666 C C . TRP A 1 338 ? -20.432 -18.992 13.143 1.00 95.06 338 TRP A C 1
ATOM 2668 O O . TRP A 1 338 ? -20.248 -20.203 13.220 1.00 95.06 338 TRP A O 1
ATOM 2678 N N . THR A 1 339 ? -20.872 -18.420 12.020 1.00 93.31 339 THR A N 1
ATOM 2679 C CA . THR A 1 339 ? -21.210 -19.177 10.804 1.00 93.31 339 THR A CA 1
ATOM 2680 C C . THR A 1 339 ? -19.996 -19.945 10.270 1.00 93.31 339 THR A C 1
ATOM 2682 O O . THR A 1 339 ? -20.107 -21.120 9.924 1.00 93.31 339 THR A O 1
ATOM 2685 N N . ALA A 1 340 ? -18.816 -19.314 10.239 1.00 90.62 340 ALA A N 1
ATOM 2686 C CA . ALA A 1 340 ? -17.576 -19.972 9.830 1.00 90.62 340 ALA A CA 1
ATOM 2687 C C . ALA A 1 340 ? -17.182 -21.124 10.768 1.00 90.62 340 ALA A C 1
ATOM 2689 O O . ALA A 1 340 ? -16.746 -22.180 10.310 1.00 90.62 340 ALA A O 1
ATOM 2690 N N . GLU A 1 341 ? -17.370 -20.953 12.074 1.00 92.12 341 GLU A N 1
ATOM 2691 C CA . GLU A 1 341 ? -17.069 -21.992 13.055 1.00 92.12 341 GLU A CA 1
ATOM 2692 C C . GLU A 1 341 ? -18.051 -23.170 12.982 1.00 92.12 341 GLU A C 1
ATOM 2694 O O . GLU A 1 341 ? -17.634 -24.327 13.006 1.00 92.12 341 GLU A O 1
ATOM 2699 N N . LYS A 1 342 ? -19.343 -22.898 12.783 1.00 90.94 342 LYS A N 1
ATOM 2700 C CA . LYS A 1 342 ? -20.379 -23.917 12.558 1.00 90.94 342 LYS A CA 1
ATOM 2701 C C . LYS A 1 342 ? -20.086 -24.775 11.325 1.00 90.94 342 LYS A C 1
ATOM 2703 O O . LYS A 1 342 ? -20.254 -25.997 11.377 1.00 90.94 342 LYS A O 1
ATOM 2708 N N . MET A 1 343 ? -19.582 -24.153 10.251 1.00 83.62 343 MET A N 1
ATOM 2709 C CA . MET A 1 343 ? -19.093 -24.867 9.065 1.00 83.62 343 MET A CA 1
ATOM 2710 C C . MET A 1 343 ? -17.910 -25.789 9.404 1.00 83.62 343 MET A C 1
ATOM 2712 O O . MET A 1 343 ? -17.886 -26.933 8.953 1.00 83.62 343 MET A O 1
ATOM 2716 N N . ASN A 1 344 ? -16.976 -25.349 10.253 1.00 83.31 344 ASN A N 1
ATOM 2717 C CA . ASN A 1 344 ? -15.834 -26.166 10.687 1.00 83.31 344 ASN A CA 1
ATOM 2718 C C . ASN A 1 344 ? -16.232 -27.317 11.628 1.00 83.31 344 ASN A C 1
ATOM 2720 O O . ASN A 1 344 ? -15.615 -28.379 11.587 1.00 83.31 344 ASN A O 1
ATOM 2724 N N . MET A 1 345 ? -17.271 -27.139 12.448 1.00 83.25 345 MET A N 1
ATOM 2725 C CA . MET A 1 345 ? -17.786 -28.175 13.354 1.00 83.25 345 MET A CA 1
ATOM 2726 C C . MET A 1 345 ? -18.621 -29.254 12.640 1.00 83.25 345 MET A C 1
ATOM 2728 O O . MET A 1 345 ? -19.062 -30.210 13.277 1.00 83.25 345 MET A O 1
ATOM 2732 N N . GLY A 1 346 ? -18.873 -29.121 11.330 1.00 75.94 346 GLY A N 1
ATOM 2733 C CA . GLY A 1 346 ? -19.681 -30.077 10.563 1.00 75.94 346 GLY A CA 1
ATOM 2734 C C . GLY A 1 346 ? -21.151 -30.144 11.003 1.00 75.94 346 GLY A C 1
ATOM 2735 O O . GLY A 1 346 ? -21.844 -31.112 10.683 1.00 75.94 346 GLY A O 1
ATOM 2736 N N . GLN A 1 347 ? -21.629 -29.135 11.743 1.00 61.41 347 GLN A N 1
ATOM 2737 C CA . GLN A 1 347 ? -23.000 -29.061 12.262 1.00 61.41 347 GLN A CA 1
ATOM 2738 C C . GLN A 1 347 ? -24.020 -28.622 11.203 1.00 61.41 347 GLN A C 1
ATOM 2740 O O . GLN A 1 347 ? -25.221 -28.781 11.412 1.00 61.41 347 GLN A O 1
ATOM 2745 N N . ASP A 1 348 ? -23.568 -28.136 10.046 1.00 51.59 348 ASP A N 1
ATOM 2746 C CA . ASP A 1 348 ? -24.442 -27.695 8.959 1.00 51.59 348 ASP A CA 1
ATOM 2747 C C . ASP A 1 348 ? -24.813 -28.853 8.015 1.00 51.59 348 ASP A C 1
ATOM 2749 O O . ASP A 1 348 ? -24.558 -28.847 6.812 1.00 51.59 348 ASP A O 1
ATOM 2753 N N . LYS A 1 349 ? -25.426 -29.905 8.568 1.00 46.84 349 LYS A N 1
ATOM 2754 C CA . LYS A 1 349 ? -26.120 -30.926 7.767 1.00 46.84 349 LYS A CA 1
ATOM 2755 C C . LYS A 1 349 ? -27.554 -30.478 7.480 1.00 46.84 349 LYS A C 1
ATOM 2757 O O . LYS A 1 349 ? -28.481 -31.106 7.970 1.00 46.84 349 LYS A O 1
ATOM 2762 N N . GLY A 1 350 ? -27.716 -29.386 6.726 1.00 46.00 350 GLY A N 1
ATOM 2763 C CA . GLY A 1 350 ? -28.858 -29.057 5.845 1.00 46.00 350 GLY A CA 1
ATOM 2764 C C . GLY A 1 350 ? -30.297 -29.415 6.259 1.00 46.00 350 GLY A C 1
ATOM 2765 O O . GLY A 1 350 ? -31.131 -29.631 5.384 1.00 46.00 350 GLY A O 1
ATOM 2766 N N . GLY A 1 351 ? -30.611 -29.518 7.548 1.00 44.28 351 GLY A N 1
ATOM 2767 C CA . GLY A 1 351 ? -31.948 -29.840 8.030 1.00 44.28 351 GLY A CA 1
ATOM 2768 C C . GLY A 1 351 ? -32.751 -28.563 8.208 1.00 44.28 351 GLY A C 1
ATOM 2769 O O . GLY A 1 351 ? -32.524 -27.827 9.165 1.00 44.28 351 GLY A O 1
ATOM 2770 N N . SER A 1 352 ? -33.701 -28.307 7.310 1.00 42.41 352 SER A N 1
ATOM 2771 C CA . SER A 1 352 ? -34.731 -27.284 7.492 1.00 42.41 352 SER A CA 1
ATOM 2772 C C . SER A 1 352 ? -35.631 -27.681 8.664 1.00 42.41 352 SER A C 1
ATOM 2774 O O . SER A 1 352 ? -36.651 -28.348 8.491 1.00 42.41 352 SER A O 1
ATOM 2776 N N . ILE A 1 353 ? -35.223 -27.334 9.880 1.00 48.00 353 ILE A N 1
ATOM 2777 C CA . ILE A 1 353 ? -36.064 -27.484 11.059 1.00 48.00 353 ILE A CA 1
ATOM 2778 C C . ILE A 1 353 ? -36.911 -26.214 11.156 1.00 48.00 353 ILE A C 1
ATOM 2780 O O . ILE A 1 353 ? -36.423 -25.174 11.598 1.00 48.00 353 ILE A O 1
ATOM 2784 N N . GLU A 1 354 ? -38.183 -26.304 10.767 1.00 47.91 354 GLU A N 1
ATOM 2785 C CA . GLU A 1 354 ? -39.216 -25.381 11.245 1.00 47.91 354 GLU A CA 1
ATOM 2786 C C . GLU A 1 354 ? -39.307 -25.535 12.768 1.00 47.91 354 GLU A C 1
ATOM 2788 O O . GLU A 1 354 ? -39.970 -26.425 13.298 1.00 47.91 354 GLU A O 1
ATOM 2793 N N . LYS A 1 355 ? -38.553 -24.713 13.495 1.00 50.44 355 LYS A N 1
ATOM 2794 C CA . LYS A 1 355 ? -38.621 -24.624 14.952 1.00 50.44 355 LYS A CA 1
ATOM 2795 C C . LYS A 1 355 ? -39.443 -23.388 15.291 1.00 50.44 355 LYS A C 1
ATOM 2797 O O . LYS A 1 355 ? -39.039 -22.282 14.936 1.00 50.44 355 LYS A O 1
ATOM 2802 N N . GLU A 1 356 ? -40.570 -23.599 15.983 1.00 55.34 356 GLU A N 1
ATOM 2803 C CA . GLU A 1 356 ? -41.286 -22.558 16.738 1.00 55.34 356 GLU A CA 1
ATOM 2804 C C . GLU A 1 356 ? -40.283 -21.596 17.357 1.00 55.34 356 GLU A C 1
ATOM 2806 O O . GLU A 1 356 ? -39.335 -22.071 17.967 1.00 55.34 356 GLU A O 1
ATOM 2811 N N . ASP A 1 357 ? -40.499 -20.290 17.221 1.00 52.88 357 ASP A N 1
ATOM 2812 C CA . ASP A 1 357 ? -39.580 -19.240 17.647 1.00 52.88 357 ASP A CA 1
ATOM 2813 C C . ASP A 1 357 ? -39.245 -19.330 19.161 1.00 52.88 357 ASP A C 1
ATOM 2815 O O . ASP A 1 357 ? -40.020 -18.825 19.980 1.00 52.88 357 ASP A O 1
ATOM 2819 N N . PRO A 1 358 ? -38.108 -19.943 19.588 1.00 56.31 358 PRO A N 1
ATOM 2820 C CA . PRO A 1 358 ? -37.686 -19.967 20.989 1.00 56.31 358 PRO A CA 1
ATOM 2821 C C . PRO A 1 358 ? -37.538 -18.569 21.576 1.00 56.31 358 PRO A C 1
ATOM 2823 O O . PRO A 1 358 ? -37.634 -18.422 22.790 1.00 56.31 358 PRO A O 1
ATOM 2826 N N . PHE A 1 359 ? -37.373 -17.540 20.737 1.00 48.12 359 PHE A N 1
ATOM 2827 C CA . PHE A 1 359 ? -37.302 -16.163 21.189 1.00 48.12 359 PHE A CA 1
ATOM 2828 C C . PHE A 1 359 ? -38.611 -15.722 21.828 1.00 48.12 359 PHE A C 1
ATOM 2830 O O . PHE A 1 359 ? -38.581 -15.099 22.878 1.00 48.12 359 PHE A O 1
ATOM 2837 N N . LYS A 1 360 ? -39.760 -16.138 21.281 1.00 67.62 360 LYS A N 1
ATOM 2838 C CA . LYS A 1 360 ? -41.072 -15.883 21.884 1.00 67.62 360 LYS A CA 1
ATOM 2839 C C . LYS A 1 360 ? -41.196 -16.541 23.264 1.00 67.62 360 LYS A C 1
ATOM 2841 O O . LYS A 1 360 ? -41.628 -15.886 24.203 1.00 67.62 360 LYS A O 1
ATOM 2846 N N . LYS A 1 361 ? -40.718 -17.784 23.415 1.00 71.06 361 LYS A N 1
ATOM 2847 C CA . LYS A 1 361 ? -40.702 -18.495 24.711 1.00 71.06 361 LYS A CA 1
ATOM 2848 C C . LYS A 1 361 ? -39.779 -17.826 25.735 1.00 71.06 361 LYS A C 1
ATOM 2850 O O . LYS A 1 361 ? -40.156 -17.700 26.895 1.00 71.06 361 LYS A O 1
ATOM 2855 N N . LEU A 1 362 ? -38.603 -17.361 25.314 1.00 66.75 362 LEU A N 1
ATOM 2856 C CA . LEU A 1 362 ? -37.654 -16.642 26.172 1.00 66.75 362 LEU A CA 1
ATOM 2857 C C . LEU A 1 362 ? -38.162 -15.246 26.561 1.00 66.75 362 LEU A C 1
ATOM 2859 O O . LEU A 1 362 ? -37.984 -14.831 27.704 1.00 66.75 362 LEU A O 1
ATOM 2863 N N . LEU A 1 363 ? -38.830 -14.539 25.644 1.00 69.00 363 LEU A N 1
ATOM 2864 C CA . LEU A 1 363 ? -39.457 -13.241 25.909 1.00 69.00 363 LEU A CA 1
ATOM 2865 C C . LEU A 1 363 ? -40.610 -13.382 26.897 1.00 69.00 363 LEU A C 1
ATOM 2867 O O . LEU A 1 363 ? -40.700 -12.583 27.823 1.00 69.00 363 LEU A O 1
ATOM 2871 N N . ASP A 1 364 ? -41.440 -14.414 26.744 1.00 71.00 364 ASP A N 1
ATOM 2872 C CA . ASP A 1 364 ? -42.524 -14.713 27.678 1.00 71.00 364 ASP A CA 1
ATOM 2873 C C . ASP A 1 364 ? -41.965 -15.116 29.055 1.00 71.00 364 ASP A C 1
ATOM 2875 O O . ASP A 1 364 ? -42.390 -14.562 30.066 1.00 71.00 364 ASP A O 1
ATOM 2879 N N . ALA A 1 365 ? -40.916 -15.946 29.112 1.00 70.50 365 ALA A N 1
ATOM 2880 C CA . ALA A 1 365 ? -40.258 -16.325 30.366 1.00 70.50 365 ALA A CA 1
ATOM 2881 C C . ALA A 1 365 ? -39.556 -15.144 31.073 1.00 70.50 365 ALA A C 1
ATOM 2883 O O . ALA A 1 365 ? -39.622 -15.009 32.298 1.00 70.50 365 ALA A O 1
ATOM 2884 N N . ASN A 1 366 ? -38.898 -14.250 30.329 1.00 66.50 366 ASN A N 1
ATOM 2885 C CA . ASN A 1 366 ? -38.278 -13.048 30.898 1.00 66.50 366 ASN A CA 1
ATOM 2886 C C . ASN A 1 366 ? -39.321 -12.002 31.304 1.00 66.50 366 ASN A C 1
ATOM 2888 O O . ASN A 1 366 ? -39.162 -11.348 32.338 1.00 66.50 366 ASN A O 1
ATOM 2892 N N . LYS A 1 367 ? -40.415 -11.878 30.547 1.00 72.00 367 LYS A N 1
ATOM 2893 C CA . LYS A 1 367 ? -41.563 -11.046 30.914 1.00 72.00 367 LYS A CA 1
ATOM 2894 C C . LYS A 1 367 ? -42.203 -11.556 32.203 1.00 72.00 367 LYS A C 1
ATOM 2896 O O . LYS A 1 367 ? -42.438 -10.744 33.091 1.00 72.00 367 LYS A O 1
ATOM 2901 N N . GLU A 1 368 ? -42.359 -12.871 32.359 1.00 68.50 368 GLU A N 1
ATOM 2902 C CA . GLU A 1 368 ? -42.818 -13.512 33.597 1.00 68.50 368 GLU A CA 1
ATOM 2903 C C . GLU A 1 368 ? -41.873 -13.254 34.779 1.00 68.50 368 GLU A C 1
ATOM 2905 O O . GLU A 1 368 ? -42.341 -12.881 35.857 1.00 68.50 368 GLU A O 1
ATOM 2910 N N . ARG A 1 369 ? -40.547 -13.348 34.587 1.00 66.75 369 ARG A N 1
ATOM 2911 C CA . ARG A 1 369 ? -39.548 -13.000 35.622 1.00 66.75 369 ARG A CA 1
ATOM 2912 C C . ARG A 1 369 ? -39.614 -11.524 36.033 1.00 66.75 369 ARG A C 1
ATOM 2914 O O . ARG A 1 369 ? -39.470 -11.209 37.216 1.00 66.75 369 ARG A O 1
ATOM 2921 N N . MET A 1 370 ? -39.860 -10.624 35.081 1.00 58.59 370 MET A N 1
ATOM 2922 C CA . MET A 1 370 ? -40.007 -9.183 35.322 1.00 58.59 370 MET A CA 1
ATOM 2923 C C . MET A 1 370 ? -41.324 -8.853 36.042 1.00 58.59 370 MET A C 1
ATOM 2925 O O . MET A 1 370 ? -41.327 -8.059 36.982 1.00 58.59 370 MET A O 1
ATOM 2929 N N . THR A 1 371 ? -42.437 -9.500 35.680 1.00 64.69 371 THR A N 1
ATOM 2930 C CA . THR A 1 371 ? -43.722 -9.339 36.385 1.00 64.69 371 THR A CA 1
ATOM 2931 C C . THR A 1 371 ? -43.745 -10.023 37.753 1.00 64.69 371 THR A C 1
ATOM 2933 O O . THR A 1 371 ? -44.350 -9.494 38.683 1.00 64.69 371 THR A O 1
ATOM 2936 N N . GLY A 1 372 ? -43.037 -11.144 37.926 1.00 54.16 372 GLY A N 1
ATOM 2937 C CA . GLY A 1 372 ? -42.937 -11.868 39.197 1.00 54.16 372 GLY A CA 1
ATOM 2938 C C . GLY A 1 372 ? -42.182 -11.091 40.279 1.00 54.16 372 GLY A C 1
ATOM 2939 O O . GLY A 1 372 ? -42.572 -11.118 41.447 1.00 54.16 372 GLY A O 1
ATOM 2940 N N . LYS A 1 373 ? -41.167 -10.301 39.898 1.00 51.72 373 LYS A N 1
ATOM 2941 C CA . LYS A 1 373 ? -40.476 -9.383 40.822 1.00 51.72 373 LYS A CA 1
ATOM 2942 C C . LYS A 1 373 ? -41.356 -8.219 41.303 1.00 51.72 373 LYS A C 1
ATOM 2944 O O . LYS A 1 373 ? -41.108 -7.707 42.390 1.00 51.72 373 LYS A O 1
ATOM 2949 N N . ASN A 1 374 ? -42.412 -7.852 40.570 1.00 46.50 374 ASN A N 1
ATOM 2950 C CA . ASN A 1 374 ? -43.378 -6.839 41.016 1.00 46.50 374 ASN A CA 1
ATOM 2951 C C . ASN A 1 374 ? -44.450 -7.388 41.975 1.00 46.50 374 ASN A C 1
ATOM 2953 O O . ASN A 1 374 ? -45.020 -6.608 42.733 1.00 46.50 374 ASN A O 1
ATOM 2957 N N . LEU A 1 375 ? -44.694 -8.705 42.011 1.00 45.88 375 LEU A N 1
ATOM 2958 C CA . LEU A 1 375 ? -45.628 -9.299 42.979 1.00 45.88 375 LEU A CA 1
ATOM 2959 C C . LEU A 1 375 ? -44.997 -9.558 44.357 1.00 45.88 375 LEU A C 1
ATOM 2961 O O . LEU A 1 375 ? -45.709 -9.534 45.356 1.00 45.88 375 LEU A O 1
ATOM 2965 N N . MET A 1 376 ? -43.677 -9.755 44.444 1.00 48.56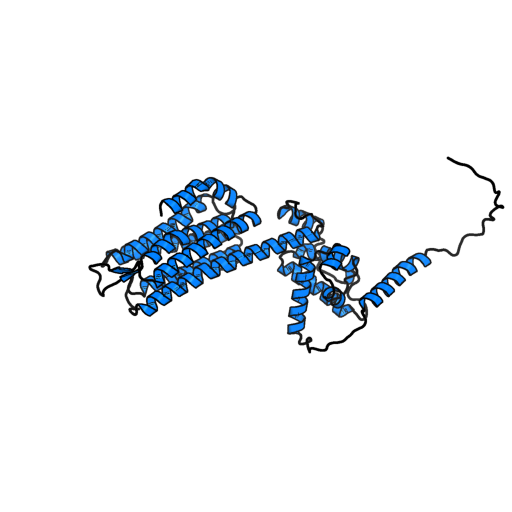 376 MET A N 1
ATOM 2966 C CA . MET A 1 376 ? -43.008 -10.022 45.730 1.00 48.56 376 MET A CA 1
ATOM 2967 C C . MET A 1 376 ? -42.730 -8.776 46.589 1.00 48.56 376 MET A C 1
ATOM 2969 O O . MET A 1 376 ? -42.384 -8.928 47.757 1.00 48.56 376 MET A O 1
ATOM 2973 N N . ASN A 1 377 ? -42.955 -7.561 46.071 1.00 47.31 377 ASN A N 1
ATOM 2974 C CA . ASN A 1 377 ? -42.912 -6.323 46.866 1.00 47.31 377 ASN A CA 1
ATOM 2975 C C . ASN A 1 377 ? -44.298 -5.841 47.348 1.00 47.31 377 ASN A C 1
ATOM 2977 O O . ASN A 1 377 ? -44.392 -4.792 47.986 1.00 47.31 377 ASN A O 1
ATOM 2981 N N . ALA A 1 378 ? -45.369 -6.612 47.122 1.00 41.91 378 ALA A N 1
ATOM 2982 C CA . ALA A 1 378 ? -46.681 -6.378 47.728 1.00 41.91 378 ALA A CA 1
ATOM 2983 C C . ALA A 1 378 ? -46.868 -7.264 48.981 1.00 41.91 378 ALA A C 1
ATOM 2985 O O . ALA A 1 378 ? -47.442 -8.345 48.930 1.00 41.91 378 ALA A O 1
ATOM 2986 N N . LEU A 1 379 ? -46.293 -6.773 50.085 1.00 49.00 379 LEU A N 1
ATOM 2987 C CA . LEU A 1 379 ? -46.508 -7.047 51.522 1.00 49.00 379 LEU A CA 1
ATOM 2988 C C . LEU A 1 379 ? -47.541 -8.111 51.967 1.00 49.00 379 LEU A C 1
ATOM 2990 O O . LEU A 1 379 ? -48.707 -8.049 51.581 1.00 49.00 379 LEU A O 1
ATOM 2994 N N . PRO A 1 380 ? -47.222 -8.825 53.066 1.00 40.75 380 PRO A N 1
ATOM 2995 C CA . PRO A 1 380 ? -48.182 -9.084 54.132 1.00 40.75 380 PRO A CA 1
ATOM 2996 C C . PRO A 1 380 ? -47.719 -8.407 55.431 1.00 40.75 380 PRO A C 1
ATOM 2998 O O . PRO A 1 380 ? -46.854 -8.919 56.140 1.00 40.75 380 PRO A O 1
ATOM 3001 N N . GLY A 1 381 ? -48.299 -7.246 55.756 1.00 51.75 381 GLY A N 1
ATOM 3002 C CA . GLY A 1 381 ? -48.063 -6.615 57.057 1.00 51.75 381 GLY A CA 1
ATOM 3003 C C . GLY A 1 381 ? -48.395 -5.129 57.163 1.00 51.75 381 GLY A C 1
ATOM 3004 O O . GLY A 1 381 ? -47.518 -4.349 57.513 1.00 51.75 381 GLY A O 1
ATOM 3005 N N . MET A 1 382 ? -49.646 -4.720 56.928 1.00 41.62 382 MET A N 1
ATOM 3006 C CA . MET A 1 382 ? -50.162 -3.491 57.547 1.00 41.62 382 MET A CA 1
ATOM 3007 C C . MET A 1 382 ? -51.611 -3.677 58.022 1.00 41.62 382 MET A C 1
ATOM 3009 O O . MET A 1 382 ? -52.433 -4.197 57.266 1.00 41.62 382 MET A O 1
ATOM 3013 N N . PRO A 1 383 ? -51.934 -3.276 59.266 1.00 46.34 383 PRO A N 1
ATOM 3014 C CA . PRO A 1 383 ? -53.286 -3.325 59.806 1.00 46.34 383 PRO A CA 1
ATOM 3015 C C . PRO A 1 383 ? -54.175 -2.253 59.163 1.00 46.34 383 PRO A C 1
ATOM 3017 O O . PRO A 1 383 ? -53.729 -1.150 58.850 1.00 46.34 383 PRO A O 1
ATOM 3020 N N . GLY A 1 384 ? -55.443 -2.616 58.960 1.00 43.88 384 GLY A N 1
ATOM 3021 C CA . GLY A 1 384 ? -56.426 -1.857 58.195 1.00 43.88 384 GLY A CA 1
ATOM 3022 C C . GLY A 1 384 ? -56.643 -0.426 58.684 1.00 43.88 384 GLY A C 1
ATOM 3023 O O . GLY A 1 384 ? -56.972 -0.185 59.845 1.00 43.88 384 GLY A O 1
ATOM 3024 N N . ILE A 1 385 ? -56.524 0.514 57.748 1.00 41.84 385 ILE A N 1
ATOM 3025 C CA . ILE A 1 385 ? -57.020 1.880 57.884 1.00 41.84 385 ILE A CA 1
ATOM 3026 C C . ILE A 1 385 ? -58.417 1.911 57.259 1.00 41.84 385 ILE A C 1
ATOM 3028 O O . ILE A 1 385 ? -58.575 1.710 56.056 1.00 41.84 385 ILE A O 1
ATOM 3032 N N . ASN A 1 386 ? -59.426 2.150 58.097 1.00 43.12 386 ASN A N 1
ATOM 3033 C CA . ASN A 1 386 ? -60.791 2.441 57.669 1.00 43.12 386 ASN A CA 1
ATOM 3034 C C . ASN A 1 386 ? -60.810 3.721 56.824 1.00 43.12 386 ASN A C 1
ATOM 3036 O O . ASN A 1 386 ? -60.437 4.794 57.301 1.00 43.12 386 ASN A O 1
ATOM 3040 N N . THR A 1 387 ? -61.292 3.617 55.590 1.00 45.53 387 THR A N 1
ATOM 3041 C CA . THR A 1 387 ? -61.663 4.760 54.758 1.00 45.53 387 THR A CA 1
ATOM 3042 C C . THR A 1 387 ? -63.047 5.286 55.168 1.00 45.53 387 THR A C 1
ATOM 3044 O O . THR A 1 387 ? -63.988 4.500 55.293 1.00 45.53 387 THR A O 1
ATOM 3047 N N . PRO A 1 388 ? -63.210 6.604 55.387 1.00 48.69 388 PRO A N 1
ATOM 3048 C CA . PRO A 1 388 ? -64.520 7.220 55.574 1.00 48.69 388 PRO A CA 1
ATOM 3049 C C . PRO A 1 388 ? -65.245 7.402 54.224 1.00 48.69 388 PRO A C 1
ATOM 3051 O O . PRO A 1 388 ? -64.613 7.336 53.165 1.00 48.69 388 PRO A O 1
ATOM 3054 N N . PRO A 1 389 ? -66.575 7.612 54.240 1.00 53.12 389 PRO A N 1
ATOM 3055 C CA . PRO A 1 389 ? -67.397 7.594 53.039 1.00 53.12 389 PRO A CA 1
ATOM 3056 C C . PRO A 1 389 ? -67.158 8.803 52.130 1.00 53.12 389 PRO A C 1
ATOM 3058 O O . PRO A 1 389 ? -66.932 9.929 52.571 1.00 53.12 389 PRO A O 1
ATOM 3061 N N . VAL A 1 390 ? -67.265 8.518 50.835 1.00 48.41 390 VAL A N 1
ATOM 3062 C CA . VAL A 1 390 ? -67.195 9.444 49.705 1.00 48.41 390 VAL A CA 1
ATOM 3063 C C . VAL A 1 390 ? -68.329 10.468 49.787 1.00 48.41 390 VAL A C 1
ATOM 3065 O O . VAL A 1 390 ? -69.504 10.109 49.716 1.00 48.41 390 VAL A O 1
ATOM 3068 N N . ALA A 1 391 ? -67.969 11.747 49.884 1.00 47.31 391 ALA A N 1
ATOM 3069 C CA . ALA A 1 391 ? -68.862 12.859 49.591 1.00 47.31 391 ALA A CA 1
ATOM 3070 C C . ALA A 1 391 ? -68.734 13.216 48.104 1.00 47.31 391 ALA A C 1
ATOM 3072 O O . ALA A 1 391 ? -67.640 13.496 47.614 1.00 47.31 391 ALA A O 1
ATOM 3073 N N . GLY A 1 392 ? -69.855 13.168 47.387 1.00 48.53 392 GLY A N 1
ATOM 3074 C CA . GLY A 1 392 ? -69.960 13.668 46.021 1.00 48.53 392 GLY A CA 1
ATOM 3075 C C . GLY A 1 392 ? -70.135 15.187 45.961 1.00 48.53 392 GLY A C 1
ATOM 3076 O O . GLY A 1 392 ? -70.556 15.799 46.938 1.00 48.53 392 GLY A O 1
ATOM 3077 N N . ALA A 1 393 ? -69.832 15.746 44.787 1.00 42.12 393 ALA A N 1
ATOM 3078 C CA . ALA A 1 393 ? -70.353 16.973 44.154 1.00 42.12 393 ALA A CA 1
ATOM 3079 C C . ALA A 1 393 ? -69.272 17.469 43.177 1.00 42.12 393 ALA A C 1
ATOM 3081 O O . ALA A 1 393 ? -68.131 17.661 43.574 1.00 42.12 393 ALA A O 1
ATOM 3082 N N . GLY A 1 394 ? -69.542 17.497 41.871 1.00 38.31 394 GLY A N 1
ATOM 3083 C CA . GLY A 1 394 ? -69.938 18.726 41.162 1.00 38.31 394 GLY A CA 1
ATOM 3084 C C . GLY A 1 394 ? -68.696 19.267 40.437 1.00 38.31 394 GLY A C 1
ATOM 3085 O O . GLY A 1 394 ? -67.681 19.499 41.066 1.00 38.31 394 GLY A O 1
ATOM 3086 N N . GLY A 1 395 ? -68.621 19.315 39.111 1.00 42.41 395 GLY A N 1
ATOM 3087 C CA . GLY A 1 395 ? -69.442 20.155 38.248 1.00 42.41 395 GLY A CA 1
ATOM 3088 C C . GLY A 1 395 ? -68.610 21.361 37.778 1.00 42.41 395 GLY A C 1
ATOM 3089 O O . GLY A 1 395 ? -67.888 21.950 38.574 1.00 42.41 395 GLY A O 1
ATOM 3090 N N . THR A 1 396 ? -68.781 21.729 36.503 1.00 42.94 396 THR A N 1
ATOM 3091 C CA . THR A 1 396 ? -68.445 23.009 35.828 1.00 42.94 396 THR A CA 1
ATOM 3092 C C . THR A 1 396 ? -67.015 23.296 35.316 1.00 42.94 396 THR A C 1
ATOM 3094 O O . THR A 1 396 ? -66.099 23.538 36.088 1.00 42.94 396 THR A O 1
ATOM 3097 N N . THR A 1 397 ? -66.900 23.302 33.970 1.00 50.31 397 THR A N 1
ATOM 3098 C CA . THR A 1 397 ? -66.448 24.400 33.060 1.00 50.31 397 THR A CA 1
ATOM 3099 C C . THR A 1 397 ? -65.367 25.355 33.593 1.00 50.31 397 THR A C 1
ATOM 3101 O O . THR A 1 397 ? -65.583 25.984 34.624 1.00 50.31 397 THR A O 1
ATOM 3104 N N . TRP A 1 398 ? -64.235 25.570 32.919 1.00 46.09 398 TRP A N 1
ATOM 3105 C CA . TRP A 1 398 ? -64.052 26.156 31.578 1.00 46.09 398 TRP A C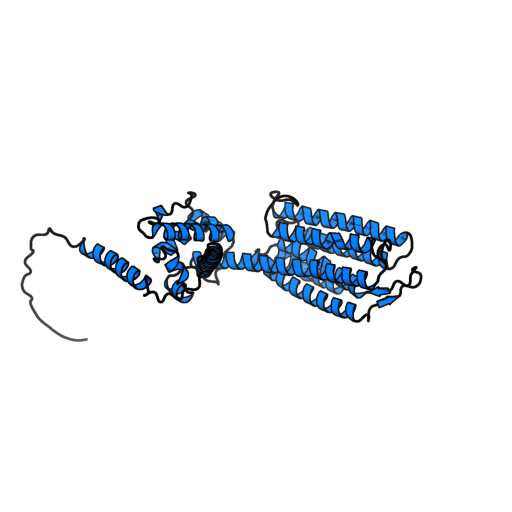A 1
ATOM 3106 C C . TRP A 1 398 ? -62.730 25.719 30.946 1.00 46.09 398 TRP A C 1
ATOM 3108 O O . TRP A 1 398 ? -61.770 25.499 31.719 1.00 46.09 398 TRP A O 1
#

Secondary structure (DSSP, 8-state):
-HHHHHHHHHTHHHHHHHHHS-HHHHHHHHHHHHHHHHHHHHHHHHHHHHTTTEEE-TT-TT-PEEETHHHHHHHHHHHHHHHHHHHHHGGGS-TTHHHHHHHHHHHHHHHHHHHHH--HHHHHHHHHHHHHHHHHHHHHHHHHHHHHTTTS--SSS---HHHHHHHHHHHHHTHHHHHHHHSTTTT-S---HHHHHHHHHHHHHHHHHHHHHHHHHHHHHHHHHHHHHHHHTT--TT----HHHHHHHHHHH---S---GGGGT-S-STTHHHHHHHHHHHHHHHHHTT-GGGHHHHHHHHHHTT--SHHHHHH--HHHHHHTT--HHHHHHHHHHHHHHHHHTT-----------HHHHHHHHHHHHHHHHHHTTS-S-----PPPPPPP------

Foldseek 3Di:
DCVLVVVCVVCVVVLLVLLQDALLSLLVVLLVLLVVLVVLLVVLVVVQVVCPQWDFQPPAPPRDTDRPSLLVSQLNRVLSLQLSLSSNLGPLDDSCSNPVLSVLSNQLSVLLVVLLNDDDPVSVVSLVVSVVSLVVNLVVLQVSQCSSVVNQDGQVDDDDLSSVLSNLLNVLCVVPSVLCCCPPSHPHVDDPPVVSSVVSVVSSCSNSVVSSVSSVVVSVLVVLLVLLLCLLVVHDPPDDDHPVNSVVVLVVVADPDDDDLVVLVALDDPQNVQLVVLLVLLQVLCVVSVNNSCSVSLSNLCSVLVNRGVVSLLPDDPVNCVVSSHRRSSSVSSNVSVVVVCVVVVVPPPDPDPDDPVVVVSVVVVVCVVVVVVVVPPDDDDDDDDDDDDDDDDDDDD

InterPro domains:
  IPR001425 Archaeal/bacterial/fungal rhodopsins [PF01036] (3-213)
  IPR001425 Archaeal/bacterial/fungal rhodopsins [PR00251] (68-89)
  IPR001425 Archaeal/bacterial/fungal rhodopsins [PR00251] (165-183)
  IPR001425 Archaeal/bacterial/fungal rhodopsins [PR00251] (198-216)
  IPR001425 Archaeal/bacterial/fungal rhodopsins [PTHR28286] (70-339)
  IPR001425 Archaeal/bacterial/fungal rhodopsins [SM01021] (3-233)

Radius of gyration: 32.03 Å; chains: 1; bounding box: 101×57×93 Å

Sequence (398 aa):
MVLAMWLIFANNSKVAVAQKAPLEQRHNICATISTAVALFSGFFNILQLTAIDDFDLPGRANNFTLNLSRPIEWILTCPIMQLKLVVLAGSRVPSYRRFMMPLISVSVLLCGTASMFTGDALRFAWYGFGLCLASIMFFHNALQIKENSEGEESLFHGDSDYRKLSILLIVTWFPFPMWFSLSVEGFGVITDPFLIEMGWVVLNIVSKFTFIIWMQRMKMVHQRKIESARELYGLSPSDEMTEEDLKKRAATSGISGGINPENYGLGQGEEADSELKLAELVAETLVTLGMSSHTDRMLRLMVDNGVTNTAVLERLNQERCMELNLPWALIESTQRRWTAEKMNMGQDKGGSIEKEDPFKKLLDANKERMTGKNLMNALPGMPGINTPPVAGAGGTTW

Organism: NCBI:txid878477

pLDDT: mean 84.18, std 15.8, range [38.31, 98.56]